Protein AF-A0A948F4H9-F1 (afdb_monomer_lite)

Foldseek 3Di:
DVPVVVVVVVVVLPPCPVVVLQVQLLVQLCVQPVDPVPDDPLSSLLSSLLSSLVSLLVVLVVLLVLLVVCVVVVLPDLPQQLQDLVSLVVSLVVLPDPHPLSVLVSVLSVCVSVPDQLVVSVVSLVVSLVVVVVVLVVSLVSSVVSLVSSVVSVHDPVSSVVSVVSSVVSSVSVVVSSVVSSVCCCVRPSVSHQDCDPPDSDGPVNVCCVVVVVVVVVCVVPDDDPPVCVVVCVVVVVVVVVVVVVVVVVVVVVCVPDVPVVVVVVVVVVVVVVVVVVVVVVVVVVVVVVVVVVVVVVLVVVVVVLVVVVVVVVVVLVVVLVVLVVVVVVVVVVVVVVVVVCVVVCVPPDPVVVVVVVVVVVVVVVVSVVVNVVSVVVVVVVVVVSVVVVVVSVVVVVVVVVVVVVVVVVVVCVVDVVNVVVVVVVVVVVVVVVVVVVVVPPDDPDDDDDDDDDDDDD

pLDDT: mean 72.37, std 19.76, range [37.91, 97.62]

Sequence (458 aa):
MKSDTARRRDACSRTTGLLPLVAIGGLFGYLLVGDVYTAPLRQLAASFSLGLVWAYIFLQWADLATEYLALKTDPVPLALEVGDRAAVKEQLAKLDGSSSLQSRIRHLLQSWSLGWHPRQVMGLAGFQSAQARGQLYTGVIFALILLLTALRLRGGFQLTWGGLLAVGVTVFARQHLLLRMDRYIECRLLARLPANIPQTAMTAADLAGALGGSIQTAFKNYVPQPDQMASAMRAAMEGAMQQVAGAIEKLQKSLGEGQGALAQNWAKTFSSATADLKGLQEALKSAAGDLKSGLAATANDLKAGLAAGAEQWKAVLQNHAQSLTSGTEQWKGMLQSHSQSLDKTVAAVPAQLAQAYGTGAGQLETALKQHAEQVQAASQGLQAQLDRIGQLGKDIEKVLHVQETVAGTLKAVAATEEFRQTLETLRKHVEASDALLREVAKPRTIRLVESEGEVEKS

Radius of gyration: 41.93 Å; chains: 1; bounding box: 128×65×120 Å

Structure (mmCIF, N/CA/C/O backbone):
data_AF-A0A948F4H9-F1
#
_entry.id   AF-A0A948F4H9-F1
#
loop_
_atom_site.group_PDB
_atom_site.id
_atom_site.type_symbol
_atom_site.label_atom_id
_atom_site.label_alt_id
_atom_site.label_comp_id
_atom_site.label_asym_id
_atom_site.label_entity_id
_atom_site.label_seq_id
_atom_site.pdbx_PDB_ins_code
_atom_site.Cartn_x
_atom_site.Cartn_y
_atom_site.Cartn_z
_atom_site.occupancy
_atom_site.B_iso_or_equiv
_atom_site.auth_seq_id
_atom_site.auth_comp_id
_atom_site.auth_asym_id
_atom_site.auth_atom_id
_atom_site.pdbx_PDB_model_num
ATOM 1 N N . MET A 1 1 ? 0.831 -34.048 15.742 1.00 47.00 1 MET A N 1
ATOM 2 C CA . MET A 1 1 ? 1.580 -34.214 14.471 1.00 47.00 1 MET A CA 1
ATOM 3 C C . MET A 1 1 ? 0.892 -33.652 13.213 1.00 47.00 1 MET A C 1
ATOM 5 O O . MET A 1 1 ? 1.567 -33.558 12.202 1.00 47.00 1 MET A O 1
ATOM 9 N N . LYS A 1 2 ? -0.379 -33.198 13.230 1.00 49.41 2 LYS A N 1
ATOM 10 C CA . LYS A 1 2 ? -0.995 -32.480 12.080 1.00 49.41 2 LYS A CA 1
ATOM 11 C C . LYS A 1 2 ? -0.677 -30.967 12.010 1.00 49.41 2 LYS A C 1
ATOM 13 O O . LYS A 1 2 ? -1.036 -30.323 11.031 1.00 49.41 2 LYS A O 1
ATOM 18 N N . SER A 1 3 ? -0.001 -30.398 13.015 1.00 51.94 3 SER A N 1
ATOM 19 C CA . SER A 1 3 ? 0.291 -28.956 13.108 1.00 51.94 3 SER A CA 1
ATOM 20 C C . SER A 1 3 ? 1.556 -28.504 12.364 1.00 51.94 3 SER A C 1
ATOM 22 O O . SER A 1 3 ? 1.644 -27.337 11.993 1.00 51.94 3 SER A O 1
ATOM 24 N N . ASP A 1 4 ? 2.513 -29.398 12.087 1.00 49.19 4 ASP A N 1
ATOM 25 C CA . ASP A 1 4 ? 3.785 -29.011 11.445 1.00 49.19 4 ASP A CA 1
ATOM 26 C C . ASP A 1 4 ? 3.721 -28.972 9.914 1.00 49.19 4 ASP A C 1
ATOM 28 O O . ASP A 1 4 ? 4.437 -28.203 9.270 1.00 49.19 4 ASP A O 1
ATOM 32 N N . THR A 1 5 ? 2.807 -29.728 9.304 1.00 51.81 5 THR A N 1
ATOM 33 C CA . THR A 1 5 ? 2.577 -29.687 7.852 1.00 51.81 5 THR A CA 1
ATOM 34 C C . THR A 1 5 ? 1.895 -28.399 7.386 1.00 51.81 5 THR A C 1
ATOM 36 O O . THR A 1 5 ? 2.111 -27.991 6.247 1.00 51.81 5 THR A O 1
ATOM 39 N N . ALA A 1 6 ? 1.127 -27.725 8.251 1.00 52.50 6 ALA A N 1
ATOM 40 C CA . ALA A 1 6 ? 0.538 -26.418 7.943 1.00 52.50 6 ALA A CA 1
ATOM 41 C C . ALA A 1 6 ? 1.605 -25.305 7.943 1.00 52.50 6 ALA A C 1
ATOM 43 O O . ALA A 1 6 ? 1.695 -24.539 6.988 1.00 52.50 6 ALA A O 1
ATOM 44 N N . ARG A 1 7 ? 2.519 -25.306 8.928 1.00 48.62 7 ARG A N 1
ATOM 45 C CA . ARG A 1 7 ? 3.626 -24.331 9.003 1.00 48.62 7 ARG A CA 1
ATOM 46 C C . ARG A 1 7 ? 4.596 -24.394 7.820 1.00 48.62 7 ARG A C 1
ATOM 48 O O . ARG A 1 7 ? 5.154 -23.368 7.445 1.00 48.62 7 ARG A O 1
ATOM 55 N N . ARG A 1 8 ? 4.806 -25.571 7.215 1.00 48.00 8 ARG A N 1
ATOM 56 C CA . ARG A 1 8 ? 5.684 -25.705 6.036 1.00 48.00 8 ARG A CA 1
ATOM 57 C C . ARG A 1 8 ? 5.065 -25.185 4.735 1.00 48.00 8 ARG A C 1
ATOM 59 O O . ARG A 1 8 ? 5.825 -24.810 3.847 1.00 48.00 8 ARG A O 1
ATOM 66 N N . ARG A 1 9 ? 3.733 -25.119 4.607 1.00 48.72 9 ARG A N 1
ATOM 67 C CA . ARG A 1 9 ? 3.090 -24.531 3.413 1.00 48.72 9 ARG A CA 1
ATOM 68 C C . ARG A 1 9 ? 3.136 -23.004 3.417 1.00 48.72 9 ARG A C 1
ATOM 70 O O . ARG A 1 9 ? 3.369 -22.419 2.363 1.00 48.72 9 ARG A O 1
ATOM 77 N N . ASP A 1 10 ? 3.051 -22.373 4.585 1.00 48.47 10 ASP A N 1
ATOM 78 C CA . ASP A 1 10 ? 3.139 -20.909 4.706 1.00 48.47 10 ASP A CA 1
ATOM 79 C C . ASP A 1 10 ? 4.540 -20.351 4.409 1.00 48.47 10 ASP A C 1
ATOM 81 O O . ASP A 1 10 ? 4.686 -19.202 3.995 1.00 48.47 10 ASP A O 1
ATOM 85 N N . ALA A 1 11 ? 5.585 -21.171 4.554 1.00 44.22 11 ALA A N 1
ATOM 86 C CA . ALA A 1 11 ? 6.947 -20.786 4.188 1.00 44.22 11 ALA A CA 1
ATOM 87 C C . ALA A 1 11 ? 7.179 -20.757 2.663 1.00 44.22 11 ALA A C 1
ATOM 89 O O . ALA A 1 11 ? 8.103 -20.093 2.197 1.00 44.22 11 ALA A O 1
ATOM 90 N N . CYS A 1 12 ? 6.346 -21.447 1.874 1.00 42.34 12 CYS A N 1
ATOM 91 C CA . CYS A 1 12 ? 6.522 -21.551 0.424 1.00 42.34 12 CYS A CA 1
ATOM 92 C C . CYS A 1 12 ? 5.785 -20.435 -0.346 1.00 42.34 12 CYS A C 1
ATOM 94 O O . CYS A 1 12 ? 6.210 -20.053 -1.432 1.00 42.34 12 CYS A O 1
ATOM 96 N N . SER A 1 13 ? 4.740 -19.832 0.234 1.00 47.03 13 SER A N 1
ATOM 97 C CA . SER A 1 13 ? 3.891 -18.834 -0.441 1.00 47.03 13 SER A CA 1
ATOM 98 C C . SER A 1 13 ? 4.360 -17.376 -0.324 1.00 47.03 13 SER A C 1
ATOM 100 O O . SER A 1 13 ? 3.814 -16.507 -0.996 1.00 47.03 13 SER A O 1
ATOM 102 N N . ARG A 1 14 ? 5.392 -17.081 0.480 1.00 49.47 14 ARG A N 1
ATOM 103 C CA . ARG A 1 14 ? 5.975 -15.725 0.611 1.00 49.47 14 ARG A CA 1
ATOM 104 C C . ARG A 1 14 ? 7.344 -15.562 -0.032 1.00 49.47 14 ARG A C 1
ATOM 106 O O . ARG A 1 14 ? 8.049 -14.596 0.243 1.00 49.47 14 ARG A O 1
ATOM 113 N N . THR A 1 15 ? 7.702 -16.474 -0.928 1.00 45.41 15 THR A N 1
ATOM 114 C CA . THR A 1 15 ? 8.796 -16.239 -1.864 1.00 45.41 15 THR A CA 1
ATOM 115 C C . THR A 1 15 ? 8.225 -15.829 -3.217 1.00 45.41 15 THR A C 1
ATOM 117 O O . THR A 1 15 ? 8.365 -16.519 -4.221 1.00 45.41 15 THR A O 1
ATOM 120 N N . THR A 1 16 ? 7.753 -14.585 -3.301 1.00 54.59 16 THR A N 1
ATOM 121 C CA . THR A 1 16 ? 8.226 -13.714 -4.390 1.00 54.59 16 THR A CA 1
ATOM 122 C C . THR A 1 16 ? 9.739 -13.547 -4.222 1.00 54.59 16 THR A C 1
ATOM 124 O O . THR A 1 16 ? 10.260 -12.492 -3.876 1.00 54.59 16 THR A O 1
ATOM 127 N N . GLY A 1 17 ? 10.464 -14.660 -4.345 1.00 68.62 17 GLY A N 1
ATOM 128 C CA . GLY A 1 17 ? 11.903 -14.682 -4.265 1.00 68.62 17 GLY A CA 1
ATOM 129 C C . GLY A 1 17 ? 12.452 -13.897 -5.442 1.00 68.62 17 GLY A C 1
ATOM 130 O O . GLY A 1 17 ? 11.801 -13.721 -6.471 1.00 68.62 17 GLY A O 1
ATOM 131 N N . LEU A 1 18 ? 13.698 -13.471 -5.318 1.00 80.75 18 LEU A N 1
ATOM 132 C CA . LEU A 1 18 ? 14.434 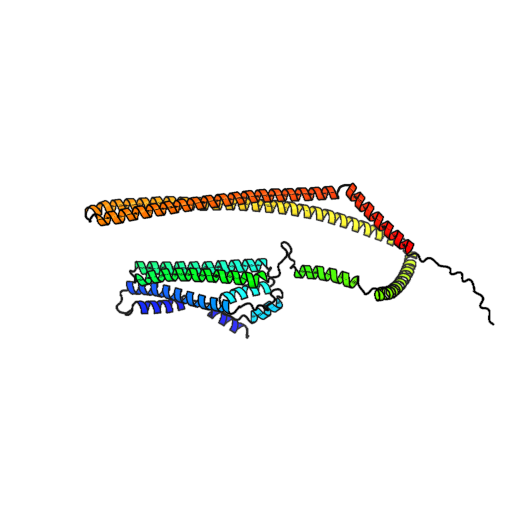-12.899 -6.440 1.00 80.75 18 LEU A CA 1
ATOM 133 C C . LEU A 1 18 ? 14.450 -13.862 -7.651 1.00 80.75 18 LEU A C 1
ATOM 135 O O . LEU A 1 18 ? 14.485 -13.418 -8.790 1.00 80.75 18 LEU A O 1
ATOM 139 N N . LEU A 1 19 ? 14.329 -15.175 -7.408 1.00 87.69 19 LEU A N 1
ATOM 140 C CA . LEU A 1 19 ? 14.316 -16.241 -8.415 1.00 87.69 19 LEU A CA 1
ATOM 141 C C . LEU A 1 19 ? 13.212 -16.125 -9.483 1.00 87.69 19 LEU A C 1
ATOM 143 O O . LEU A 1 19 ? 13.574 -16.030 -10.652 1.00 87.69 19 LEU A O 1
ATOM 147 N N . PRO A 1 20 ? 11.900 -16.118 -9.163 1.00 87.75 20 PRO A N 1
ATOM 148 C CA . PRO A 1 20 ? 10.861 -15.940 -10.180 1.00 87.75 20 PRO A CA 1
ATOM 149 C C . PRO A 1 20 ? 10.993 -14.613 -10.932 1.00 87.75 20 PRO A C 1
ATOM 151 O O . PRO A 1 20 ? 10.786 -14.587 -12.142 1.00 87.75 20 PRO A O 1
ATOM 154 N N . LEU A 1 21 ? 11.405 -13.531 -10.258 1.00 91.06 21 LEU A N 1
ATOM 155 C CA . LEU A 1 21 ? 11.664 -12.252 -10.922 1.00 91.06 21 LEU A CA 1
ATOM 156 C C . LEU A 1 21 ? 12.813 -12.368 -11.934 1.00 91.06 21 LEU A C 1
ATOM 158 O O . LEU A 1 21 ? 12.688 -11.881 -13.052 1.00 91.06 21 LEU A O 1
ATOM 162 N N . VAL A 1 22 ? 13.908 -13.039 -11.568 1.00 93.62 22 VAL A N 1
ATOM 163 C CA . VAL A 1 22 ? 15.059 -13.277 -12.452 1.00 93.62 22 VAL A CA 1
ATOM 164 C C . VAL A 1 22 ? 14.703 -14.221 -13.595 1.00 93.62 22 VAL A C 1
ATOM 166 O O . VAL A 1 22 ? 15.113 -13.970 -14.722 1.00 93.62 22 VAL A O 1
ATOM 169 N N . ALA A 1 23 ? 13.917 -15.268 -13.345 1.00 94.19 23 ALA A N 1
ATOM 170 C CA . ALA A 1 23 ? 13.486 -16.208 -14.377 1.00 94.19 23 ALA A CA 1
ATOM 171 C C . ALA A 1 23 ? 12.571 -15.530 -15.410 1.00 94.19 23 ALA A C 1
ATOM 173 O O . ALA A 1 23 ? 12.833 -15.599 -16.609 1.00 94.19 23 ALA A O 1
ATOM 174 N N . ILE A 1 24 ? 11.537 -14.816 -14.949 1.00 93.75 24 ILE A N 1
ATOM 175 C CA . ILE A 1 24 ? 10.609 -14.079 -15.820 1.00 93.75 24 ILE A CA 1
ATOM 176 C C . ILE A 1 24 ? 11.339 -12.920 -16.510 1.00 93.75 24 ILE A C 1
ATOM 178 O O . ILE A 1 24 ? 11.161 -12.701 -17.705 1.00 93.75 24 ILE A O 1
ATOM 182 N N . GLY A 1 25 ? 12.201 -12.202 -15.788 1.00 93.75 25 GLY A N 1
ATOM 183 C CA . GLY A 1 25 ? 12.988 -11.104 -16.343 1.00 93.75 25 GLY A CA 1
ATOM 184 C C . GLY A 1 25 ? 14.007 -11.562 -17.379 1.00 93.75 25 GLY A C 1
ATOM 185 O O . GLY A 1 25 ? 14.156 -10.914 -18.411 1.00 93.75 25 GLY A O 1
ATOM 186 N N . GLY A 1 26 ? 14.646 -12.711 -17.160 1.00 93.75 26 GLY A N 1
ATOM 187 C CA . GLY A 1 26 ? 15.508 -13.364 -18.141 1.00 93.75 26 GLY A CA 1
ATOM 188 C C . GLY A 1 26 ? 14.739 -13.785 -19.390 1.00 93.75 26 GLY A C 1
ATOM 189 O O . GLY A 1 26 ? 15.213 -13.544 -20.495 1.00 93.75 26 GLY A O 1
ATOM 190 N N . LEU A 1 27 ? 13.526 -14.324 -19.228 1.00 95.56 27 LEU A N 1
ATOM 191 C CA . LEU A 1 27 ? 12.651 -14.686 -20.345 1.00 95.56 27 LEU A CA 1
ATOM 192 C C . LEU A 1 27 ? 12.210 -13.457 -21.156 1.00 95.56 27 LEU A C 1
ATOM 194 O O . LEU A 1 27 ? 12.298 -13.476 -22.381 1.00 95.56 27 LEU A O 1
ATOM 198 N N . PHE A 1 28 ? 11.813 -12.360 -20.506 1.00 93.94 28 PHE A N 1
ATOM 199 C CA . PHE A 1 28 ? 11.534 -11.106 -21.213 1.00 93.94 28 PHE A CA 1
ATOM 200 C C . PHE A 1 28 ? 12.784 -10.543 -21.892 1.00 93.94 28 PHE A C 1
ATOM 202 O O . PHE A 1 28 ? 12.703 -10.101 -23.032 1.00 93.94 28 PHE A O 1
ATOM 209 N N . GLY A 1 29 ? 13.944 -10.588 -21.233 1.00 92.56 29 GLY A N 1
ATOM 210 C CA . GLY A 1 29 ? 15.209 -10.154 -21.827 1.00 92.56 29 GLY A CA 1
ATOM 211 C C . GLY A 1 29 ? 15.560 -10.956 -23.081 1.00 92.56 29 GLY A C 1
ATOM 212 O O . GLY A 1 29 ? 15.893 -10.368 -24.105 1.00 92.56 29 GLY A O 1
ATOM 213 N N . TYR A 1 30 ? 15.389 -12.280 -23.032 1.00 95.06 30 TYR A N 1
ATOM 214 C CA . TYR A 1 30 ? 15.559 -13.181 -24.174 1.00 95.06 30 TYR A CA 1
ATOM 215 C C . TYR A 1 30 ? 14.641 -12.792 -25.342 1.00 95.06 30 TYR A C 1
ATOM 217 O O . TYR A 1 30 ? 15.115 -12.593 -26.460 1.00 95.06 30 TYR A O 1
ATOM 225 N N . LEU A 1 31 ? 13.345 -12.586 -25.072 1.00 95.25 31 LEU A N 1
ATOM 226 C CA . LEU A 1 31 ? 12.366 -12.170 -26.086 1.00 95.25 31 LEU A CA 1
ATOM 227 C C . LEU A 1 31 ? 12.689 -10.800 -26.706 1.00 95.25 31 LEU A C 1
ATOM 229 O O . LEU A 1 31 ? 12.361 -10.567 -27.865 1.00 95.25 31 LEU A O 1
ATOM 233 N N . LEU A 1 32 ? 13.332 -9.898 -25.956 1.00 92.62 32 LEU A N 1
ATOM 234 C CA . LEU A 1 32 ? 13.707 -8.564 -26.433 1.00 92.62 32 LEU A CA 1
ATOM 235 C C . LEU A 1 32 ? 14.966 -8.554 -27.316 1.00 92.62 32 LEU A C 1
ATOM 237 O O . LEU A 1 32 ? 15.117 -7.643 -28.129 1.00 92.62 32 LEU A O 1
ATOM 241 N N . VAL A 1 33 ? 15.880 -9.515 -27.154 1.00 93.62 33 VAL A N 1
ATOM 242 C CA . VAL A 1 33 ? 17.115 -9.606 -27.963 1.00 93.62 33 VAL A CA 1
ATOM 243 C C . VAL A 1 33 ? 16.889 -10.361 -29.262 1.00 93.62 33 VAL A C 1
ATOM 245 O O . VAL A 1 33 ? 17.497 -10.014 -30.274 1.00 93.62 33 VAL A O 1
ATOM 248 N N . GLY A 1 34 ? 16.044 -11.393 -29.239 1.00 91.88 34 GLY A N 1
ATOM 249 C CA . GLY A 1 34 ? 15.968 -12.362 -30.327 1.00 91.88 34 GLY A CA 1
ATOM 250 C C . GLY A 1 34 ? 17.142 -13.339 -30.255 1.00 91.88 34 GLY A C 1
ATOM 251 O O . GLY A 1 34 ? 17.102 -14.284 -29.469 1.00 91.88 34 GLY A O 1
ATOM 252 N N . ASP A 1 35 ? 18.192 -13.122 -31.054 1.00 92.50 35 ASP A N 1
ATOM 253 C CA . ASP A 1 35 ? 19.338 -14.039 -31.126 1.00 92.50 35 ASP A CA 1
ATOM 254 C C . ASP A 1 35 ? 20.389 -13.751 -30.040 1.00 92.50 35 ASP A C 1
ATOM 256 O O . ASP A 1 35 ? 21.235 -12.857 -30.147 1.00 92.50 35 ASP A O 1
ATOM 260 N N . VAL A 1 36 ? 20.321 -14.529 -28.961 1.00 93.12 36 VAL A N 1
ATOM 261 C CA . VAL A 1 36 ? 21.212 -14.402 -27.802 1.00 93.12 36 VAL A CA 1
ATOM 262 C C . VAL A 1 36 ? 22.652 -14.805 -28.113 1.00 93.12 36 VAL A C 1
ATOM 264 O O . VAL A 1 36 ? 23.566 -14.306 -27.457 1.00 93.12 36 VAL A O 1
ATOM 267 N N . TYR A 1 37 ? 22.883 -15.663 -29.109 1.00 94.31 37 TYR A N 1
ATOM 268 C CA . TYR A 1 37 ? 24.223 -16.183 -29.388 1.00 94.31 37 TYR A CA 1
ATOM 269 C C . TYR A 1 37 ? 25.094 -15.193 -30.162 1.00 94.31 37 TYR A C 1
ATOM 271 O O . TYR A 1 37 ? 26.316 -15.225 -30.033 1.00 94.31 37 TYR A O 1
ATOM 279 N N . THR A 1 38 ? 24.483 -14.289 -30.929 1.00 96.00 38 THR A N 1
ATOM 280 C CA . THR A 1 38 ? 25.204 -13.303 -31.748 1.00 96.00 38 THR A CA 1
ATOM 281 C C . THR A 1 38 ? 25.225 -11.902 -31.143 1.00 96.00 38 THR A C 1
ATOM 283 O O . THR A 1 38 ? 25.976 -11.040 -31.602 1.00 96.00 38 THR A O 1
ATOM 286 N N . ALA A 1 39 ? 24.387 -11.634 -30.140 1.00 94.88 39 ALA A N 1
ATOM 287 C CA . ALA A 1 39 ? 24.241 -10.297 -29.585 1.00 94.88 39 ALA A CA 1
ATOM 288 C C . ALA A 1 39 ? 25.476 -9.864 -28.766 1.00 94.88 39 ALA A C 1
ATOM 290 O O . ALA A 1 39 ? 26.012 -10.638 -27.968 1.00 94.88 39 ALA A O 1
ATOM 291 N N . PRO A 1 40 ? 25.918 -8.597 -28.882 1.00 95.75 40 PRO A N 1
ATOM 292 C CA . PRO A 1 40 ? 27.000 -8.085 -28.057 1.00 95.75 40 PRO A CA 1
ATOM 293 C C . PRO A 1 40 ? 26.594 -8.080 -26.577 1.00 95.75 40 PRO A C 1
ATOM 295 O O . PRO A 1 40 ? 25.462 -7.737 -26.229 1.00 95.75 40 PRO A O 1
ATOM 298 N N . LEU A 1 41 ? 27.551 -8.353 -25.682 1.00 95.00 41 LEU A N 1
ATOM 299 C CA . LEU A 1 41 ? 27.320 -8.432 -24.229 1.00 95.00 41 LEU A CA 1
ATOM 300 C C . LEU A 1 41 ? 26.595 -7.199 -23.657 1.00 95.00 41 LEU A C 1
ATOM 302 O O . LEU A 1 41 ? 25.782 -7.318 -22.745 1.00 95.00 41 LEU A O 1
ATOM 306 N N . ARG A 1 42 ? 26.846 -6.008 -24.218 1.00 94.94 42 ARG A N 1
ATOM 307 C CA . ARG A 1 42 ? 26.155 -4.767 -23.824 1.00 94.94 42 ARG A CA 1
ATOM 308 C C . ARG A 1 42 ? 24.652 -4.810 -24.115 1.00 94.94 42 ARG A C 1
ATOM 310 O O . ARG A 1 42 ? 23.869 -4.365 -23.283 1.00 94.94 42 ARG A O 1
ATOM 317 N N . GLN A 1 43 ? 24.257 -5.356 -25.264 1.00 94.56 43 GLN A N 1
ATOM 318 C CA . GLN A 1 43 ? 22.854 -5.499 -25.654 1.00 94.56 43 GLN A CA 1
ATOM 319 C C . GLN A 1 43 ? 22.166 -6.591 -24.829 1.00 94.56 43 GLN A C 1
ATOM 321 O O . GLN A 1 43 ? 21.043 -6.385 -24.370 1.00 94.56 43 GLN A O 1
ATOM 326 N N . LEU A 1 44 ? 22.871 -7.689 -24.533 1.00 95.19 44 LEU A N 1
ATOM 327 C CA . LEU A 1 44 ? 22.402 -8.712 -23.593 1.00 95.19 44 LEU A CA 1
ATOM 328 C C . LEU A 1 44 ? 22.156 -8.116 -22.197 1.00 95.19 44 LEU A C 1
ATOM 330 O O . LEU A 1 44 ? 21.066 -8.258 -21.654 1.00 95.19 44 LEU A O 1
ATOM 334 N N . ALA A 1 45 ? 23.103 -7.355 -21.646 1.00 95.88 45 ALA A N 1
ATOM 335 C CA . ALA A 1 45 ? 22.933 -6.705 -20.344 1.00 95.88 45 ALA A CA 1
ATOM 336 C C . ALA A 1 45 ? 21.792 -5.665 -20.333 1.00 95.88 45 ALA A C 1
ATOM 338 O O . ALA A 1 45 ? 21.020 -5.599 -19.370 1.00 95.88 45 ALA A O 1
ATOM 339 N N . ALA A 1 46 ? 21.647 -4.875 -21.404 1.00 95.50 46 ALA A N 1
ATOM 340 C CA . ALA A 1 46 ? 20.565 -3.899 -21.540 1.00 95.50 46 ALA A CA 1
ATOM 341 C C . ALA A 1 46 ? 19.187 -4.574 -21.598 1.00 95.50 46 ALA A C 1
ATOM 343 O O . ALA A 1 46 ? 18.259 -4.158 -20.903 1.00 95.50 46 ALA A O 1
ATOM 344 N N . SER A 1 47 ? 19.063 -5.633 -22.398 1.00 95.12 47 SER A N 1
ATOM 345 C CA . SER A 1 47 ? 17.823 -6.397 -22.539 1.00 95.12 47 SER A CA 1
ATOM 346 C C . SER A 1 47 ? 17.440 -7.142 -21.266 1.00 95.12 47 SER A C 1
ATOM 348 O O . SER A 1 47 ? 16.273 -7.132 -20.901 1.00 95.12 47 SER A O 1
ATOM 350 N N . PHE A 1 48 ? 18.408 -7.712 -20.545 1.00 96.12 48 PHE A N 1
ATOM 351 C CA . PHE A 1 48 ? 18.175 -8.362 -19.262 1.00 96.12 48 PHE A CA 1
ATOM 352 C C . PHE A 1 48 ? 17.674 -7.356 -18.220 1.00 96.12 48 PHE A C 1
ATOM 354 O O . PHE A 1 48 ? 16.701 -7.618 -17.517 1.00 96.12 48 PHE A O 1
ATOM 361 N N . SER A 1 49 ? 18.275 -6.162 -18.180 1.00 96.56 49 SER A N 1
ATOM 362 C CA . SER A 1 49 ? 17.833 -5.072 -17.300 1.00 96.56 49 SER A CA 1
ATOM 363 C C . SER A 1 49 ? 16.405 -4.618 -17.629 1.00 96.56 49 SER A C 1
ATOM 365 O O . SER A 1 49 ? 15.580 -4.487 -16.728 1.00 96.56 49 SER A O 1
ATOM 367 N N . LEU A 1 50 ? 16.082 -4.430 -18.915 1.00 96.00 50 LEU A N 1
ATOM 368 C CA . LEU A 1 50 ? 14.720 -4.108 -19.361 1.00 96.00 50 LEU A CA 1
ATOM 369 C C . LEU A 1 50 ? 13.737 -5.242 -19.060 1.00 96.00 50 LEU A C 1
ATOM 371 O O . LEU A 1 50 ? 12.632 -4.984 -18.591 1.00 96.00 50 LEU A O 1
ATOM 375 N N . GLY A 1 51 ? 14.141 -6.490 -19.284 1.00 96.00 51 GLY A N 1
ATOM 376 C CA . GLY A 1 51 ? 13.342 -7.674 -18.998 1.00 96.00 51 GLY A CA 1
ATOM 377 C C . GLY A 1 51 ? 12.974 -7.770 -17.521 1.00 96.00 51 GLY A C 1
ATOM 378 O O . GLY A 1 51 ? 11.811 -7.996 -17.201 1.00 96.00 51 GLY A O 1
ATOM 379 N N . LEU A 1 52 ? 13.919 -7.500 -16.614 1.00 96.44 52 LEU A N 1
ATOM 380 C CA . LEU A 1 52 ? 13.656 -7.415 -15.173 1.00 96.44 52 LEU A CA 1
ATOM 381 C C . LEU A 1 52 ? 12.656 -6.307 -14.817 1.00 96.44 52 LEU A C 1
ATOM 383 O O . LEU A 1 52 ? 11.792 -6.525 -13.968 1.00 96.44 52 LEU A O 1
ATOM 387 N N . VAL A 1 53 ? 12.734 -5.139 -15.463 1.00 96.81 53 VAL A N 1
ATOM 388 C CA . VAL A 1 53 ? 11.771 -4.043 -15.246 1.00 96.81 53 VAL A CA 1
ATOM 389 C C . VAL A 1 53 ? 10.371 -4.454 -15.697 1.00 96.81 53 VAL A C 1
ATOM 391 O O . VAL A 1 53 ? 9.413 -4.283 -14.945 1.00 96.81 53 VAL A O 1
ATOM 394 N N . TRP A 1 54 ? 10.236 -5.040 -16.887 1.00 96.25 54 TRP A N 1
ATOM 395 C CA . TRP A 1 54 ? 8.945 -5.509 -17.394 1.00 96.25 54 TRP A CA 1
ATOM 396 C C . TRP A 1 54 ? 8.377 -6.665 -16.571 1.00 96.25 54 TRP A C 1
ATOM 398 O O . TRP A 1 54 ? 7.184 -6.665 -16.276 1.00 96.25 54 TRP A O 1
ATOM 408 N N . ALA A 1 55 ? 9.222 -7.593 -16.118 1.00 95.88 55 ALA A N 1
ATOM 409 C CA . ALA A 1 55 ? 8.830 -8.643 -15.184 1.00 95.88 55 ALA A CA 1
ATOM 410 C C . ALA A 1 55 ? 8.323 -8.059 -13.863 1.00 95.88 55 ALA A C 1
ATOM 412 O O . ALA A 1 55 ? 7.277 -8.476 -13.368 1.00 95.88 55 ALA A O 1
ATOM 413 N N . TYR A 1 56 ? 9.031 -7.068 -13.313 1.00 95.19 56 TYR A N 1
ATOM 414 C CA . TYR A 1 56 ? 8.604 -6.367 -12.108 1.00 95.19 56 TYR A CA 1
ATOM 415 C C . TYR A 1 56 ? 7.233 -5.719 -12.315 1.00 95.19 56 TYR A C 1
ATOM 417 O O . TYR A 1 56 ? 6.327 -5.988 -11.532 1.00 95.19 56 TYR A O 1
ATOM 425 N N . ILE A 1 57 ? 7.046 -4.941 -13.386 1.00 95.75 57 ILE A N 1
ATOM 426 C CA . ILE A 1 57 ? 5.766 -4.292 -13.714 1.00 95.75 57 ILE A CA 1
ATOM 427 C C . ILE A 1 57 ? 4.655 -5.337 -13.859 1.00 95.75 57 ILE A C 1
ATOM 429 O O . ILE A 1 57 ? 3.589 -5.182 -13.270 1.00 95.75 57 ILE A O 1
ATOM 433 N N . PHE A 1 58 ? 4.902 -6.424 -14.589 1.00 95.62 58 PHE A N 1
ATOM 434 C CA . PHE A 1 58 ? 3.923 -7.489 -14.786 1.00 95.62 58 PHE A CA 1
ATOM 435 C C . PHE A 1 58 ? 3.489 -8.124 -13.458 1.00 95.62 58 PHE A C 1
ATOM 437 O O . PHE A 1 58 ? 2.294 -8.239 -13.190 1.00 95.62 58 PHE A O 1
ATOM 444 N N . LEU A 1 59 ? 4.447 -8.464 -12.591 1.00 93.38 59 LEU A N 1
ATOM 445 C CA . LEU A 1 59 ? 4.163 -8.993 -11.257 1.00 93.38 59 LEU A CA 1
ATOM 446 C C . LEU A 1 59 ? 3.419 -7.969 -10.387 1.00 93.38 59 LEU A C 1
ATOM 448 O O . LEU A 1 59 ? 2.473 -8.341 -9.700 1.00 93.38 59 LEU A O 1
ATOM 452 N N . GLN A 1 60 ? 3.771 -6.678 -10.464 1.00 94.75 60 GLN A N 1
ATOM 453 C CA . GLN A 1 60 ? 3.022 -5.622 -9.773 1.00 94.75 60 GLN A CA 1
ATOM 454 C C . GLN A 1 60 ? 1.556 -5.576 -10.212 1.00 94.75 60 GLN A C 1
ATOM 456 O O . GLN A 1 60 ? 0.678 -5.422 -9.366 1.00 94.75 60 GLN A O 1
ATOM 461 N N . TRP A 1 61 ? 1.278 -5.707 -11.509 1.00 95.56 61 TRP A N 1
ATOM 462 C CA . TRP A 1 61 ? -0.090 -5.708 -12.030 1.00 95.56 61 TRP A CA 1
ATOM 463 C C . TRP A 1 61 ? -0.864 -6.973 -11.670 1.00 95.56 61 TRP A C 1
ATOM 465 O O . TRP A 1 61 ? -2.048 -6.876 -11.347 1.00 95.56 61 TRP A O 1
ATOM 475 N N . ALA A 1 62 ? -0.212 -8.137 -11.676 1.00 94.31 62 ALA A N 1
ATOM 476 C CA . ALA A 1 62 ? -0.818 -9.379 -11.207 1.00 94.31 62 ALA A CA 1
ATOM 477 C C . ALA A 1 62 ? -1.217 -9.267 -9.726 1.00 94.31 62 ALA A C 1
ATOM 479 O O . ALA A 1 62 ? -2.372 -9.525 -9.382 1.00 94.31 62 ALA A O 1
ATOM 480 N N . ASP A 1 63 ? -0.311 -8.780 -8.871 1.00 93.25 63 ASP A N 1
ATOM 481 C CA . ASP A 1 63 ? -0.605 -8.505 -7.461 1.00 93.25 63 ASP A CA 1
ATOM 482 C C . ASP A 1 63 ? -1.777 -7.526 -7.324 1.00 93.25 63 ASP A C 1
ATOM 484 O O . ASP A 1 63 ? -2.738 -7.804 -6.608 1.00 93.25 63 ASP A O 1
ATOM 488 N N . LEU A 1 64 ? -1.744 -6.409 -8.057 1.00 94.50 64 LEU A N 1
ATOM 489 C CA . LEU A 1 64 ? -2.786 -5.381 -8.026 1.00 94.50 64 LEU A CA 1
ATOM 490 C C . LEU A 1 64 ? -4.155 -5.948 -8.428 1.00 94.50 64 LEU A C 1
ATOM 492 O O . LEU A 1 64 ? -5.164 -5.638 -7.793 1.00 94.50 64 LEU A O 1
ATOM 496 N N . ALA A 1 65 ? -4.198 -6.820 -9.436 1.00 95.38 65 ALA A N 1
ATOM 497 C CA . ALA A 1 65 ? -5.418 -7.496 -9.859 1.00 95.38 65 ALA A CA 1
ATOM 498 C C . ALA A 1 65 ? -5.943 -8.455 -8.780 1.00 95.38 65 ALA A C 1
ATOM 500 O O . ALA A 1 65 ? -7.136 -8.425 -8.474 1.00 95.38 65 ALA A O 1
ATOM 501 N N . THR A 1 66 ? -5.074 -9.261 -8.157 1.00 93.81 66 THR A N 1
ATOM 502 C CA . THR A 1 66 ? -5.485 -10.161 -7.061 1.00 93.81 66 THR A CA 1
ATOM 503 C C . THR A 1 66 ? -6.007 -9.386 -5.853 1.00 93.81 66 THR A C 1
ATOM 505 O O . THR A 1 66 ? -7.022 -9.758 -5.267 1.00 93.81 66 THR A O 1
ATOM 508 N N . GLU A 1 67 ? -5.368 -8.268 -5.515 1.00 94.31 67 GLU A N 1
ATOM 509 C CA . GLU A 1 67 ? -5.770 -7.370 -4.439 1.00 94.31 67 GLU A CA 1
ATOM 510 C C . GLU A 1 67 ? -7.109 -6.675 -4.735 1.00 94.31 67 GLU A C 1
ATOM 512 O O . GLU A 1 67 ? -7.971 -6.575 -3.859 1.00 94.31 67 GLU A O 1
ATOM 517 N N . TYR A 1 68 ? -7.319 -6.233 -5.975 1.00 95.31 68 TYR A N 1
ATOM 518 C CA . TYR A 1 68 ? -8.579 -5.638 -6.414 1.00 95.31 68 TYR A CA 1
ATOM 519 C C . TYR A 1 68 ? -9.730 -6.655 -6.401 1.00 95.31 68 TYR A C 1
ATOM 521 O O . TYR A 1 68 ? -10.827 -6.341 -5.934 1.00 95.31 68 TYR A O 1
ATOM 529 N N . LEU A 1 69 ? -9.485 -7.886 -6.860 1.00 94.31 69 LEU A N 1
ATOM 530 C CA . LEU A 1 69 ? -10.459 -8.978 -6.789 1.00 94.31 69 LEU A CA 1
ATOM 531 C C . LEU A 1 69 ? -10.787 -9.335 -5.338 1.00 94.31 69 LEU A C 1
ATOM 533 O O . LEU A 1 69 ? -11.962 -9.481 -5.006 1.00 94.31 69 LEU A O 1
ATOM 537 N N . ALA A 1 70 ? -9.778 -9.391 -4.465 1.00 92.44 70 ALA A N 1
ATOM 538 C CA . ALA A 1 70 ? -9.978 -9.619 -3.039 1.00 92.44 70 ALA A CA 1
ATOM 539 C C . ALA A 1 70 ? -10.847 -8.523 -2.407 1.00 92.44 70 ALA A C 1
ATOM 541 O O . ALA A 1 70 ? -11.761 -8.834 -1.646 1.00 92.44 70 ALA A O 1
ATOM 542 N N . LEU A 1 71 ? -10.624 -7.253 -2.761 1.00 94.06 71 LEU A N 1
ATOM 543 C CA . LEU A 1 71 ? -11.461 -6.140 -2.305 1.00 94.06 71 LEU A CA 1
ATOM 544 C C . LEU A 1 71 ? -12.911 -6.283 -2.797 1.00 94.06 71 LEU A C 1
ATOM 546 O O . LEU A 1 71 ? -13.845 -5.997 -2.051 1.00 94.06 71 LEU A O 1
ATOM 550 N N . LYS A 1 72 ? -13.110 -6.759 -4.032 1.00 94.56 72 LYS A N 1
ATOM 551 C CA . LYS A 1 72 ? -14.441 -6.986 -4.614 1.00 94.56 72 LYS A CA 1
ATOM 552 C C . LYS A 1 72 ? -15.200 -8.128 -3.934 1.00 94.56 72 LYS A C 1
ATOM 554 O O . LYS A 1 72 ? -16.421 -8.059 -3.848 1.00 94.56 72 LYS A O 1
ATOM 559 N N . THR A 1 73 ? -14.503 -9.152 -3.439 1.00 92.56 73 THR A N 1
ATOM 560 C CA . THR A 1 73 ? -15.123 -10.283 -2.725 1.00 92.56 73 THR A CA 1
ATOM 561 C C . THR A 1 73 ? -15.593 -9.960 -1.299 1.00 92.56 73 THR A C 1
ATOM 563 O O . THR A 1 73 ? -16.119 -10.854 -0.652 1.00 92.56 73 THR A O 1
ATOM 566 N N . ASP A 1 74 ? -15.432 -8.714 -0.826 1.00 91.56 74 ASP A N 1
ATOM 567 C CA . ASP A 1 74 ? -15.776 -8.243 0.532 1.00 91.56 74 ASP A CA 1
ATOM 568 C C . ASP A 1 74 ? -15.247 -9.201 1.622 1.00 91.56 74 ASP A C 1
ATOM 570 O O . ASP A 1 74 ? -15.994 -10.004 2.184 1.00 91.56 74 ASP A O 1
ATOM 574 N N . PRO A 1 75 ? -13.933 -9.170 1.923 1.00 87.88 75 PRO A N 1
ATOM 575 C CA . PRO A 1 75 ? -13.305 -10.161 2.792 1.00 87.88 75 PRO A CA 1
ATOM 576 C C . PRO A 1 75 ? -13.816 -10.108 4.236 1.00 87.88 75 PRO A C 1
ATOM 578 O O . PRO A 1 75 ? -13.526 -11.014 5.006 1.00 87.88 75 PRO A O 1
ATOM 581 N N . VAL A 1 76 ? -14.537 -9.058 4.638 1.00 90.69 76 VAL A N 1
ATOM 582 C CA . VAL A 1 76 ? -15.137 -8.961 5.971 1.00 90.69 76 VAL A CA 1
ATOM 583 C C . VAL A 1 76 ? -16.652 -8.970 5.794 1.00 90.69 76 VAL A C 1
ATOM 585 O O . VAL A 1 76 ? -17.224 -7.923 5.480 1.00 90.69 76 VAL A O 1
ATOM 588 N N . PRO A 1 77 ? -17.322 -10.123 5.984 1.00 88.31 77 PRO A N 1
ATOM 589 C CA . PRO A 1 77 ? -18.757 -10.203 5.775 1.00 88.31 77 PRO A CA 1
ATOM 590 C C . PRO A 1 77 ? -19.479 -9.209 6.685 1.00 88.31 77 PRO A C 1
ATOM 592 O O . PRO A 1 77 ? -19.155 -9.066 7.864 1.00 88.31 77 PRO A O 1
ATOM 595 N N . LEU A 1 78 ? -20.498 -8.540 6.140 1.00 88.81 78 LEU A N 1
ATOM 596 C CA . LEU A 1 78 ? -21.313 -7.548 6.853 1.00 88.81 78 LEU A CA 1
ATOM 597 C C . LEU A 1 78 ? -21.902 -8.082 8.163 1.00 88.81 78 LEU A C 1
ATOM 599 O O . LEU A 1 78 ? -22.061 -7.295 9.092 1.00 88.81 78 LEU A O 1
ATOM 603 N N . ALA A 1 79 ? -22.169 -9.388 8.226 1.00 90.25 79 ALA A N 1
ATOM 604 C CA . ALA A 1 79 ? -22.710 -10.088 9.385 1.00 90.25 79 ALA A CA 1
ATOM 605 C C . ALA A 1 79 ? -21.697 -10.317 10.521 1.00 90.25 79 ALA A C 1
ATOM 607 O O . ALA A 1 79 ? -22.089 -10.770 11.591 1.00 90.25 79 ALA A O 1
ATOM 608 N N . LEU A 1 80 ? -20.402 -10.045 10.316 1.00 90.56 80 LEU A N 1
ATOM 609 C CA . LEU A 1 80 ? -19.419 -10.189 11.383 1.00 90.56 80 LEU A CA 1
ATOM 610 C C . LEU A 1 80 ? -19.581 -9.057 12.402 1.00 90.56 80 LEU A C 1
ATOM 612 O O . LEU A 1 80 ? -19.207 -7.907 12.144 1.00 90.56 80 LEU A O 1
ATOM 616 N N . GLU A 1 81 ? -20.107 -9.405 13.573 1.00 90.38 81 GLU A N 1
ATOM 617 C CA . GLU A 1 81 ? -20.109 -8.538 14.745 1.00 90.38 81 GLU A CA 1
ATOM 618 C C . GLU A 1 81 ? -18.692 -8.448 15.314 1.00 90.38 81 GLU A C 1
ATOM 620 O O . GLU A 1 81 ? -18.224 -9.309 16.052 1.00 90.38 81 GLU A O 1
ATOM 625 N N . VAL A 1 82 ? -17.984 -7.376 14.956 1.00 90.38 82 VAL A N 1
ATOM 626 C CA . VAL A 1 82 ? -16.594 -7.136 15.385 1.00 90.38 82 VAL A CA 1
ATOM 627 C C . VAL A 1 82 ? -16.483 -6.963 16.913 1.00 90.38 82 VAL A C 1
ATOM 629 O O . VAL A 1 82 ? -15.410 -7.174 17.484 1.00 90.38 82 VAL A O 1
ATOM 632 N N . GLY A 1 83 ? -17.592 -6.617 17.578 1.00 88.69 83 GLY A N 1
ATOM 633 C CA . GLY A 1 83 ? -17.685 -6.537 19.036 1.00 88.69 83 GLY A CA 1
ATOM 634 C C . GLY A 1 83 ? -17.498 -7.886 19.735 1.00 88.69 83 GLY A C 1
ATOM 635 O O . GLY A 1 83 ? -16.872 -7.926 20.794 1.00 88.69 83 GLY A O 1
ATOM 636 N N . ASP A 1 84 ? -17.951 -8.990 19.129 1.00 93.75 84 ASP A N 1
ATOM 637 C CA . ASP A 1 84 ? -17.760 -10.328 19.686 1.00 93.75 84 ASP A CA 1
ATOM 638 C C . ASP A 1 84 ? -16.423 -10.931 19.229 1.00 93.75 84 ASP A C 1
ATOM 640 O O . ASP A 1 84 ? -16.239 -11.407 18.104 1.00 93.75 84 ASP A O 1
ATOM 644 N N . ARG A 1 85 ? -15.459 -10.949 20.153 1.00 93.75 85 ARG A N 1
ATOM 645 C CA . ARG A 1 85 ? -14.125 -11.515 19.918 1.00 93.75 85 ARG A CA 1
ATOM 646 C C . ARG A 1 85 ? -14.165 -13.013 19.603 1.00 93.75 85 ARG A C 1
ATOM 648 O O . ARG A 1 85 ? -13.280 -13.489 18.887 1.00 93.75 85 ARG A O 1
ATOM 655 N N . ALA A 1 86 ? -15.151 -13.754 20.113 1.00 93.75 86 ALA A N 1
ATOM 656 C CA . ALA A 1 86 ? -15.298 -15.177 19.827 1.00 93.75 86 ALA A CA 1
ATOM 657 C C . ALA A 1 86 ? -15.736 -15.396 18.372 1.00 93.75 86 ALA A C 1
ATOM 659 O O . ALA A 1 86 ? -15.074 -16.148 17.649 1.00 93.75 86 ALA A O 1
ATOM 660 N N . ALA A 1 87 ? -16.753 -14.660 17.910 1.00 93.31 87 ALA A N 1
ATOM 661 C CA . ALA A 1 87 ? -17.190 -14.670 16.513 1.00 93.31 87 ALA A CA 1
ATOM 662 C C . ALA A 1 87 ? -16.065 -14.261 15.544 1.00 93.31 87 ALA A C 1
ATOM 664 O O . ALA A 1 87 ? -15.864 -14.901 14.506 1.00 93.31 87 ALA A O 1
ATOM 665 N N . VAL A 1 88 ? -15.267 -13.244 15.899 1.00 94.12 88 VAL A N 1
ATOM 666 C CA . VAL A 1 88 ? -14.086 -12.842 15.113 1.00 94.12 88 VAL A CA 1
ATOM 667 C C . VAL A 1 88 ? -13.084 -13.988 14.987 1.00 94.12 88 VAL A C 1
ATOM 669 O O . VAL A 1 88 ? -12.567 -14.223 13.895 1.00 94.12 88 VAL A O 1
ATOM 672 N N . LYS A 1 89 ? -12.815 -14.726 16.070 1.00 94.88 89 LYS A N 1
ATOM 673 C CA . LYS A 1 89 ? -11.871 -15.852 16.059 1.00 94.88 89 LYS A CA 1
ATOM 674 C C . LYS A 1 89 ? -12.352 -17.001 15.169 1.00 94.88 89 LYS A C 1
ATOM 676 O O . LYS A 1 89 ? -11.537 -17.592 14.463 1.00 94.88 89 LYS A O 1
ATOM 681 N N . GLU A 1 90 ? -13.652 -17.291 15.163 1.00 93.81 90 GLU A N 1
ATOM 682 C CA . GLU A 1 90 ? -14.234 -18.301 14.271 1.00 93.81 90 GLU A CA 1
ATOM 683 C C . GLU A 1 90 ? -14.129 -17.879 12.798 1.00 93.81 90 GLU A C 1
ATOM 685 O O . GLU A 1 90 ? -13.710 -18.668 11.950 1.00 93.81 90 GLU A O 1
ATOM 690 N N . GLN A 1 91 ? -14.438 -16.617 12.483 1.00 92.00 91 GLN A N 1
ATOM 691 C CA . GLN A 1 91 ? -14.291 -16.102 11.119 1.00 92.00 91 GLN A CA 1
ATOM 692 C C . GLN A 1 91 ? -12.836 -16.039 10.659 1.00 92.00 91 GLN A C 1
ATOM 694 O O . GLN A 1 91 ? -12.546 -16.273 9.486 1.00 92.00 91 GLN A O 1
ATOM 699 N N . LEU A 1 92 ? -11.897 -15.789 11.572 1.00 93.25 92 LEU A N 1
ATOM 700 C CA . LEU A 1 92 ? -10.473 -15.771 11.254 1.00 93.25 92 LEU A CA 1
ATOM 701 C C . LEU A 1 92 ? -9.983 -17.115 10.699 1.00 93.25 92 LEU A C 1
ATOM 703 O O . LEU A 1 92 ? -9.103 -17.127 9.842 1.00 93.25 92 LEU A O 1
ATOM 707 N N . ALA A 1 93 ? -10.584 -18.225 11.139 1.00 91.25 93 ALA A N 1
ATOM 708 C CA . ALA A 1 93 ? -10.300 -19.560 10.617 1.00 91.25 93 ALA A CA 1
ATOM 709 C C . ALA A 1 93 ? -10.886 -19.802 9.212 1.00 91.25 93 ALA A C 1
ATOM 711 O O . ALA A 1 93 ? -10.377 -20.648 8.483 1.00 91.25 93 ALA A O 1
ATOM 712 N N . LYS A 1 94 ? -11.934 -19.062 8.821 1.00 91.12 94 LYS A N 1
ATOM 713 C CA . LYS A 1 94 ? -12.562 -19.138 7.486 1.00 91.12 94 LYS A CA 1
ATOM 714 C C . LYS A 1 94 ? -11.848 -18.254 6.459 1.00 91.12 94 LYS A C 1
ATOM 716 O O . LYS A 1 94 ? -11.919 -18.511 5.259 1.00 91.12 94 LYS A O 1
ATOM 721 N N . LEU A 1 95 ? -11.133 -17.226 6.916 1.00 88.50 95 LEU A N 1
ATOM 722 C CA . LEU A 1 95 ? -10.289 -16.382 6.076 1.00 88.50 95 LEU A CA 1
ATOM 723 C C . LEU A 1 95 ? -8.999 -17.126 5.712 1.00 88.50 95 LEU A C 1
ATOM 725 O O . LEU A 1 95 ? -7.971 -16.887 6.337 1.00 88.50 95 LEU A O 1
ATOM 729 N N . ASP A 1 96 ? -9.023 -17.970 4.677 1.00 84.12 96 ASP A N 1
ATOM 730 C CA . ASP A 1 96 ? -7.838 -18.695 4.160 1.00 84.12 96 ASP A CA 1
ATOM 731 C C . ASP A 1 96 ? -7.262 -18.096 2.861 1.00 84.12 96 ASP A C 1
ATOM 733 O O . ASP A 1 96 ? -6.582 -18.734 2.063 1.00 84.12 96 ASP A O 1
ATOM 737 N N . GLY A 1 97 ? -7.555 -16.824 2.605 1.00 80.62 97 GLY A N 1
ATOM 738 C CA . GLY A 1 97 ? -7.097 -16.173 1.388 1.00 80.62 97 GLY A CA 1
ATOM 739 C C . GLY A 1 97 ? -5.614 -15.767 1.419 1.00 80.62 97 GLY A C 1
ATOM 740 O O . GLY A 1 97 ? -5.071 -15.402 2.470 1.00 80.62 97 GLY A O 1
ATOM 741 N N . SER A 1 98 ? -4.969 -15.822 0.248 1.00 82.75 98 SER A N 1
ATOM 742 C CA . SER A 1 98 ? -3.550 -15.501 0.030 1.00 82.75 98 SER A CA 1
ATOM 743 C C . SER A 1 98 ? -3.281 -14.023 -0.274 1.00 82.75 98 SER A C 1
ATOM 745 O O . SER A 1 98 ? -2.120 -13.625 -0.367 1.00 82.75 98 SER A O 1
ATOM 747 N N . SER A 1 99 ? -4.318 -13.191 -0.425 1.00 91.25 99 SER A N 1
ATOM 748 C CA . SER A 1 99 ? -4.116 -11.784 -0.783 1.00 91.25 99 SER A CA 1
ATOM 749 C C . SER A 1 99 ? -3.453 -10.994 0.350 1.00 91.25 99 SER A C 1
ATOM 751 O O . SER A 1 99 ? -3.669 -11.252 1.541 1.00 91.25 99 SER A O 1
ATOM 753 N N . SER A 1 100 ? -2.671 -9.976 -0.016 1.00 89.69 100 SER A N 1
ATOM 754 C CA . SER A 1 100 ? -2.020 -9.083 0.949 1.00 89.69 100 SER A CA 1
ATOM 755 C C . SER A 1 100 ? -3.046 -8.391 1.862 1.00 89.69 100 SER A C 1
ATOM 757 O O . SER A 1 100 ? -2.830 -8.297 3.071 1.00 89.69 100 SER A O 1
ATOM 759 N N . LEU A 1 101 ? -4.199 -7.992 1.309 1.00 93.19 101 LEU A N 1
ATOM 760 C CA . LEU A 1 101 ? -5.314 -7.388 2.039 1.00 93.19 101 LEU A CA 1
ATOM 761 C C . LEU A 1 101 ? -5.892 -8.347 3.082 1.00 93.19 101 LEU A C 1
ATOM 763 O O . LEU A 1 101 ? -6.022 -7.972 4.246 1.00 93.19 101 LEU A O 1
ATOM 767 N N . GLN A 1 102 ? -6.196 -9.590 2.696 1.00 93.06 102 GLN A N 1
ATOM 768 C CA . GLN A 1 102 ? -6.696 -10.599 3.635 1.00 93.06 102 GLN A CA 1
ATOM 769 C C . GLN A 1 102 ? -5.662 -10.906 4.714 1.00 93.06 102 GLN A C 1
ATOM 771 O O . GLN A 1 102 ? -6.035 -11.027 5.874 1.00 93.06 102 GLN A O 1
ATOM 776 N N . SER A 1 103 ? -4.369 -10.956 4.378 1.00 93.12 103 SER A N 1
ATOM 777 C CA . SER A 1 103 ? -3.311 -11.123 5.379 1.00 93.12 103 SER A CA 1
ATOM 778 C C . SER A 1 103 ? -3.267 -9.957 6.372 1.00 93.12 103 SER A C 1
ATOM 780 O O . SER A 1 103 ? -3.105 -10.201 7.567 1.00 93.12 103 SER A O 1
ATOM 782 N N . ARG A 1 104 ? -3.426 -8.706 5.915 1.00 93.94 104 ARG A N 1
ATOM 783 C CA . ARG A 1 104 ? -3.485 -7.527 6.801 1.00 93.94 104 ARG A CA 1
ATOM 784 C C . ARG A 1 104 ? -4.709 -7.571 7.702 1.00 93.94 104 ARG A C 1
ATOM 786 O O . ARG A 1 104 ? -4.573 -7.471 8.916 1.00 93.94 104 ARG A O 1
ATOM 793 N N . ILE A 1 105 ? -5.886 -7.800 7.123 1.00 95.25 105 ILE A N 1
ATOM 794 C CA . ILE A 1 105 ? -7.144 -7.941 7.866 1.00 95.25 105 ILE A CA 1
ATOM 795 C C . ILE A 1 105 ? -7.026 -9.069 8.891 1.00 95.25 105 ILE A C 1
ATOM 797 O O . ILE A 1 105 ? -7.369 -8.866 10.050 1.00 95.25 105 ILE A O 1
ATOM 801 N N . ARG A 1 106 ? -6.469 -10.223 8.507 1.00 94.94 106 ARG A N 1
ATOM 802 C CA . ARG A 1 106 ? -6.226 -11.355 9.406 1.00 94.94 106 ARG A CA 1
ATOM 803 C C . ARG A 1 106 ? -5.316 -10.951 10.560 1.00 94.94 106 ARG A C 1
ATOM 805 O O . ARG A 1 106 ? -5.658 -11.228 11.696 1.00 94.94 106 ARG A O 1
ATOM 812 N N . HIS A 1 107 ? -4.207 -10.257 10.308 1.00 95.06 107 HIS A N 1
ATOM 813 C CA . HIS A 1 107 ? -3.318 -9.793 11.380 1.00 95.06 107 HIS A CA 1
ATOM 814 C C . HIS A 1 107 ? -4.014 -8.797 12.322 1.00 95.06 107 HIS A C 1
ATOM 816 O O . HIS A 1 107 ? -3.856 -8.894 13.538 1.00 95.06 107 HIS A O 1
ATOM 822 N N . LEU A 1 108 ? -4.809 -7.867 11.783 1.00 95.88 108 LEU A N 1
ATOM 823 C CA . LEU A 1 108 ? -5.572 -6.906 12.582 1.00 95.88 108 LEU A CA 1
ATOM 824 C C . LEU A 1 108 ? -6.632 -7.608 13.437 1.00 95.88 108 LEU A C 1
ATOM 826 O O . LEU A 1 108 ? -6.656 -7.421 14.651 1.00 95.88 108 LEU A O 1
ATOM 830 N N . LEU A 1 109 ? -7.446 -8.480 12.841 1.00 95.19 109 LEU A N 1
ATOM 831 C CA . LEU A 1 109 ? -8.453 -9.269 13.555 1.00 95.19 109 LEU A CA 1
ATOM 832 C C . LEU A 1 109 ? -7.820 -10.236 14.559 1.00 95.19 109 LEU A C 1
ATOM 834 O O . LEU A 1 109 ? -8.361 -10.431 15.642 1.00 95.19 109 LEU A O 1
ATOM 838 N N . GLN A 1 110 ? -6.653 -10.801 14.247 1.00 95.75 110 GLN A N 1
ATOM 839 C CA . GLN A 1 110 ? -5.911 -11.658 15.164 1.00 95.75 110 GLN A CA 1
ATOM 840 C C . GLN A 1 110 ? -5.445 -10.853 16.375 1.00 95.75 110 GLN A C 1
ATOM 842 O O . GLN A 1 110 ? -5.710 -11.266 17.501 1.00 95.75 110 GLN A O 1
ATOM 847 N N . SER A 1 111 ? -4.829 -9.685 16.165 1.00 95.75 111 SER A N 1
ATOM 848 C CA . SER A 1 111 ? -4.423 -8.795 17.260 1.00 95.75 111 SER A CA 1
ATOM 849 C C . SER A 1 111 ? -5.619 -8.373 18.122 1.00 95.75 111 SER A C 1
ATOM 851 O O . SER A 1 111 ? -5.561 -8.452 19.347 1.00 95.75 111 SER A O 1
ATOM 853 N N . TRP A 1 112 ? -6.755 -8.060 17.491 1.00 95.31 112 TRP A N 1
ATOM 854 C CA . TRP A 1 112 ? -8.005 -7.764 18.185 1.00 95.31 112 TRP A CA 1
ATOM 855 C C . TRP A 1 112 ? -8.514 -8.951 19.016 1.00 95.31 112 TRP A C 1
ATOM 857 O O . TRP A 1 112 ? -8.832 -8.793 20.194 1.00 95.31 112 TRP A O 1
ATOM 867 N N . SER A 1 113 ? -8.529 -10.157 18.441 1.00 94.94 113 SER A N 1
ATOM 868 C CA . SER A 1 113 ? -8.978 -11.381 19.120 1.00 94.94 113 SER A CA 1
ATOM 869 C C . SER A 1 113 ? -8.089 -11.775 20.306 1.00 94.94 113 SER A C 1
ATOM 871 O O . SER A 1 113 ? -8.569 -12.392 21.252 1.00 94.94 113 SER A O 1
ATOM 873 N N . LEU A 1 114 ? -6.811 -11.375 20.287 1.00 95.44 114 LEU A N 1
ATOM 874 C CA . LEU A 1 114 ? -5.868 -11.534 21.400 1.00 95.44 114 LEU A CA 1
ATOM 875 C C . LEU A 1 114 ? -6.089 -10.509 22.524 1.00 95.44 114 LEU A C 1
ATOM 877 O O . LEU A 1 114 ? -5.368 -10.519 23.517 1.00 95.44 114 LEU A O 1
ATOM 881 N N . GLY A 1 115 ? -7.079 -9.630 22.380 1.00 94.69 115 GLY A N 1
ATOM 882 C CA . GLY A 1 115 ? -7.479 -8.669 23.395 1.00 94.69 115 GLY A CA 1
ATOM 883 C C . GLY A 1 115 ? -6.763 -7.327 23.328 1.00 94.69 115 GLY A C 1
ATOM 884 O O . GLY A 1 115 ? -6.849 -6.559 24.286 1.00 94.69 115 GLY A O 1
ATOM 885 N N . TRP A 1 116 ? -6.087 -7.020 22.217 1.00 95.25 116 TRP A N 1
ATOM 886 C CA . TRP A 1 116 ? -5.431 -5.725 22.040 1.00 95.25 116 TRP A CA 1
ATOM 887 C C . TRP A 1 116 ? -6.446 -4.583 22.093 1.00 95.25 116 TRP A C 1
ATOM 889 O O . TRP A 1 116 ? -7.586 -4.705 21.640 1.00 95.25 116 TRP A O 1
ATOM 899 N N . HIS A 1 117 ? -6.023 -3.446 22.641 1.00 92.56 117 HIS A N 1
ATOM 900 C CA . HIS A 1 117 ? -6.882 -2.270 22.747 1.00 92.56 117 HIS A CA 1
ATOM 901 C C . HIS A 1 117 ? -7.183 -1.692 21.343 1.00 92.56 117 HIS A C 1
ATOM 903 O O . HIS A 1 117 ? -6.268 -1.661 20.514 1.00 92.56 117 HIS A O 1
ATOM 909 N N . PRO A 1 118 ? -8.388 -1.147 21.054 1.00 91.94 118 PRO A N 1
ATOM 910 C CA . PRO A 1 118 ? -8.733 -0.632 19.718 1.00 91.94 118 PRO A CA 1
ATOM 911 C C . PRO A 1 118 ? -7.712 0.366 19.151 1.00 91.94 118 PRO A C 1
ATOM 913 O O . PRO A 1 118 ? -7.320 0.275 17.992 1.00 91.94 118 PRO A O 1
ATOM 916 N N . ARG A 1 119 ? -7.193 1.268 19.998 1.00 90.50 119 ARG A N 1
ATOM 917 C CA . ARG A 1 119 ? -6.120 2.213 19.624 1.00 90.50 119 ARG A CA 1
ATOM 918 C C . ARG A 1 119 ? -4.833 1.527 19.148 1.00 90.50 119 ARG A C 1
ATOM 920 O O . ARG A 1 119 ? -4.199 2.019 18.223 1.00 90.50 119 ARG A O 1
ATOM 927 N N . GLN A 1 120 ? -4.449 0.403 19.755 1.00 94.81 120 GLN A N 1
ATOM 928 C CA . GLN A 1 120 ? -3.270 -0.359 19.326 1.00 94.81 120 GLN A CA 1
ATOM 929 C C . GLN A 1 120 ? -3.521 -1.029 17.975 1.00 94.81 120 GLN A C 1
ATOM 931 O O . GLN A 1 120 ? -2.640 -1.014 17.122 1.00 94.81 120 GLN A O 1
ATOM 936 N N . VAL A 1 121 ? -4.731 -1.551 17.749 1.00 95.38 121 VAL A N 1
ATOM 937 C CA . VAL A 1 121 ? -5.129 -2.130 16.454 1.00 95.38 121 VAL A CA 1
ATOM 938 C C . VAL A 1 121 ? -5.142 -1.058 15.357 1.00 95.38 121 VAL A C 1
ATOM 940 O O . VAL A 1 121 ? -4.625 -1.295 14.268 1.00 95.38 121 VAL A O 1
ATOM 943 N N . MET A 1 122 ? -5.644 0.147 15.648 1.00 93.31 122 MET A N 1
ATOM 944 C CA . MET A 1 122 ? -5.569 1.300 14.737 1.00 93.31 122 MET A CA 1
ATOM 945 C C . MET A 1 122 ? -4.117 1.700 14.440 1.00 93.31 122 MET A C 1
ATOM 947 O O . MET A 1 122 ? -3.758 1.899 13.280 1.00 93.31 122 MET A O 1
ATOM 951 N N . GLY A 1 123 ? -3.260 1.758 15.465 1.00 94.38 123 GLY A N 1
ATOM 952 C CA . GLY A 1 123 ? -1.828 2.020 15.295 1.00 94.38 123 GLY A CA 1
ATOM 953 C C . GLY A 1 123 ? -1.136 0.958 14.435 1.00 94.38 123 GLY A C 1
ATOM 954 O O . GLY A 1 123 ? -0.361 1.295 13.541 1.00 94.38 123 GLY A O 1
ATOM 955 N N . LEU A 1 124 ? -1.472 -0.319 14.638 1.00 95.31 124 LEU A N 1
ATOM 956 C CA . LEU A 1 124 ? -0.970 -1.430 13.832 1.00 95.31 124 LEU A CA 1
ATOM 957 C C . LEU A 1 124 ? -1.441 -1.330 12.374 1.00 95.31 124 LEU A C 1
ATOM 959 O O . LEU A 1 124 ? -0.646 -1.573 11.468 1.00 95.31 124 LEU A O 1
ATOM 963 N N . ALA A 1 125 ? -2.694 -0.935 12.132 1.00 95.69 125 ALA A N 1
ATOM 964 C CA . ALA A 1 125 ? -3.212 -0.700 10.783 1.00 95.69 125 ALA A CA 1
ATOM 965 C C . ALA A 1 125 ? -2.443 0.431 10.080 1.00 95.69 125 ALA A C 1
ATOM 967 O O . ALA A 1 125 ? -2.004 0.262 8.941 1.00 95.69 125 ALA A O 1
ATOM 968 N N . GLY A 1 126 ? -2.195 1.541 10.786 1.00 94.06 126 GLY A N 1
ATOM 969 C CA . GLY A 1 126 ? -1.371 2.645 10.290 1.00 94.06 126 GLY A CA 1
ATOM 970 C C . GLY A 1 126 ? 0.061 2.212 9.964 1.00 94.06 126 GLY A C 1
ATOM 971 O O . GLY A 1 126 ? 0.570 2.518 8.885 1.00 94.06 126 GLY A O 1
ATOM 972 N N . PHE A 1 127 ? 0.689 1.426 10.843 1.00 95.25 127 PHE A N 1
ATOM 973 C CA . PHE A 1 127 ? 2.031 0.882 10.619 1.00 95.25 127 PHE A CA 1
ATOM 974 C C . PHE A 1 127 ? 2.086 -0.056 9.405 1.00 95.25 127 PHE A C 1
ATOM 976 O O . PHE A 1 127 ? 2.978 0.075 8.569 1.00 95.25 127 PHE A O 1
ATOM 983 N N . GLN A 1 128 ? 1.115 -0.963 9.254 1.00 94.31 128 GLN A N 1
ATOM 984 C CA . GLN A 1 128 ? 1.039 -1.864 8.098 1.00 94.31 128 GLN A CA 1
ATOM 985 C C . GLN A 1 128 ? 0.834 -1.102 6.781 1.00 94.31 128 GLN A C 1
ATOM 987 O O . GLN A 1 128 ? 1.429 -1.469 5.765 1.00 94.31 128 GLN A O 1
ATOM 992 N N . SER A 1 129 ? 0.032 -0.031 6.786 1.00 92.94 129 SER A N 1
ATOM 993 C CA . SER A 1 129 ? -0.131 0.840 5.615 1.00 92.94 129 SER A CA 1
ATOM 994 C C . SER A 1 129 ? 1.171 1.577 5.277 1.00 92.94 129 SER A C 1
ATOM 996 O O . SER A 1 129 ? 1.607 1.569 4.123 1.00 92.94 129 SER A O 1
ATOM 998 N N . ALA A 1 130 ? 1.865 2.130 6.276 1.00 92.56 130 ALA A N 1
ATOM 999 C CA . ALA A 1 130 ? 3.161 2.781 6.078 1.00 92.56 130 ALA A CA 1
ATOM 1000 C C . ALA A 1 130 ? 4.224 1.809 5.537 1.00 92.56 130 ALA A C 1
ATOM 1002 O O . ALA A 1 130 ? 4.923 2.129 4.573 1.00 92.56 130 ALA A O 1
ATOM 1003 N N . GLN A 1 131 ? 4.302 0.594 6.087 1.00 92.31 131 GLN A N 1
ATOM 1004 C CA . GLN A 1 131 ? 5.217 -0.450 5.623 1.00 92.31 131 GLN A CA 1
ATOM 1005 C C . GLN A 1 131 ? 4.941 -0.843 4.164 1.00 92.31 131 GLN A C 1
ATOM 1007 O O . GLN A 1 131 ? 5.873 -0.991 3.372 1.00 92.31 131 GLN A O 1
ATOM 1012 N N . ALA A 1 132 ? 3.666 -0.958 3.785 1.00 90.12 132 ALA A N 1
ATOM 1013 C CA . ALA A 1 132 ? 3.267 -1.247 2.412 1.00 90.12 132 ALA A CA 1
ATOM 1014 C C . ALA A 1 132 ? 3.685 -0.154 1.424 1.00 90.12 132 ALA A C 1
ATOM 1016 O O . ALA A 1 132 ? 4.149 -0.455 0.323 1.00 90.12 132 ALA A O 1
ATOM 1017 N N . ARG A 1 133 ? 3.559 1.118 1.823 1.00 91.44 133 ARG A N 1
ATOM 1018 C CA . ARG A 1 133 ? 4.049 2.254 1.029 1.00 91.44 133 ARG A CA 1
ATOM 1019 C C . ARG A 1 133 ? 5.573 2.210 0.903 1.00 91.44 133 ARG A C 1
ATOM 1021 O O . ARG A 1 133 ? 6.089 2.407 -0.191 1.00 91.44 133 ARG A O 1
ATOM 1028 N N . GLY A 1 134 ? 6.285 1.869 1.978 1.00 90.38 134 GLY A N 1
ATOM 1029 C CA . GLY A 1 134 ? 7.742 1.693 1.968 1.00 90.38 134 GLY A CA 1
ATOM 1030 C C . GLY A 1 134 ? 8.217 0.660 0.941 1.00 90.38 134 GLY A C 1
ATOM 1031 O O . GLY A 1 134 ? 9.115 0.945 0.148 1.00 90.38 134 GLY A O 1
ATOM 1032 N N . GLN A 1 135 ? 7.570 -0.508 0.889 1.00 89.00 135 GLN A N 1
ATOM 1033 C CA . GLN A 1 135 ? 7.895 -1.551 -0.093 1.00 89.00 135 GLN A CA 1
ATOM 1034 C C . GLN A 1 135 ? 7.693 -1.075 -1.538 1.00 89.00 135 GLN A C 1
ATOM 1036 O O . GLN A 1 135 ? 8.538 -1.342 -2.395 1.00 89.00 135 GLN A O 1
ATOM 1041 N N . LEU A 1 136 ? 6.632 -0.306 -1.801 1.00 90.56 136 LEU A N 1
ATOM 1042 C CA . LEU A 1 136 ? 6.396 0.295 -3.113 1.00 90.56 136 LEU A CA 1
ATOM 1043 C C . LEU A 1 136 ? 7.565 1.200 -3.527 1.00 90.56 136 LEU A C 1
ATOM 1045 O O . LEU A 1 136 ? 8.090 1.035 -4.626 1.00 90.56 136 LEU A O 1
ATOM 1049 N N . TYR A 1 137 ? 8.029 2.095 -2.650 1.00 92.00 137 TYR A N 1
ATOM 1050 C CA . TYR A 1 137 ? 9.150 2.989 -2.971 1.00 92.00 137 TYR A CA 1
ATOM 1051 C C . TYR A 1 137 ? 10.436 2.227 -3.287 1.00 92.00 137 TYR A C 1
ATOM 1053 O O . TYR A 1 137 ? 11.109 2.548 -4.265 1.00 92.00 137 TYR A O 1
ATOM 1061 N N . THR A 1 138 ? 10.759 1.186 -2.514 1.00 91.88 138 THR A N 1
ATOM 1062 C CA . THR A 1 138 ? 11.965 0.381 -2.770 1.00 91.88 138 THR A CA 1
ATOM 1063 C C . THR A 1 138 ? 11.936 -0.304 -4.139 1.00 91.88 138 THR A C 1
ATOM 1065 O O . THR A 1 138 ? 12.933 -0.262 -4.860 1.00 91.88 138 THR A O 1
ATOM 1068 N N . GLY A 1 139 ? 10.790 -0.860 -4.547 1.00 91.69 139 GLY A N 1
ATOM 1069 C CA . GLY A 1 139 ? 10.634 -1.484 -5.863 1.00 91.69 139 GLY A CA 1
ATOM 1070 C C . GLY A 1 139 ? 10.703 -0.483 -7.021 1.00 91.69 139 GLY A C 1
ATOM 1071 O O . GLY A 1 139 ? 11.319 -0.767 -8.047 1.00 91.69 139 GLY A O 1
ATOM 1072 N N . VAL A 1 140 ? 10.154 0.721 -6.838 1.00 94.81 140 VAL A N 1
ATOM 1073 C CA . VAL A 1 140 ? 10.239 1.804 -7.833 1.00 94.81 140 VAL A CA 1
ATOM 1074 C C . VAL A 1 140 ? 11.674 2.277 -8.014 1.00 94.81 140 VAL A C 1
ATOM 1076 O O . VAL A 1 140 ? 12.133 2.393 -9.147 1.00 94.81 140 VAL A O 1
ATOM 1079 N N . ILE A 1 141 ? 12.406 2.508 -6.920 1.00 95.62 141 ILE A N 1
ATOM 1080 C CA . ILE A 1 141 ? 13.820 2.903 -6.977 1.00 95.62 141 ILE A CA 1
ATOM 1081 C C . ILE A 1 141 ? 14.631 1.835 -7.716 1.00 95.62 141 ILE A C 1
ATOM 1083 O O . ILE A 1 141 ? 15.413 2.165 -8.606 1.00 95.62 141 ILE A O 1
ATOM 1087 N N . PHE A 1 142 ? 14.401 0.557 -7.407 1.00 94.44 142 PHE A N 1
ATOM 1088 C CA . PHE A 1 142 ? 15.036 -0.554 -8.110 1.00 94.44 142 PHE A CA 1
ATOM 1089 C C . PHE A 1 142 ? 14.739 -0.537 -9.620 1.00 94.44 142 PHE A C 1
ATOM 1091 O O . PHE A 1 142 ? 15.667 -0.602 -10.428 1.00 94.44 142 PHE A O 1
ATOM 1098 N N . ALA A 1 143 ? 13.473 -0.374 -10.016 1.00 96.12 143 ALA A N 1
ATOM 1099 C CA . ALA A 1 143 ? 13.086 -0.292 -11.424 1.00 96.12 143 ALA A CA 1
ATOM 1100 C C . ALA A 1 143 ? 13.720 0.916 -12.140 1.00 96.12 143 ALA A C 1
ATOM 1102 O O . ALA A 1 143 ? 14.187 0.786 -13.271 1.00 96.12 143 ALA A O 1
ATOM 1103 N N . LEU A 1 144 ? 13.803 2.075 -11.478 1.00 97.00 144 LEU A N 1
ATOM 1104 C CA . LEU A 1 144 ? 14.445 3.274 -12.025 1.00 97.00 144 LEU A CA 1
ATOM 1105 C C . LEU A 1 144 ? 15.952 3.080 -12.230 1.00 97.00 144 LEU A C 1
ATOM 1107 O O . LEU A 1 144 ? 16.477 3.471 -13.271 1.00 97.00 144 LEU A O 1
ATOM 1111 N N . ILE A 1 145 ? 16.647 2.433 -11.288 1.00 97.38 145 ILE A N 1
ATOM 1112 C CA . ILE A 1 145 ? 18.075 2.104 -11.427 1.00 97.38 145 ILE A CA 1
ATOM 1113 C C . ILE A 1 145 ? 18.302 1.189 -12.639 1.00 97.38 145 ILE A C 1
ATOM 1115 O O . ILE A 1 145 ? 19.224 1.422 -13.427 1.00 97.38 145 ILE A O 1
ATOM 1119 N N . LEU A 1 146 ? 17.451 0.178 -12.832 1.00 96.75 146 LEU A N 1
ATOM 1120 C CA . LEU A 1 146 ? 17.538 -0.718 -13.988 1.00 96.75 146 LEU A CA 1
ATOM 1121 C C . LEU A 1 146 ? 17.244 0.000 -15.311 1.00 96.75 146 LEU A C 1
ATOM 1123 O O . LEU A 1 146 ? 17.959 -0.221 -16.288 1.00 96.75 146 LEU A O 1
ATOM 1127 N N . LEU A 1 147 ? 16.255 0.898 -15.346 1.00 96.19 147 LEU A N 1
ATOM 1128 C CA . LEU A 1 147 ? 15.954 1.718 -16.526 1.00 96.19 147 LEU A CA 1
ATOM 1129 C C . LEU A 1 147 ? 17.111 2.662 -16.880 1.00 96.19 147 LEU A C 1
ATOM 1131 O O . LEU A 1 147 ? 17.487 2.756 -18.047 1.00 96.19 147 LEU A O 1
ATOM 1135 N N . LEU A 1 148 ? 17.726 3.311 -15.887 1.00 96.44 148 LEU A N 1
ATOM 1136 C CA . LEU A 1 148 ? 18.917 4.146 -16.086 1.00 96.44 148 LEU A CA 1
ATOM 1137 C C . LEU A 1 148 ? 20.100 3.323 -16.608 1.00 96.44 148 LEU A C 1
ATOM 1139 O O . LEU A 1 148 ? 20.822 3.763 -17.506 1.00 96.44 148 LEU A O 1
ATOM 1143 N N . THR A 1 149 ? 20.274 2.107 -16.086 1.00 95.88 149 THR A N 1
ATOM 1144 C CA . THR A 1 149 ? 21.308 1.171 -16.546 1.00 95.88 149 THR A CA 1
ATOM 1145 C C . THR A 1 149 ? 21.067 0.764 -18.000 1.00 95.88 149 THR A C 1
ATOM 1147 O O . THR A 1 149 ? 21.983 0.838 -18.819 1.00 95.88 149 THR A O 1
ATOM 1150 N N . ALA A 1 150 ? 19.828 0.421 -18.359 1.00 95.00 150 ALA A N 1
ATOM 1151 C CA . ALA A 1 150 ? 19.450 0.100 -19.732 1.00 95.00 150 ALA A CA 1
ATOM 1152 C C . ALA A 1 150 ? 19.665 1.285 -20.689 1.00 95.00 150 ALA A C 1
ATOM 1154 O O . ALA A 1 150 ? 20.202 1.098 -21.783 1.00 95.00 150 ALA A O 1
ATOM 1155 N N . LEU A 1 151 ? 19.326 2.509 -20.266 1.00 95.00 151 LEU A N 1
ATOM 1156 C CA . LEU A 1 151 ? 19.548 3.725 -21.051 1.00 95.00 151 LEU A CA 1
ATOM 1157 C C . LEU A 1 151 ? 21.042 3.955 -21.317 1.00 95.00 151 LEU A C 1
ATOM 1159 O O . LEU A 1 151 ? 21.442 4.210 -22.454 1.00 95.00 151 LEU A O 1
ATOM 1163 N N . ARG A 1 152 ? 21.887 3.795 -20.290 1.00 96.50 152 ARG A N 1
ATOM 1164 C CA . ARG A 1 152 ? 23.348 3.943 -20.404 1.00 96.50 152 ARG A CA 1
ATOM 1165 C C . ARG A 1 152 ? 23.968 2.918 -21.354 1.00 96.50 152 ARG A C 1
ATOM 1167 O O . ARG A 1 152 ? 24.945 3.223 -22.034 1.00 96.50 152 ARG A O 1
ATOM 1174 N N . LEU A 1 153 ? 23.391 1.722 -21.429 1.00 95.12 153 LEU A N 1
ATOM 1175 C CA . LEU A 1 153 ? 23.827 0.652 -22.327 1.00 95.12 153 LEU A CA 1
ATOM 1176 C C . LEU A 1 153 ? 23.274 0.784 -23.759 1.00 95.12 153 LEU A C 1
ATOM 1178 O O . LEU A 1 153 ? 23.490 -0.118 -24.565 1.00 95.12 153 LEU A O 1
ATOM 1182 N N . ARG A 1 154 ? 22.609 1.904 -24.094 1.00 92.56 154 ARG A N 1
ATOM 1183 C CA . ARG A 1 154 ? 21.914 2.128 -25.377 1.00 92.56 154 ARG A CA 1
ATOM 1184 C C . ARG A 1 154 ? 20.847 1.064 -25.666 1.00 92.56 154 ARG A C 1
ATOM 1186 O O . ARG A 1 154 ? 20.670 0.653 -26.810 1.00 92.56 154 ARG A O 1
ATOM 1193 N N . GLY A 1 155 ? 20.135 0.621 -24.629 1.00 83.38 155 GLY A N 1
ATOM 1194 C CA . GLY A 1 155 ? 18.928 -0.187 -24.791 1.00 83.38 155 GLY A CA 1
ATOM 1195 C C . GLY A 1 155 ? 17.876 0.534 -25.640 1.00 83.38 155 GLY A C 1
ATOM 1196 O O . GLY A 1 155 ? 17.926 1.755 -25.806 1.00 83.38 155 GLY A O 1
ATOM 1197 N N . GLY A 1 156 ? 16.919 -0.222 -26.186 1.00 90.50 156 GLY A N 1
ATOM 1198 C CA . GLY A 1 156 ? 15.882 0.316 -27.069 1.00 90.50 156 GLY A CA 1
ATOM 1199 C C . GLY A 1 156 ? 15.167 1.518 -26.446 1.00 90.50 156 GLY A C 1
ATOM 1200 O O . GLY A 1 156 ? 14.455 1.374 -25.455 1.00 90.50 156 GLY A O 1
ATOM 1201 N N . PHE A 1 157 ? 15.353 2.704 -27.034 1.00 92.81 157 PHE A N 1
ATOM 1202 C CA . PHE A 1 157 ? 14.852 3.975 -26.496 1.00 92.81 157 PHE A CA 1
ATOM 1203 C C . PHE A 1 157 ? 13.345 3.925 -26.208 1.00 92.81 157 PHE A C 1
ATOM 1205 O O . PHE A 1 157 ? 12.905 4.308 -25.127 1.00 92.81 157 PHE A O 1
ATOM 1212 N N . GLN A 1 158 ? 12.569 3.363 -27.138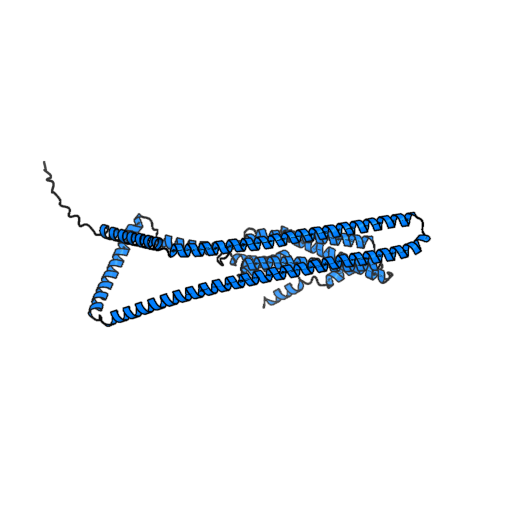 1.00 94.69 158 GLN A N 1
ATOM 1213 C CA . GLN A 1 158 ? 11.117 3.217 -27.010 1.00 94.69 158 GLN A CA 1
ATOM 1214 C C . GLN A 1 158 ? 10.712 2.337 -25.817 1.00 94.69 158 GLN A C 1
ATOM 1216 O O . GLN A 1 158 ? 9.793 2.688 -25.082 1.00 94.69 158 GLN A O 1
ATOM 1221 N N . LEU A 1 159 ? 11.423 1.229 -25.579 1.00 93.62 159 LEU A N 1
ATOM 1222 C CA . LEU A 1 159 ? 11.132 0.313 -24.471 1.00 93.62 159 LEU A CA 1
ATOM 1223 C C . LEU A 1 159 ? 11.489 0.919 -23.116 1.00 93.62 159 LEU A C 1
ATOM 1225 O O . LEU A 1 159 ? 10.764 0.706 -22.150 1.00 93.62 159 LEU A O 1
ATOM 1229 N N . THR A 1 160 ? 12.573 1.692 -23.040 1.00 94.75 160 THR A N 1
ATOM 1230 C CA . THR A 1 160 ? 12.977 2.373 -21.803 1.00 94.75 160 THR A CA 1
ATOM 1231 C C . THR A 1 160 ? 11.962 3.447 -21.407 1.00 94.75 160 THR A C 1
ATOM 1233 O O . THR A 1 160 ? 11.544 3.497 -20.251 1.00 94.75 160 THR A O 1
ATOM 1236 N N . TRP A 1 161 ? 11.504 4.267 -22.359 1.00 95.38 161 TRP A N 1
ATOM 1237 C CA . TRP A 1 161 ? 10.452 5.261 -22.103 1.00 95.38 161 TRP A CA 1
ATOM 1238 C C . TRP A 1 161 ? 9.099 4.620 -21.804 1.00 95.38 161 TRP A C 1
ATOM 1240 O O . TRP A 1 161 ? 8.417 5.049 -20.873 1.00 95.38 161 TRP A O 1
ATOM 1250 N N . GLY A 1 162 ? 8.738 3.562 -22.535 1.00 96.25 162 GLY A N 1
ATOM 1251 C CA . GLY A 1 162 ? 7.546 2.767 -22.247 1.00 96.25 162 GLY A CA 1
ATOM 1252 C C . GLY A 1 162 ? 7.584 2.174 -20.838 1.00 96.25 162 GLY A C 1
ATOM 1253 O O . GLY A 1 162 ? 6.603 2.274 -20.106 1.00 96.25 162 GLY A O 1
ATOM 1254 N N . GLY A 1 163 ? 8.737 1.646 -20.421 1.00 95.44 163 GLY A N 1
ATOM 1255 C CA . GLY A 1 163 ? 8.968 1.149 -19.067 1.00 95.44 163 GLY A CA 1
ATOM 1256 C C . GLY A 1 163 ? 8.835 2.246 -18.010 1.00 95.44 163 GLY A C 1
ATOM 1257 O O . GLY A 1 163 ? 8.166 2.035 -17.004 1.00 95.44 163 GLY A O 1
ATOM 1258 N N . LEU A 1 164 ? 9.394 3.437 -18.247 1.00 96.81 164 LEU A N 1
ATOM 1259 C CA . LEU A 1 164 ? 9.279 4.572 -17.323 1.00 96.81 164 LEU A CA 1
ATOM 1260 C C . LEU A 1 164 ? 7.819 5.012 -17.129 1.00 96.81 164 LEU A C 1
ATOM 1262 O O . LEU A 1 164 ? 7.370 5.180 -15.993 1.00 96.81 164 LEU A O 1
ATOM 1266 N N . LEU A 1 165 ? 7.063 5.148 -18.224 1.00 97.62 165 LEU A N 1
ATOM 1267 C CA . LEU A 1 165 ? 5.636 5.479 -18.178 1.00 97.62 165 LEU A CA 1
ATOM 1268 C C . LEU A 1 165 ? 4.856 4.383 -17.442 1.00 97.62 165 LEU A C 1
ATOM 1270 O O . LEU A 1 165 ? 4.069 4.682 -16.543 1.00 97.62 165 LEU A O 1
ATOM 1274 N N . ALA A 1 166 ? 5.115 3.115 -17.765 1.00 97.00 166 ALA A N 1
ATOM 1275 C CA . ALA A 1 166 ? 4.463 1.979 -17.130 1.00 97.00 166 ALA A CA 1
ATOM 1276 C C . ALA A 1 166 ? 4.760 1.899 -15.622 1.00 97.00 166 ALA A C 1
ATOM 1278 O O . ALA A 1 166 ? 3.840 1.629 -14.847 1.00 97.00 166 ALA A O 1
ATOM 1279 N N . VAL A 1 167 ? 5.985 2.202 -15.171 1.00 97.44 167 VAL A N 1
ATOM 1280 C CA . VAL A 1 167 ? 6.307 2.341 -13.738 1.00 97.44 167 VAL A CA 1
ATOM 1281 C C . VAL A 1 167 ? 5.466 3.453 -13.110 1.00 97.44 167 VAL A C 1
ATOM 1283 O O . VAL A 1 167 ? 4.837 3.216 -12.081 1.00 97.44 167 VAL A O 1
ATOM 1286 N N . GLY A 1 168 ? 5.381 4.630 -13.739 1.00 95.88 168 GLY A N 1
ATOM 1287 C CA . GLY A 1 168 ? 4.564 5.746 -13.249 1.00 95.88 168 GLY A CA 1
ATOM 1288 C C . GLY A 1 168 ? 3.085 5.379 -13.079 1.00 95.88 168 GLY A C 1
ATOM 1289 O O . GLY A 1 168 ? 2.505 5.604 -12.015 1.00 95.88 168 GLY A O 1
ATOM 1290 N N . VAL A 1 169 ? 2.490 4.730 -14.084 1.00 97.50 169 VAL A N 1
ATOM 1291 C CA . VAL A 1 169 ? 1.098 4.249 -14.023 1.00 97.50 169 VAL A CA 1
ATOM 1292 C C . VAL A 1 169 ? 0.930 3.182 -12.940 1.00 97.50 169 VAL A C 1
ATOM 1294 O O . VAL A 1 169 ? -0.053 3.206 -12.203 1.00 97.50 169 VAL A O 1
ATOM 1297 N N . THR A 1 170 ? 1.896 2.274 -12.796 1.00 96.38 170 THR A N 1
ATOM 1298 C CA . THR A 1 170 ? 1.868 1.218 -11.772 1.00 96.38 170 THR A CA 1
ATOM 1299 C C . THR A 1 170 ? 1.904 1.810 -10.361 1.00 96.38 170 THR A C 1
ATOM 1301 O O . THR A 1 170 ? 1.129 1.395 -9.499 1.00 96.38 170 THR A O 1
ATOM 1304 N N . VAL A 1 171 ? 2.742 2.825 -10.125 1.00 96.44 171 VAL A N 1
ATOM 1305 C CA . VAL A 1 171 ? 2.796 3.561 -8.851 1.00 96.44 171 VAL A CA 1
ATOM 1306 C C . VAL A 1 171 ? 1.468 4.236 -8.557 1.00 96.44 171 VAL A C 1
ATOM 1308 O O . VAL A 1 171 ? 0.936 4.073 -7.460 1.00 96.44 171 VAL A O 1
ATOM 1311 N N . PHE A 1 172 ? 0.912 4.949 -9.535 1.00 96.50 172 PHE A N 1
ATOM 1312 C CA . PHE A 1 172 ? -0.367 5.631 -9.383 1.00 96.50 172 PHE A CA 1
ATOM 1313 C C . PHE A 1 172 ? -1.503 4.647 -9.069 1.00 96.50 172 PHE A C 1
ATOM 1315 O O . PHE A 1 172 ? -2.244 4.830 -8.100 1.00 96.50 172 PHE A O 1
ATOM 1322 N N . ALA A 1 173 ? -1.604 3.558 -9.836 1.00 96.56 173 ALA A N 1
ATOM 1323 C CA . ALA A 1 173 ? -2.611 2.524 -9.633 1.00 96.56 173 ALA A CA 1
ATOM 1324 C C . ALA A 1 173 ? -2.485 1.885 -8.244 1.00 96.56 173 ALA A C 1
ATOM 1326 O O . ALA A 1 173 ? -3.489 1.715 -7.546 1.00 96.56 173 ALA A O 1
ATOM 1327 N N . ARG A 1 174 ? -1.256 1.583 -7.803 1.00 95.38 174 ARG A N 1
ATOM 1328 C CA . ARG A 1 174 ? -1.022 0.955 -6.501 1.00 95.38 174 ARG A CA 1
ATOM 1329 C C . ARG A 1 174 ? -1.253 1.922 -5.338 1.00 95.38 174 ARG A C 1
ATOM 1331 O O . ARG A 1 174 ? -1.837 1.513 -4.339 1.00 95.38 174 ARG A O 1
ATOM 1338 N N . GLN A 1 175 ? -0.905 3.203 -5.467 1.00 95.44 175 GLN A N 1
ATOM 1339 C CA . GLN A 1 175 ? -1.264 4.233 -4.481 1.00 95.44 175 GLN A CA 1
ATOM 1340 C C . GLN A 1 175 ? -2.781 4.374 -4.336 1.00 95.44 175 GLN A C 1
ATOM 1342 O O . GLN A 1 175 ? -3.301 4.373 -3.220 1.00 95.44 175 GLN A O 1
ATOM 1347 N N . HIS A 1 176 ? -3.505 4.443 -5.452 1.00 96.44 176 HIS A N 1
ATOM 1348 C CA . HIS A 1 176 ? -4.959 4.548 -5.432 1.00 96.44 176 HIS A CA 1
ATOM 1349 C C . HIS A 1 176 ? -5.621 3.298 -4.824 1.00 96.44 176 HIS A C 1
ATOM 1351 O O . HIS A 1 176 ? -6.578 3.417 -4.056 1.00 96.44 176 HIS A O 1
ATOM 1357 N N . LEU A 1 177 ? -5.093 2.100 -5.099 1.00 95.62 177 LEU A N 1
ATOM 1358 C CA . LEU A 1 177 ? -5.568 0.870 -4.467 1.00 95.62 177 LEU A CA 1
ATOM 1359 C C . LEU A 1 177 ? -5.285 0.853 -2.957 1.00 95.62 177 LEU A C 1
ATOM 1361 O O . LEU A 1 177 ? -6.188 0.529 -2.190 1.00 95.62 177 LEU A O 1
ATOM 1365 N N . LEU A 1 178 ? -4.089 1.262 -2.519 1.00 95.19 178 LEU A N 1
ATOM 1366 C CA . LEU A 1 178 ? -3.745 1.364 -1.095 1.00 95.19 178 LEU A CA 1
ATOM 1367 C C . LEU A 1 178 ? -4.675 2.332 -0.353 1.00 95.19 178 LEU A C 1
ATOM 1369 O O . LEU A 1 178 ? -5.164 1.989 0.716 1.00 95.19 178 LEU A O 1
ATOM 1373 N N . LEU A 1 179 ? -5.003 3.488 -0.941 1.00 95.38 179 LEU A N 1
ATOM 1374 C CA . LEU A 1 179 ? -5.977 4.422 -0.360 1.00 95.38 179 LEU A CA 1
ATOM 1375 C C . LEU A 1 179 ? -7.375 3.799 -0.234 1.00 95.38 179 LEU A C 1
ATOM 1377 O O . LEU A 1 179 ? -8.057 3.999 0.771 1.00 95.38 179 LEU A O 1
ATOM 1381 N N . ARG A 1 180 ? -7.811 3.017 -1.230 1.00 96.62 180 ARG A N 1
ATOM 1382 C CA . ARG A 1 180 ? -9.086 2.285 -1.158 1.00 96.62 180 ARG A CA 1
ATOM 1383 C C . ARG A 1 180 ? -9.069 1.203 -0.086 1.00 96.62 180 ARG A C 1
ATOM 1385 O O . ARG A 1 180 ? -10.070 1.043 0.603 1.00 96.62 180 ARG A O 1
ATOM 1392 N N . MET A 1 181 ? -7.958 0.484 0.062 1.00 95.56 181 MET A N 1
ATOM 1393 C CA . MET A 1 181 ? -7.786 -0.511 1.119 1.00 95.56 181 MET A CA 1
ATOM 1394 C C . MET A 1 181 ? -7.802 0.126 2.505 1.00 95.56 181 MET A C 1
ATOM 1396 O O . MET A 1 181 ? -8.519 -0.363 3.372 1.00 95.56 181 MET A O 1
ATOM 1400 N N . ASP A 1 182 ? -7.061 1.219 2.701 1.00 95.94 182 ASP A N 1
ATOM 1401 C CA . ASP A 1 182 ? -7.018 1.956 3.966 1.00 95.94 182 ASP A CA 1
ATOM 1402 C C . ASP A 1 182 ? -8.430 2.429 4.341 1.00 95.94 182 ASP A C 1
ATOM 1404 O O . ASP A 1 182 ? -8.915 2.135 5.433 1.00 95.94 182 ASP A O 1
ATOM 1408 N N . ARG A 1 183 ? -9.151 3.042 3.390 1.00 96.00 183 ARG A N 1
ATOM 1409 C CA . ARG A 1 183 ? -10.540 3.479 3.588 1.00 96.00 183 ARG A CA 1
ATOM 1410 C C . ARG A 1 183 ? -11.489 2.315 3.861 1.00 96.00 183 ARG A C 1
ATOM 1412 O O . ARG A 1 183 ? -12.397 2.446 4.677 1.00 96.00 183 ARG A O 1
ATOM 1419 N N . TYR A 1 184 ? -11.304 1.181 3.187 1.00 95.75 184 TYR A N 1
ATOM 1420 C CA . TYR A 1 184 ? -12.093 -0.024 3.427 1.00 95.75 184 TYR A CA 1
ATOM 1421 C C . TYR A 1 184 ? -11.865 -0.559 4.848 1.00 95.75 184 TYR A C 1
ATOM 1423 O O . TYR A 1 184 ? -12.835 -0.804 5.562 1.00 95.75 184 TYR A O 1
ATOM 1431 N N . ILE A 1 185 ? -10.608 -0.685 5.287 1.00 95.56 185 ILE A N 1
ATOM 1432 C CA . ILE A 1 185 ? -10.257 -1.128 6.645 1.00 95.56 185 ILE A CA 1
ATOM 1433 C C . ILE A 1 185 ? -10.840 -0.159 7.676 1.00 95.56 185 ILE A C 1
ATOM 1435 O O . ILE A 1 185 ? -11.457 -0.594 8.646 1.00 95.56 185 ILE A O 1
ATOM 1439 N N . GLU A 1 186 ? -10.712 1.144 7.450 1.00 95.00 186 GLU A N 1
ATOM 1440 C CA . GLU A 1 186 ? -11.249 2.163 8.345 1.00 95.00 186 GLU A CA 1
ATOM 1441 C C . GLU A 1 186 ? -12.777 2.083 8.459 1.00 95.00 186 GLU A C 1
ATOM 1443 O O . GLU A 1 186 ? -13.311 1.941 9.558 1.00 95.00 186 GLU A O 1
ATOM 1448 N N . CYS A 1 187 ? -13.488 2.079 7.329 1.00 94.00 187 CYS A N 1
ATOM 1449 C CA . CYS A 1 187 ? -14.951 2.116 7.311 1.00 94.00 187 CYS A CA 1
ATOM 1450 C C . CYS A 1 187 ? -15.603 0.788 7.723 1.00 94.00 187 CYS A C 1
ATOM 1452 O O . CYS A 1 187 ? -16.685 0.794 8.307 1.00 94.00 187 CYS A O 1
ATOM 1454 N N . ARG A 1 188 ? -15.009 -0.363 7.378 1.00 93.12 188 ARG A N 1
ATOM 1455 C CA . ARG A 1 188 ? -15.620 -1.681 7.629 1.00 93.12 188 ARG A CA 1
ATOM 1456 C C . ARG A 1 188 ? -15.120 -2.353 8.893 1.00 93.12 188 ARG A C 1
ATOM 1458 O O . ARG A 1 188 ? -15.903 -3.045 9.532 1.00 93.12 188 ARG A O 1
ATOM 1465 N N . LEU A 1 189 ? -13.851 -2.175 9.245 1.00 92.25 189 LEU A N 1
ATOM 1466 C CA . LEU A 1 189 ? -13.242 -2.878 10.369 1.00 92.25 189 LEU A CA 1
ATOM 1467 C C . LEU A 1 189 ? -13.075 -1.949 11.570 1.00 92.25 189 LEU A C 1
ATOM 1469 O O . LEU A 1 189 ? -13.595 -2.253 12.639 1.00 92.25 189 LEU A O 1
ATOM 1473 N N . LEU A 1 190 ? -12.420 -0.797 11.396 1.00 92.00 190 LEU A N 1
ATOM 1474 C CA . LEU A 1 190 ? -12.124 0.102 12.516 1.00 92.00 190 LEU A CA 1
ATOM 1475 C C . LEU A 1 190 ? -13.369 0.820 13.044 1.00 92.00 190 LEU A C 1
ATOM 1477 O O . LEU A 1 190 ? -13.529 0.915 14.255 1.00 92.00 190 LEU A O 1
ATOM 1481 N N . ALA A 1 191 ? -14.279 1.254 12.169 1.00 90.62 191 ALA A N 1
ATOM 1482 C CA . ALA A 1 191 ? -15.528 1.904 12.574 1.00 90.62 191 ALA A CA 1
ATOM 1483 C C . ALA A 1 191 ? -16.486 0.973 13.343 1.00 90.62 191 ALA A C 1
ATOM 1485 O O . ALA A 1 191 ? -17.391 1.451 14.021 1.00 90.62 191 ALA A O 1
ATOM 1486 N N . ARG A 1 192 ? -16.303 -0.350 13.231 1.00 90.69 192 ARG A N 1
ATOM 1487 C CA . ARG A 1 192 ? -17.101 -1.361 13.945 1.00 90.69 192 ARG A CA 1
ATOM 1488 C C . ARG A 1 192 ? -16.448 -1.864 15.223 1.00 90.69 192 ARG A C 1
ATOM 1490 O O . ARG A 1 192 ? -17.091 -2.595 15.974 1.00 90.69 192 ARG A O 1
ATOM 1497 N N . LEU A 1 193 ? -15.185 -1.517 15.466 1.00 90.12 193 LEU A N 1
ATOM 1498 C CA . LEU A 1 193 ? -14.597 -1.763 16.774 1.00 90.12 193 LEU A CA 1
ATOM 1499 C C . LEU A 1 193 ? -15.405 -0.959 17.798 1.00 90.12 193 LEU A C 1
ATOM 1501 O O . LEU A 1 193 ? -15.734 0.197 17.520 1.00 90.12 193 LEU A O 1
ATOM 1505 N N . PRO A 1 194 ? -15.748 -1.545 18.958 1.00 82.88 194 PRO A N 1
ATOM 1506 C CA . PRO A 1 194 ? -16.516 -0.843 19.973 1.00 82.88 194 PRO A CA 1
ATOM 1507 C C . PRO A 1 194 ? -15.796 0.465 20.307 1.00 82.88 194 PRO A C 1
ATOM 1509 O O . PRO A 1 194 ? -14.635 0.462 20.725 1.00 82.88 194 PRO A O 1
ATOM 1512 N N . ALA A 1 195 ? -16.465 1.588 20.037 1.00 65.19 195 ALA A N 1
ATOM 1513 C CA . ALA A 1 195 ? -15.919 2.904 20.304 1.00 65.19 195 ALA A CA 1
ATOM 1514 C C . ALA A 1 195 ? -15.723 3.027 21.818 1.00 65.19 195 ALA A C 1
ATOM 1516 O O . ALA A 1 195 ? -16.687 3.083 22.584 1.00 65.19 195 ALA A O 1
ATOM 1517 N N . ASN A 1 196 ? -14.466 3.023 22.259 1.00 57.44 196 ASN A N 1
ATOM 1518 C CA . ASN A 1 196 ? -14.160 3.378 23.636 1.00 57.44 196 ASN A CA 1
ATOM 1519 C C . ASN A 1 196 ? -14.450 4.863 23.811 1.00 57.44 196 ASN A C 1
ATOM 1521 O O . ASN A 1 196 ? -14.016 5.690 23.002 1.00 57.44 196 ASN A O 1
ATOM 1525 N N . ILE A 1 197 ? -15.163 5.191 24.884 1.00 45.94 197 ILE A N 1
ATOM 1526 C CA . ILE A 1 197 ? -15.366 6.574 25.294 1.00 45.94 197 ILE A CA 1
ATOM 1527 C C . ILE A 1 197 ? -13.968 7.154 25.553 1.00 45.94 197 ILE A C 1
ATOM 1529 O O . ILE A 1 197 ? -13.185 6.543 26.295 1.00 45.94 197 ILE A O 1
ATOM 1533 N N . PRO A 1 198 ? -13.595 8.277 24.911 1.00 40.50 198 PRO A N 1
ATOM 1534 C CA . PRO A 1 198 ? -12.259 8.834 25.056 1.00 40.50 198 PRO A CA 1
ATOM 1535 C C . PRO A 1 198 ? -11.922 9.021 26.544 1.00 40.50 198 PRO A C 1
ATOM 1537 O O . PRO A 1 198 ? -12.699 9.604 27.285 1.00 40.50 198 PRO A O 1
ATOM 1540 N N . GLN A 1 199 ? -10.751 8.509 26.949 1.00 44.62 199 GLN A N 1
ATOM 1541 C CA . GLN A 1 199 ? -10.197 8.504 28.320 1.00 44.62 199 GLN A CA 1
ATOM 1542 C C . GLN A 1 199 ? -10.709 7.439 29.301 1.00 44.62 199 GLN A C 1
ATOM 1544 O O . GLN A 1 199 ? -10.231 7.397 30.431 1.00 44.62 199 GLN A O 1
ATOM 1549 N N . THR A 1 200 ? -11.563 6.507 28.880 1.00 49.69 200 THR A N 1
ATOM 1550 C CA . THR A 1 200 ? -11.901 5.339 29.712 1.00 49.69 200 THR A CA 1
ATOM 1551 C C . THR A 1 200 ? -11.478 4.047 29.021 1.00 49.69 200 THR A C 1
ATOM 1553 O O . THR A 1 200 ? -11.616 3.899 27.808 1.00 49.69 200 THR A O 1
ATOM 1556 N N . ALA A 1 201 ? -10.923 3.107 29.789 1.00 46.50 201 ALA A N 1
ATOM 1557 C CA . ALA A 1 201 ? -10.605 1.763 29.300 1.00 46.50 201 ALA A CA 1
ATOM 1558 C C . ALA A 1 201 ? -11.867 0.896 29.094 1.00 46.50 201 ALA A C 1
ATOM 1560 O O . ALA A 1 201 ? -11.758 -0.223 28.601 1.00 46.50 201 ALA A O 1
ATOM 1561 N N . MET A 1 202 ? -13.046 1.409 29.467 1.00 49.56 202 MET A N 1
ATOM 1562 C CA . MET A 1 202 ? -14.343 0.764 29.277 1.00 49.56 202 MET A CA 1
ATOM 1563 C C . MET A 1 202 ? -14.894 1.041 27.876 1.00 49.56 202 MET A C 1
ATOM 1565 O O . MET A 1 202 ? -14.935 2.187 27.419 1.00 49.56 202 MET A O 1
ATOM 1569 N N . THR A 1 203 ? -15.360 -0.010 27.203 1.00 59.66 203 THR A N 1
ATOM 1570 C CA . THR A 1 203 ? -16.164 0.146 25.985 1.00 59.66 203 THR A CA 1
ATOM 1571 C C . THR A 1 203 ? -17.536 0.727 26.343 1.00 59.66 203 THR A C 1
ATOM 1573 O O . THR A 1 203 ? -18.001 0.584 27.472 1.00 59.66 203 THR A O 1
ATOM 1576 N N . ALA A 1 204 ? -18.233 1.360 25.393 1.00 55.22 204 ALA A N 1
ATOM 1577 C CA . ALA A 1 204 ? -19.615 1.796 25.623 1.00 55.22 204 ALA A CA 1
ATOM 1578 C C . ALA A 1 204 ? -20.550 0.624 25.990 1.00 55.22 204 ALA A C 1
ATOM 1580 O O . ALA A 1 204 ? -21.510 0.829 26.721 1.00 55.22 204 ALA A O 1
ATOM 1581 N N . ALA A 1 205 ? -20.245 -0.596 25.532 1.00 58.03 205 ALA A N 1
ATOM 1582 C CA . ALA A 1 205 ? -20.966 -1.813 25.897 1.00 58.03 205 ALA A CA 1
ATOM 1583 C C . ALA A 1 205 ? -20.633 -2.286 27.320 1.00 58.03 205 ALA A C 1
ATOM 1585 O O . ALA A 1 205 ? -21.538 -2.685 28.038 1.00 58.03 205 ALA A O 1
ATOM 1586 N N . ASP A 1 206 ? -19.378 -2.179 27.764 1.00 62.12 206 ASP A N 1
ATOM 1587 C CA . ASP A 1 206 ? -18.997 -2.460 29.156 1.00 62.12 206 ASP A CA 1
ATOM 1588 C C . ASP A 1 206 ? -19.573 -1.407 30.099 1.00 62.12 206 ASP A C 1
ATOM 1590 O O . ASP A 1 206 ? -20.032 -1.741 31.185 1.00 62.12 206 ASP A O 1
ATOM 1594 N N . LEU A 1 207 ? -19.602 -0.139 29.677 1.00 60.00 207 LEU A N 1
ATOM 1595 C CA . LEU A 1 207 ? -20.246 0.932 30.424 1.00 60.00 207 LEU A CA 1
ATOM 1596 C C . LEU A 1 207 ? -21.762 0.725 30.457 1.00 60.00 207 LEU A C 1
ATOM 1598 O O . LEU A 1 207 ? -22.343 0.830 31.524 1.00 60.00 207 LEU A O 1
ATOM 1602 N N . ALA A 1 208 ? -22.406 0.392 29.336 1.00 56.75 208 ALA A N 1
ATOM 1603 C CA . ALA A 1 208 ? -23.837 0.096 29.277 1.00 56.75 208 ALA A CA 1
ATOM 1604 C C . ALA A 1 208 ? -24.197 -1.227 29.965 1.00 56.75 208 ALA A C 1
ATOM 1606 O O . ALA A 1 208 ? -25.308 -1.361 30.453 1.00 56.75 208 ALA A O 1
ATOM 1607 N N . GLY A 1 209 ? -23.280 -2.187 30.051 1.00 71.44 209 GLY A N 1
ATOM 1608 C CA . GLY A 1 209 ? -23.427 -3.426 30.810 1.00 71.44 209 GLY A CA 1
ATOM 1609 C C . GLY A 1 209 ? -23.202 -3.216 32.305 1.00 71.44 209 GLY A C 1
ATOM 1610 O O . GLY A 1 209 ? -23.914 -3.793 33.115 1.00 71.44 209 GLY A O 1
ATOM 1611 N N . ALA A 1 210 ? -22.278 -2.337 32.695 1.00 68.25 210 ALA A N 1
ATOM 1612 C CA . ALA A 1 210 ? -22.059 -1.946 34.085 1.00 68.25 210 ALA A CA 1
ATOM 1613 C C . ALA A 1 210 ? -23.166 -1.008 34.594 1.00 68.25 210 ALA A C 1
ATOM 1615 O O . ALA A 1 210 ? -23.685 -1.200 35.693 1.00 68.25 210 ALA A O 1
ATOM 1616 N N . LEU A 1 211 ? -23.588 -0.032 33.784 1.00 59.31 211 LEU A N 1
ATOM 1617 C CA . LEU A 1 211 ? -24.749 0.825 34.041 1.00 59.31 211 LEU A CA 1
ATOM 1618 C C . LEU A 1 211 ? -26.031 0.016 33.944 1.00 59.31 211 LEU A C 1
ATOM 1620 O O . LEU A 1 211 ? -26.828 0.058 34.856 1.00 59.31 211 LEU A O 1
ATOM 1624 N N . GLY A 1 212 ? -26.227 -0.770 32.893 1.00 71.88 212 GLY A N 1
ATOM 1625 C CA . GLY A 1 212 ? -27.400 -1.623 32.715 1.00 71.88 212 GLY A CA 1
ATOM 1626 C C . GLY A 1 212 ? -27.492 -2.693 33.793 1.00 71.88 212 GLY A C 1
ATOM 1627 O O . GLY A 1 212 ? -28.559 -2.893 34.342 1.00 71.88 212 GLY A O 1
ATOM 1628 N N . GLY A 1 213 ? -26.380 -3.309 34.188 1.00 71.25 213 GLY A N 1
ATOM 1629 C CA . GLY A 1 213 ? -26.311 -4.256 35.297 1.00 71.25 213 GLY A CA 1
ATOM 1630 C C . GLY A 1 213 ? -26.572 -3.603 36.652 1.00 71.25 213 GLY A C 1
ATOM 1631 O O . GLY A 1 213 ? -27.318 -4.164 37.447 1.00 71.25 213 GLY A O 1
ATOM 1632 N N . SER A 1 214 ? -26.041 -2.406 36.918 1.00 59.78 214 SER A N 1
ATOM 1633 C CA . SER A 1 214 ? -26.336 -1.664 38.156 1.00 59.78 214 SER A CA 1
ATOM 1634 C C . SER A 1 214 ? -27.763 -1.103 38.186 1.00 59.78 214 SER A C 1
ATOM 1636 O O . SER A 1 214 ? -28.434 -1.232 39.205 1.00 59.78 214 SER A O 1
ATOM 1638 N N . ILE A 1 215 ? -28.275 -0.590 37.065 1.00 56.50 215 ILE A N 1
ATOM 1639 C CA . ILE A 1 215 ? -29.654 -0.115 36.880 1.00 56.50 215 ILE A CA 1
ATOM 1640 C C . ILE A 1 215 ? -30.636 -1.279 36.938 1.00 56.50 215 ILE A C 1
ATOM 1642 O O . ILE A 1 215 ? -31.666 -1.142 37.574 1.00 56.50 215 ILE A O 1
ATOM 1646 N N . GLN A 1 216 ? -30.337 -2.429 36.337 1.00 60.25 216 GLN A N 1
ATOM 1647 C CA . GLN A 1 216 ? -31.185 -3.621 36.361 1.00 60.25 216 GLN A CA 1
ATOM 1648 C C . GLN A 1 216 ? -31.101 -4.346 37.700 1.00 60.25 216 GLN A C 1
ATOM 1650 O O . GLN A 1 216 ? -32.102 -4.898 38.128 1.00 60.25 216 GLN A O 1
ATOM 1655 N N . THR A 1 217 ? -29.969 -4.309 38.407 1.00 64.25 217 THR A N 1
ATOM 1656 C CA . THR A 1 217 ? -29.889 -4.763 39.806 1.00 64.25 217 THR A CA 1
ATOM 1657 C C . THR A 1 217 ? -30.685 -3.824 40.710 1.00 64.25 217 THR A C 1
ATOM 1659 O O . THR A 1 217 ? -31.432 -4.300 41.556 1.00 64.25 217 THR A O 1
ATOM 1662 N N . ALA A 1 218 ? -30.632 -2.509 40.480 1.00 51.72 218 ALA A N 1
ATOM 1663 C CA . ALA A 1 218 ? -31.503 -1.551 41.154 1.00 51.72 218 ALA A CA 1
ATOM 1664 C C . ALA A 1 218 ? -32.985 -1.783 40.796 1.00 51.72 218 ALA A C 1
ATOM 1666 O O . ALA A 1 218 ? -33.810 -1.895 41.687 1.00 51.72 218 ALA A O 1
ATOM 1667 N N . PHE A 1 219 ? -33.344 -1.982 39.528 1.00 51.69 219 PHE A N 1
ATOM 1668 C CA . PHE A 1 219 ? -34.723 -2.240 39.093 1.00 51.69 219 PHE A CA 1
ATOM 1669 C C . PHE A 1 219 ? -35.256 -3.590 39.585 1.00 51.69 219 PHE A C 1
ATOM 1671 O O . PHE A 1 219 ? -36.391 -3.674 40.033 1.00 51.69 219 PHE A O 1
ATOM 1678 N N . LYS A 1 220 ? -34.441 -4.647 39.553 1.00 51.88 220 LYS A N 1
ATOM 1679 C CA . LYS A 1 220 ? -34.794 -5.993 40.030 1.00 51.88 220 LYS A CA 1
ATOM 1680 C C . LYS A 1 220 ? -34.905 -6.049 41.556 1.00 51.88 220 LYS A C 1
ATOM 1682 O O . LYS A 1 220 ? -35.688 -6.844 42.064 1.00 51.88 220 LYS A O 1
ATOM 1687 N N . ASN A 1 221 ? -34.172 -5.191 42.270 1.00 55.31 221 ASN A N 1
ATOM 1688 C CA . ASN A 1 221 ? -34.290 -5.041 43.722 1.00 55.31 221 ASN A CA 1
ATOM 1689 C C . ASN A 1 221 ? -35.407 -4.070 44.146 1.00 55.31 221 ASN A C 1
ATOM 1691 O O . ASN A 1 221 ? -35.860 -4.162 45.283 1.00 55.31 221 ASN A O 1
ATOM 1695 N N . TYR A 1 222 ? -35.864 -3.165 43.270 1.00 48.69 222 TYR A N 1
ATOM 1696 C CA . TYR A 1 222 ? -36.805 -2.095 43.639 1.00 48.69 222 TYR A CA 1
ATOM 1697 C C . TYR A 1 222 ? -38.117 -2.049 42.839 1.00 48.69 222 TYR A C 1
ATOM 1699 O O . TYR A 1 222 ? -38.935 -1.173 43.108 1.00 48.69 222 TYR A O 1
ATOM 1707 N N . VAL A 1 223 ? -38.377 -2.981 41.912 1.00 45.12 223 VAL A N 1
ATOM 1708 C CA . VAL A 1 223 ? -39.641 -3.009 41.151 1.00 45.12 223 VAL A CA 1
ATOM 1709 C C . VAL A 1 223 ? -40.229 -4.424 41.024 1.00 45.12 223 VAL A C 1
ATOM 1711 O O . VAL A 1 223 ? -39.880 -5.168 40.106 1.00 45.12 223 VAL A O 1
ATOM 1714 N N . PRO A 1 224 ? -41.208 -4.782 41.873 1.00 43.66 224 PRO A N 1
ATOM 1715 C CA . PRO A 1 224 ? -42.315 -5.652 41.512 1.00 43.66 224 PRO A CA 1
ATOM 1716 C C . PRO A 1 224 ? -43.641 -4.879 41.432 1.00 43.66 224 PRO A C 1
ATOM 1718 O O . PRO A 1 224 ? -43.816 -3.807 42.007 1.00 43.66 224 PRO A O 1
ATOM 1721 N N . GLN A 1 225 ? -44.574 -5.460 40.679 1.00 52.50 225 GLN A N 1
ATOM 1722 C CA . GLN A 1 225 ? -45.917 -4.942 40.425 1.00 52.50 225 GLN A CA 1
ATOM 1723 C C . GLN A 1 225 ? -46.637 -4.525 41.727 1.00 52.50 225 GLN A C 1
ATOM 1725 O O . GLN A 1 225 ? -46.552 -5.252 42.725 1.00 52.50 225 GLN A O 1
ATOM 1730 N N . PRO A 1 226 ? -47.360 -3.386 41.711 1.00 49.25 226 PRO A N 1
ATOM 1731 C CA . PRO A 1 226 ? -47.827 -2.686 42.913 1.00 49.25 226 PRO A CA 1
ATOM 1732 C C . PRO A 1 226 ? -48.666 -3.551 43.867 1.00 49.25 226 PRO A C 1
ATOM 1734 O O . PRO A 1 226 ? -48.526 -3.426 45.082 1.00 49.25 226 PRO A O 1
ATOM 1737 N N . ASP A 1 227 ? -49.445 -4.501 43.347 1.00 43.72 227 ASP A N 1
ATOM 1738 C CA . ASP A 1 227 ? -50.364 -5.299 44.169 1.00 43.72 227 ASP A CA 1
ATOM 1739 C C . ASP A 1 227 ? -49.730 -6.574 44.762 1.00 43.72 227 ASP A C 1
ATOM 1741 O O . ASP A 1 227 ? -50.145 -7.052 45.819 1.00 43.72 227 ASP A O 1
ATOM 1745 N N . GLN A 1 228 ? -48.669 -7.110 44.145 1.00 43.28 228 GLN A N 1
ATOM 1746 C CA . GLN A 1 228 ? -47.920 -8.256 44.690 1.00 43.28 228 GLN A CA 1
ATOM 1747 C C . GLN A 1 228 ? -46.814 -7.818 45.663 1.00 43.28 228 GLN A C 1
ATOM 1749 O O . GLN A 1 228 ? -46.461 -8.563 46.579 1.00 43.28 228 GLN A O 1
ATOM 1754 N N . MET A 1 229 ? -46.307 -6.587 45.526 1.00 39.12 229 MET A N 1
ATOM 1755 C CA . MET A 1 229 ? -45.302 -6.015 46.426 1.00 39.12 229 MET A CA 1
ATOM 1756 C C . MET A 1 229 ? -45.849 -5.816 47.848 1.00 39.12 229 MET A C 1
ATOM 1758 O O . MET A 1 229 ? -45.146 -6.106 48.810 1.00 39.12 229 MET A O 1
ATOM 1762 N N . ALA A 1 230 ? -47.114 -5.412 48.001 1.00 42.12 230 ALA A N 1
ATOM 1763 C CA . ALA A 1 230 ? -47.725 -5.169 49.311 1.00 42.12 230 ALA A CA 1
ATOM 1764 C C . ALA A 1 230 ? -47.977 -6.452 50.131 1.00 42.12 230 ALA A C 1
ATOM 1766 O O . ALA A 1 230 ? -47.892 -6.426 51.362 1.00 42.12 230 ALA A O 1
ATOM 1767 N N . SER A 1 231 ? -48.274 -7.578 49.471 1.00 44.75 231 SER A N 1
ATOM 1768 C CA . SER A 1 231 ? -48.508 -8.869 50.137 1.00 44.75 231 SER A CA 1
ATOM 1769 C C . SER A 1 231 ? -47.201 -9.614 50.428 1.00 44.75 231 SER A C 1
ATOM 1771 O O . SER A 1 231 ? -47.031 -10.138 51.530 1.00 44.75 231 SER A O 1
ATOM 1773 N N . ALA A 1 232 ? -46.233 -9.572 49.505 1.00 39.12 232 ALA A N 1
ATOM 1774 C CA . ALA A 1 232 ? -44.902 -10.138 49.711 1.00 39.12 232 ALA A CA 1
ATOM 1775 C C . ALA A 1 232 ? -44.074 -9.342 50.737 1.00 39.12 232 ALA A C 1
ATOM 1777 O O . ALA A 1 232 ? -43.385 -9.955 51.552 1.00 39.12 232 ALA A O 1
ATOM 1778 N N . MET A 1 233 ? -44.178 -8.000 50.772 1.00 37.91 233 MET A N 1
ATOM 1779 C CA . MET A 1 233 ? -43.564 -7.186 51.834 1.00 37.91 233 MET A CA 1
ATOM 1780 C C . MET A 1 233 ? -44.166 -7.494 53.198 1.00 37.91 233 MET A C 1
ATOM 1782 O O . MET A 1 233 ? -43.404 -7.616 54.147 1.00 37.91 233 MET A O 1
ATOM 1786 N N . ARG A 1 234 ? -45.489 -7.675 53.317 1.00 49.34 234 ARG A N 1
ATOM 1787 C CA . ARG A 1 234 ? -46.093 -8.093 54.593 1.00 49.34 234 ARG A CA 1
ATOM 1788 C C . ARG A 1 234 ? -45.539 -9.438 55.060 1.00 49.34 234 ARG A C 1
ATOM 1790 O O . ARG A 1 234 ? -45.024 -9.511 56.167 1.00 49.34 234 ARG A O 1
ATOM 1797 N N . ALA A 1 235 ? -45.538 -10.458 54.201 1.00 48.56 235 ALA A N 1
ATOM 1798 C CA . ALA A 1 235 ? -45.053 -11.792 54.564 1.00 48.56 235 ALA A CA 1
ATOM 1799 C C . ALA A 1 235 ? -43.544 -11.827 54.895 1.00 48.56 235 ALA A C 1
ATOM 1801 O O . ALA A 1 235 ? -43.128 -12.489 55.846 1.00 48.56 235 ALA A O 1
ATOM 1802 N N . ALA A 1 236 ? -42.714 -11.085 54.152 1.00 40.03 236 ALA A N 1
ATOM 1803 C CA . ALA A 1 236 ? -41.275 -10.994 54.405 1.00 40.03 236 ALA A CA 1
ATOM 1804 C C . ALA A 1 236 ? -40.944 -10.155 55.652 1.00 40.03 236 ALA A C 1
ATOM 1806 O O . ALA A 1 236 ? -40.025 -10.494 56.395 1.00 40.03 236 ALA A O 1
ATOM 1807 N N . MET A 1 237 ? -41.700 -9.085 55.909 1.00 39.66 237 MET A N 1
ATOM 1808 C CA . MET A 1 237 ? -41.530 -8.221 57.080 1.00 39.66 237 MET A CA 1
ATOM 1809 C C . MET A 1 237 ? -41.994 -8.920 58.363 1.00 39.66 237 MET A C 1
ATOM 1811 O O . MET A 1 237 ? -41.368 -8.747 59.403 1.00 39.66 237 MET A O 1
ATOM 1815 N N . GLU A 1 238 ? -43.007 -9.781 58.281 1.00 48.53 238 GLU A N 1
ATOM 1816 C CA . GLU A 1 238 ? -43.502 -10.595 59.396 1.00 48.53 238 GLU A CA 1
ATOM 1817 C C . GLU A 1 238 ? -42.539 -11.752 59.735 1.00 48.53 238 GLU A C 1
ATOM 1819 O O . GLU A 1 238 ? -42.227 -11.976 60.906 1.00 48.53 238 GLU A O 1
ATOM 1824 N N . GLY A 1 239 ? -41.934 -12.390 58.722 1.00 51.47 239 GLY A N 1
ATOM 1825 C CA . GLY A 1 239 ? -40.846 -13.361 58.914 1.00 51.47 239 GLY A CA 1
ATOM 1826 C C . GLY A 1 239 ? -39.546 -12.735 59.444 1.00 51.47 239 GLY A C 1
ATOM 1827 O O . GLY A 1 239 ? -38.896 -13.296 60.330 1.00 51.47 239 GLY A O 1
ATOM 1828 N N . ALA A 1 240 ? -39.185 -11.540 58.963 1.00 39.12 240 ALA A N 1
ATOM 1829 C CA . ALA A 1 240 ? -38.037 -10.782 59.462 1.00 39.12 240 ALA A CA 1
ATOM 1830 C C . ALA A 1 240 ? -38.269 -10.263 60.889 1.00 39.12 240 ALA A C 1
ATOM 1832 O O . ALA A 1 240 ? -37.358 -10.331 61.710 1.00 39.12 240 ALA A O 1
ATOM 1833 N N . MET A 1 241 ? -39.483 -9.816 61.231 1.00 41.16 241 MET A N 1
ATOM 1834 C CA . MET A 1 241 ? -39.834 -9.413 62.598 1.00 41.16 241 MET A CA 1
ATOM 1835 C C . MET A 1 241 ? -39.788 -10.588 63.577 1.00 41.16 241 MET A C 1
ATOM 1837 O O . MET A 1 241 ? -39.317 -10.401 64.696 1.00 41.16 241 MET A O 1
ATOM 1841 N N . GLN A 1 242 ? -40.177 -11.799 63.172 1.00 53.53 242 GLN A N 1
ATOM 1842 C CA . GLN A 1 242 ? -40.044 -12.993 64.016 1.00 53.53 242 GLN A CA 1
ATOM 1843 C C . GLN A 1 242 ? -38.579 -13.418 64.221 1.00 53.53 242 GLN A C 1
ATOM 1845 O O . GLN A 1 242 ? -38.194 -13.762 65.340 1.00 53.53 242 GLN A O 1
ATOM 1850 N N . GLN A 1 243 ? -37.727 -13.335 63.190 1.00 45.94 243 GLN A N 1
ATOM 1851 C CA . GLN A 1 243 ? -36.285 -13.589 63.339 1.00 45.94 243 GLN A CA 1
ATOM 1852 C C . GLN A 1 243 ? -35.581 -12.517 64.179 1.00 45.94 243 GLN A C 1
ATOM 1854 O O . GLN A 1 243 ? -34.717 -12.842 64.994 1.00 45.94 243 GLN A O 1
ATOM 1859 N N . VAL A 1 244 ? -35.964 -11.250 64.017 1.00 40.84 244 VAL A N 1
ATOM 1860 C CA . VAL A 1 244 ? -35.422 -10.124 64.785 1.00 40.84 244 VAL A CA 1
ATOM 1861 C C . VAL A 1 244 ? -35.900 -10.175 66.236 1.00 40.84 244 VAL A C 1
ATOM 1863 O O . VAL A 1 244 ? -35.088 -9.955 67.127 1.00 40.84 244 VAL A O 1
ATOM 1866 N N . ALA A 1 245 ? -37.148 -10.561 66.509 1.00 45.31 245 ALA A N 1
ATOM 1867 C CA . ALA A 1 245 ? -37.639 -10.777 67.871 1.00 45.31 245 ALA A CA 1
ATOM 1868 C C . ALA A 1 245 ? -36.864 -11.901 68.583 1.00 45.31 245 ALA A C 1
ATOM 1870 O O . ALA A 1 245 ? -36.387 -11.701 69.698 1.00 45.31 245 ALA A O 1
ATOM 1871 N N . GLY A 1 246 ? -36.624 -13.033 67.907 1.00 54.44 246 GLY A N 1
ATOM 1872 C CA . GLY A 1 246 ? -35.814 -14.129 68.456 1.00 54.44 246 GLY A CA 1
ATOM 1873 C C . GLY A 1 246 ? -34.323 -13.789 68.619 1.00 54.44 246 GLY A C 1
ATOM 1874 O O . GLY A 1 246 ? -33.656 -14.306 69.519 1.00 54.44 246 GLY A O 1
ATOM 1875 N N . ALA A 1 247 ? -33.780 -12.903 67.778 1.00 41.97 247 ALA A N 1
ATOM 1876 C CA . ALA A 1 247 ? -32.407 -12.411 67.896 1.00 41.97 247 ALA A CA 1
ATOM 1877 C C . ALA A 1 247 ? -32.256 -11.366 69.013 1.00 41.97 247 ALA A C 1
ATOM 1879 O O . ALA A 1 247 ? -31.261 -11.396 69.733 1.00 41.97 247 ALA A O 1
ATOM 1880 N N . ILE A 1 248 ? -33.247 -10.489 69.202 1.00 42.22 248 ILE A N 1
ATOM 1881 C CA . ILE A 1 248 ? -33.284 -9.492 70.280 1.00 42.22 248 ILE A CA 1
ATOM 1882 C C . ILE A 1 248 ? -33.451 -10.175 71.640 1.00 42.22 248 ILE A C 1
ATOM 1884 O O . ILE A 1 248 ? -32.765 -9.796 72.583 1.00 42.22 248 ILE A O 1
ATOM 1888 N N . GLU A 1 249 ? -34.252 -11.236 71.736 1.00 50.00 249 GLU A N 1
ATOM 1889 C CA . GLU A 1 249 ? -34.397 -12.027 72.965 1.00 50.00 249 GLU A CA 1
ATOM 1890 C C . GLU A 1 249 ? -33.077 -12.726 73.357 1.00 50.00 249 GLU A C 1
ATOM 1892 O O . GLU A 1 249 ? -32.672 -12.709 74.522 1.00 50.00 249 GLU A O 1
ATOM 1897 N N . LYS A 1 250 ? -32.327 -13.254 72.375 1.00 53.91 250 LYS A N 1
ATOM 1898 C CA . LYS A 1 250 ? -30.970 -13.799 72.587 1.00 53.91 250 LYS A CA 1
ATOM 1899 C C . LYS A 1 250 ? -29.948 -12.718 72.944 1.00 53.91 250 LYS A C 1
ATOM 1901 O O . LYS A 1 250 ? -29.098 -12.947 73.805 1.00 53.91 250 LYS A O 1
ATOM 1906 N N . LEU A 1 251 ? -30.042 -11.542 72.321 1.00 43.22 251 LEU A N 1
ATOM 1907 C CA . LEU A 1 251 ? -29.165 -10.405 72.594 1.00 43.22 251 LEU A CA 1
ATOM 1908 C C . LEU A 1 251 ? -29.387 -9.877 74.018 1.00 43.22 251 LEU A C 1
ATOM 1910 O O . LEU A 1 251 ? -28.421 -9.675 74.746 1.00 43.22 251 LEU A O 1
ATOM 1914 N N . GLN A 1 252 ? -30.643 -9.739 74.444 1.00 42.31 252 GLN A N 1
ATOM 1915 C CA . GLN A 1 252 ? -31.033 -9.269 75.774 1.00 42.31 252 GLN A CA 1
ATOM 1916 C C . GLN A 1 252 ? -30.595 -10.246 76.876 1.00 42.31 252 GLN A C 1
ATOM 1918 O O . GLN A 1 252 ? -30.174 -9.810 77.946 1.00 42.31 252 GLN A O 1
ATOM 1923 N N . LYS A 1 253 ? -30.586 -11.554 76.583 1.00 49.12 253 LYS A N 1
ATOM 1924 C CA . LYS A 1 253 ? -30.039 -12.589 77.473 1.00 49.12 253 LYS A CA 1
ATOM 1925 C C . LYS A 1 253 ? -28.507 -12.536 77.563 1.00 49.12 253 LYS A C 1
ATOM 1927 O O . LY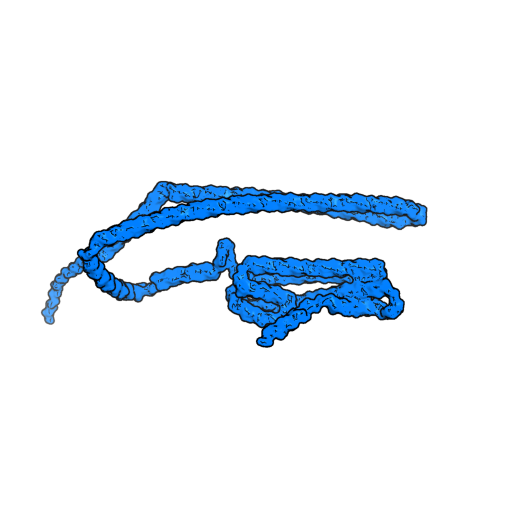S A 1 253 ? -27.963 -12.675 78.650 1.00 49.12 253 LYS A O 1
ATOM 1932 N N . SER A 1 254 ? -27.815 -12.244 76.455 1.00 45.09 254 SER A N 1
ATOM 1933 C CA . SER A 1 254 ? -26.347 -12.076 76.429 1.00 45.09 254 SER A CA 1
ATOM 1934 C C . SER A 1 254 ? -25.852 -10.748 77.030 1.00 45.09 254 SER A C 1
ATOM 1936 O O . SER A 1 254 ? -24.734 -10.664 77.535 1.00 45.09 254 SER A O 1
ATOM 1938 N N . LEU A 1 255 ? -26.696 -9.710 77.022 1.00 43.47 255 LEU A N 1
ATOM 1939 C CA . LEU A 1 255 ? -26.420 -8.382 77.582 1.00 43.47 255 LEU A CA 1
ATOM 1940 C C . LEU A 1 255 ? -26.461 -8.348 79.117 1.00 43.47 255 LEU A C 1
ATOM 1942 O O . LEU A 1 255 ? -25.897 -7.428 79.708 1.00 43.47 255 LEU A O 1
ATOM 1946 N N . GLY A 1 256 ? -27.080 -9.346 79.758 1.00 49.53 256 GLY A N 1
ATOM 1947 C CA . GLY A 1 256 ? -27.083 -9.496 81.215 1.00 49.53 256 GLY A CA 1
ATOM 1948 C C . GLY A 1 256 ? -25.746 -9.966 81.801 1.00 49.53 256 GLY A C 1
ATOM 1949 O O . GLY A 1 256 ? -25.488 -9.723 82.974 1.00 49.53 256 GLY A O 1
ATOM 1950 N N . GLU A 1 257 ? -24.873 -10.588 80.999 1.00 53.22 257 GLU A N 1
ATOM 1951 C CA . GLU A 1 257 ? -23.700 -11.315 81.515 1.00 53.22 257 GLU A CA 1
ATOM 1952 C C . GLU A 1 257 ? -22.337 -10.676 81.161 1.00 53.22 257 GLU A C 1
ATOM 1954 O O . GLU A 1 257 ? -21.305 -11.145 81.633 1.00 53.22 257 GLU A O 1
ATOM 1959 N N . GLY A 1 258 ? -22.280 -9.584 80.380 1.00 56.69 258 GLY A N 1
ATOM 1960 C CA . GLY A 1 258 ? -21.011 -9.138 79.770 1.00 56.69 258 GLY A CA 1
ATOM 1961 C C . GLY A 1 258 ? -20.779 -7.632 79.591 1.00 56.69 258 GLY A C 1
ATOM 1962 O O . GLY A 1 258 ? -20.165 -7.230 78.603 1.00 56.69 258 GLY A O 1
ATOM 1963 N N . GLN A 1 259 ? -21.239 -6.771 80.505 1.00 41.78 259 GLN A N 1
ATOM 1964 C CA . GLN A 1 259 ? -21.227 -5.308 80.298 1.00 41.78 259 GLN A CA 1
ATOM 1965 C C . GLN A 1 259 ? -19.838 -4.623 80.304 1.00 41.78 259 GLN A C 1
ATOM 1967 O O . GLN A 1 259 ? -19.713 -3.516 79.786 1.00 41.78 259 GLN A O 1
ATOM 1972 N N . GLY A 1 260 ? -18.768 -5.254 80.804 1.00 46.62 260 GLY A N 1
ATOM 1973 C CA . GLY A 1 260 ? -17.434 -4.622 80.868 1.00 46.62 260 GLY A CA 1
ATOM 1974 C C . GLY A 1 260 ? -16.589 -4.726 79.588 1.00 46.62 260 GLY A C 1
ATOM 1975 O O . GLY A 1 260 ? -15.916 -3.773 79.196 1.00 46.62 260 GLY A O 1
ATOM 1976 N N . ALA A 1 261 ? -16.629 -5.872 78.903 1.00 50.62 261 ALA A N 1
ATOM 1977 C CA . ALA A 1 261 ? -15.728 -6.166 77.780 1.00 50.62 261 ALA A CA 1
ATOM 1978 C C . ALA A 1 261 ? -16.213 -5.587 76.435 1.00 50.62 261 ALA A C 1
ATOM 1980 O O . ALA A 1 261 ? -15.413 -5.272 75.551 1.00 50.62 261 ALA A O 1
ATOM 1981 N N . LEU A 1 262 ? -17.527 -5.402 76.283 1.00 51.59 262 LEU A N 1
ATOM 1982 C CA . LEU A 1 262 ? -18.145 -4.919 75.046 1.00 51.59 262 LEU A CA 1
ATOM 1983 C C . LEU A 1 262 ? -17.897 -3.422 74.816 1.00 51.59 262 LEU A C 1
ATOM 1985 O O . LEU A 1 262 ? -17.583 -3.020 73.696 1.00 51.59 262 LEU A O 1
ATOM 1989 N N . ALA A 1 263 ? -17.940 -2.613 75.879 1.00 47.22 263 ALA A N 1
ATOM 1990 C CA . ALA A 1 263 ? -17.645 -1.183 75.807 1.00 47.22 263 ALA A CA 1
ATOM 1991 C C . ALA A 1 263 ? -16.176 -0.913 75.427 1.00 47.22 263 ALA A C 1
ATOM 1993 O O . ALA A 1 263 ? -15.895 -0.034 74.611 1.00 47.22 263 ALA A O 1
ATOM 1994 N N . GLN A 1 264 ? -15.237 -1.716 75.945 1.00 51.88 264 GLN A N 1
ATOM 1995 C CA . GLN A 1 264 ? -13.821 -1.613 75.576 1.00 51.88 264 GLN A CA 1
ATOM 1996 C C . GLN A 1 264 ? -13.552 -2.037 74.127 1.00 51.88 264 GLN A C 1
ATOM 1998 O O . GLN A 1 264 ? -12.778 -1.371 73.437 1.00 51.88 264 GLN A O 1
ATOM 2003 N N . ASN A 1 265 ? -14.208 -3.092 73.634 1.00 57.41 265 ASN A N 1
ATOM 2004 C CA . ASN A 1 265 ? -14.062 -3.515 72.238 1.00 57.41 265 ASN A CA 1
ATOM 2005 C C . ASN A 1 265 ? -14.684 -2.513 71.255 1.00 57.41 265 ASN A C 1
ATOM 2007 O O . ASN A 1 265 ? -14.097 -2.249 70.205 1.00 57.41 265 ASN A O 1
ATOM 2011 N N . TRP A 1 266 ? -15.806 -1.883 71.608 1.00 46.94 266 TRP A N 1
ATOM 2012 C CA . TRP A 1 266 ? -16.387 -0.804 70.805 1.00 46.94 266 TRP A CA 1
ATOM 2013 C C . TRP A 1 266 ? -15.483 0.431 70.751 1.00 46.94 266 TRP A C 1
ATOM 2015 O O . TRP A 1 266 ? -15.213 0.933 69.662 1.00 46.94 266 TRP A O 1
ATOM 2025 N N . ALA A 1 267 ? -14.929 0.872 71.884 1.00 46.28 267 ALA A N 1
ATOM 2026 C CA . ALA A 1 267 ? -14.004 2.007 71.920 1.00 46.28 267 ALA A CA 1
ATOM 2027 C C . ALA A 1 267 ? -12.709 1.748 71.121 1.00 46.28 267 ALA A C 1
ATOM 2029 O O . ALA A 1 267 ? -12.216 2.638 70.420 1.00 46.28 267 ALA A O 1
ATOM 2030 N N . LYS A 1 268 ? -12.179 0.516 71.159 1.00 55.75 268 LYS A N 1
ATOM 2031 C CA . LYS A 1 268 ? -11.023 0.110 70.338 1.00 55.75 268 LYS A CA 1
ATOM 2032 C C . LYS A 1 268 ? -11.340 0.089 68.843 1.00 55.75 268 LYS A C 1
ATOM 2034 O O . LYS A 1 268 ? -10.539 0.572 68.054 1.00 55.75 268 LYS A O 1
ATOM 2039 N N . THR A 1 269 ? -12.511 -0.413 68.461 1.00 48.22 269 THR A N 1
ATOM 2040 C CA . THR A 1 269 ? -12.904 -0.519 67.044 1.00 48.22 269 THR A CA 1
ATOM 2041 C C . THR A 1 269 ? -13.223 0.855 66.442 1.00 48.22 269 THR A C 1
ATOM 2043 O O . THR A 1 269 ? -12.918 1.128 65.284 1.00 48.22 269 THR A O 1
ATOM 2046 N N . PHE A 1 270 ? -13.784 1.767 67.239 1.00 43.44 270 PHE A N 1
ATOM 2047 C CA . PHE A 1 270 ? -14.086 3.128 66.792 1.00 43.44 270 PHE A CA 1
ATOM 2048 C C . PHE A 1 270 ? -12.823 3.997 66.658 1.00 43.44 270 PHE A C 1
ATOM 2050 O O . PHE A 1 270 ? -12.702 4.791 65.720 1.00 43.44 270 PHE A O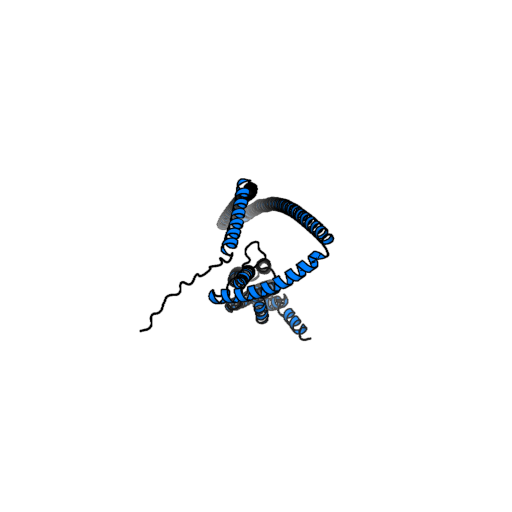 1
ATOM 2057 N N . SER A 1 271 ? -11.849 3.827 67.560 1.00 49.56 271 SER A N 1
ATOM 2058 C CA . SER A 1 271 ? -10.559 4.528 67.475 1.00 49.56 271 SER A CA 1
ATOM 2059 C C . SER A 1 271 ? -9.696 4.034 66.309 1.00 49.56 271 SER A C 1
ATOM 2061 O O . SER A 1 271 ? -9.087 4.866 65.636 1.00 49.56 271 SER A O 1
ATOM 2063 N N . SER A 1 272 ? -9.712 2.733 65.990 1.00 49.31 272 SER A N 1
ATOM 2064 C CA . SER A 1 272 ? -9.032 2.206 64.797 1.00 49.31 272 SER A CA 1
ATOM 2065 C C . SER A 1 272 ? -9.681 2.690 63.495 1.00 49.31 272 SER A C 1
ATOM 2067 O O . SER A 1 272 ? -8.977 3.187 62.624 1.00 49.31 272 SER A O 1
ATOM 2069 N N . ALA A 1 273 ? -11.017 2.684 63.394 1.00 40.59 273 ALA A N 1
ATOM 2070 C CA . ALA A 1 273 ? -11.725 3.186 62.209 1.00 40.59 273 ALA A CA 1
ATOM 2071 C C . ALA A 1 273 ? -11.485 4.689 61.950 1.00 40.59 273 ALA A C 1
ATOM 2073 O O . ALA A 1 273 ? -11.417 5.138 60.805 1.00 40.59 273 ALA A O 1
ATOM 2074 N N . THR A 1 274 ? -11.314 5.478 63.015 1.00 40.69 274 THR A N 1
ATOM 2075 C CA . THR A 1 274 ? -10.984 6.909 62.907 1.00 40.69 274 THR A CA 1
ATOM 2076 C C . THR A 1 274 ? -9.536 7.126 62.446 1.00 40.69 274 THR A C 1
ATOM 2078 O O . THR A 1 274 ? -9.270 8.036 61.658 1.00 40.69 274 THR A O 1
ATOM 2081 N N . ALA A 1 275 ? -8.599 6.282 62.894 1.00 55.91 275 ALA A N 1
ATOM 2082 C CA . ALA A 1 275 ? -7.212 6.308 62.430 1.00 55.91 275 ALA A CA 1
ATOM 2083 C C . ALA A 1 275 ? -7.096 5.911 60.947 1.00 55.91 275 ALA A C 1
ATOM 2085 O O . ALA A 1 275 ? -6.390 6.583 60.192 1.00 55.91 275 ALA A O 1
ATOM 2086 N N . ASP A 1 276 ? -7.862 4.910 60.509 1.00 46.84 276 ASP A N 1
ATOM 2087 C CA . ASP A 1 276 ? -7.896 4.456 59.114 1.00 46.84 276 ASP A CA 1
ATOM 2088 C C . ASP A 1 276 ? -8.461 5.531 58.170 1.00 46.84 276 ASP A C 1
ATOM 2090 O O . ASP A 1 276 ? -7.908 5.776 57.096 1.00 46.84 276 ASP A O 1
ATOM 2094 N N . LEU A 1 277 ? -9.507 6.256 58.588 1.00 39.78 277 LEU A N 1
ATOM 2095 C CA . LEU A 1 277 ? -10.051 7.391 57.829 1.00 39.78 277 LEU A CA 1
ATOM 2096 C C . LEU A 1 277 ? -9.045 8.542 57.688 1.00 39.78 277 LEU A C 1
ATOM 2098 O O . LEU A 1 277 ? -8.966 9.166 56.628 1.00 39.78 277 LEU A O 1
ATOM 2102 N N . LYS A 1 278 ? -8.246 8.807 58.727 1.00 52.50 278 LYS A N 1
ATOM 2103 C CA . LYS A 1 278 ? -7.178 9.813 58.676 1.00 52.50 278 LYS A CA 1
ATOM 2104 C C . LYS A 1 278 ? -6.040 9.377 57.745 1.00 52.50 278 LYS A C 1
ATOM 2106 O O . LYS A 1 278 ? -5.572 10.187 56.947 1.00 52.50 278 LYS A O 1
ATOM 2111 N N . GLY A 1 279 ? -5.666 8.096 57.775 1.00 58.22 279 GLY A N 1
ATOM 2112 C CA . GLY A 1 279 ? -4.697 7.515 56.842 1.00 58.22 279 GLY A CA 1
ATOM 2113 C C . GLY A 1 279 ? -5.162 7.593 55.385 1.00 58.22 279 GLY A C 1
ATOM 2114 O O . GLY A 1 279 ? -4.392 7.975 54.506 1.00 58.22 279 GLY A O 1
ATOM 2115 N N . LEU A 1 280 ? -6.446 7.332 55.123 1.00 42.16 280 LEU A N 1
ATOM 2116 C CA . LEU A 1 280 ? -7.034 7.438 53.785 1.00 42.16 280 LEU A CA 1
ATOM 2117 C C . LEU A 1 280 ? -7.082 8.894 53.294 1.00 42.16 280 LEU A C 1
ATOM 2119 O O . LEU A 1 280 ? -6.806 9.165 52.126 1.00 42.16 280 LEU A O 1
ATOM 2123 N N . GLN A 1 281 ? -7.350 9.852 54.186 1.00 44.97 281 GLN A N 1
ATOM 2124 C CA . GLN A 1 281 ? -7.289 11.282 53.879 1.00 44.97 281 GLN A CA 1
ATOM 2125 C C . GLN A 1 281 ? -5.862 11.753 53.535 1.00 44.97 281 GLN A C 1
ATOM 2127 O O . GLN A 1 281 ? -5.687 12.567 52.624 1.00 44.97 281 GLN A O 1
ATOM 2132 N N . GLU A 1 282 ? -4.842 11.263 54.243 1.00 60.12 282 GLU A N 1
ATOM 2133 C CA . GLU A 1 282 ? -3.433 11.572 53.962 1.00 60.12 282 GLU A CA 1
ATOM 2134 C C . GLU A 1 282 ? -2.951 10.910 52.663 1.00 60.12 282 GLU A C 1
ATOM 2136 O O . GLU A 1 282 ? -2.318 11.577 51.842 1.00 60.12 282 GLU A O 1
ATOM 2141 N N . ALA A 1 283 ? -3.353 9.663 52.403 1.00 48.25 283 ALA A N 1
ATOM 2142 C CA . ALA A 1 283 ? -3.087 8.973 51.142 1.00 48.25 283 ALA A CA 1
ATOM 2143 C C . ALA A 1 283 ? -3.728 9.692 49.942 1.00 48.25 283 ALA A C 1
ATOM 2145 O O . ALA A 1 283 ? -3.086 9.855 48.905 1.00 48.25 283 ALA A O 1
ATOM 2146 N N . LEU A 1 284 ? -4.957 10.202 50.089 1.00 38.00 284 LEU A N 1
ATOM 2147 C CA . LEU A 1 284 ? -5.633 10.977 49.044 1.00 38.00 284 LEU A CA 1
ATOM 2148 C C . LEU A 1 284 ? -4.933 12.323 48.780 1.00 38.00 284 LEU A C 1
ATOM 2150 O O . LEU A 1 284 ? -4.824 12.750 47.630 1.00 38.00 284 LEU A O 1
ATOM 2154 N N . LYS A 1 285 ? -4.425 12.990 49.828 1.00 53.31 285 LYS A N 1
ATOM 2155 C CA . LYS A 1 285 ? -3.612 14.212 49.688 1.00 53.31 285 LYS A CA 1
ATOM 2156 C C . LYS A 1 285 ? -2.283 13.936 48.984 1.00 53.31 285 LYS A C 1
ATOM 2158 O O . LYS A 1 285 ? -1.902 14.733 48.130 1.00 53.31 285 LYS A O 1
ATOM 2163 N N . SER A 1 286 ? -1.616 12.827 49.308 1.00 56.81 286 SER A N 1
ATOM 2164 C CA . SER A 1 286 ? -0.380 12.405 48.635 1.00 56.81 286 SER A CA 1
ATOM 2165 C C . SER A 1 286 ? -0.637 12.104 47.161 1.00 56.81 286 SER A C 1
ATOM 2167 O O . SER A 1 286 ? 0.000 12.701 46.302 1.00 56.81 286 SER A O 1
ATOM 2169 N N . ALA A 1 287 ? -1.658 11.295 46.855 1.00 41.19 287 ALA A N 1
ATOM 2170 C CA . ALA A 1 287 ? -2.022 10.946 45.484 1.00 41.19 287 ALA A CA 1
ATOM 2171 C C . ALA A 1 287 ? -2.405 12.174 44.637 1.00 41.19 287 ALA A C 1
ATOM 2173 O O . ALA A 1 287 ? -2.047 12.256 43.465 1.00 41.19 287 ALA A O 1
ATOM 2174 N N . ALA A 1 288 ? -3.090 13.165 45.220 1.00 40.91 288 ALA A N 1
ATOM 2175 C CA . ALA A 1 288 ? -3.378 14.430 44.542 1.00 40.91 288 ALA A CA 1
ATOM 2176 C C . ALA A 1 288 ? -2.111 15.278 44.299 1.00 40.91 288 ALA A C 1
ATOM 2178 O O . ALA A 1 288 ? -2.012 15.952 43.272 1.00 40.91 288 ALA A O 1
ATOM 2179 N N . GLY A 1 289 ? -1.142 15.242 45.220 1.00 57.28 289 GLY A N 1
ATOM 2180 C CA . GLY A 1 289 ? 0.169 15.877 45.062 1.00 57.28 289 GLY A CA 1
ATOM 2181 C C . GLY A 1 289 ? 1.004 15.230 43.956 1.00 57.28 289 GLY A C 1
ATOM 2182 O O . GLY A 1 289 ? 1.531 15.941 43.101 1.00 57.28 289 GLY A O 1
ATOM 2183 N N . ASP A 1 290 ? 1.037 13.899 43.921 1.00 52.94 290 ASP A N 1
ATOM 2184 C CA . ASP A 1 290 ? 1.744 13.104 42.911 1.00 52.94 290 ASP A CA 1
ATOM 2185 C C . ASP A 1 290 ? 1.118 13.262 41.519 1.00 52.94 290 ASP A C 1
ATOM 2187 O O . ASP A 1 290 ? 1.816 13.358 40.511 1.00 52.94 290 ASP A O 1
ATOM 2191 N N . LEU A 1 291 ? -0.212 13.375 41.446 1.00 42.06 291 LEU A N 1
ATOM 2192 C CA . LEU A 1 291 ? -0.911 13.642 40.190 1.00 42.06 291 LEU A CA 1
ATOM 2193 C C . LEU A 1 291 ? -0.632 15.063 39.678 1.00 42.06 291 LEU A C 1
ATOM 2195 O O . LEU A 1 291 ? -0.438 15.255 38.478 1.00 42.06 291 LEU A O 1
ATOM 2199 N N . LYS A 1 292 ? -0.550 16.055 40.576 1.00 49.56 292 LYS A N 1
ATOM 2200 C CA . LYS A 1 292 ? -0.189 17.437 40.226 1.00 49.56 292 LYS A CA 1
ATOM 2201 C C . LYS A 1 292 ? 1.261 17.542 39.741 1.00 49.56 292 LYS A C 1
ATOM 2203 O O . LYS A 1 292 ? 1.513 18.211 38.738 1.00 49.56 292 LYS A O 1
ATOM 2208 N N . SER A 1 293 ? 2.204 16.890 40.421 1.00 57.59 293 SER A N 1
ATOM 2209 C CA . SER A 1 293 ? 3.619 16.889 40.027 1.00 57.59 293 SER A CA 1
ATOM 2210 C C . SER A 1 293 ? 3.843 16.115 38.724 1.00 57.59 293 SER A C 1
ATOM 2212 O O . SER A 1 293 ? 4.555 16.602 37.846 1.00 57.59 293 SER A O 1
ATOM 2214 N N . GLY A 1 294 ? 3.156 14.983 38.538 1.00 50.59 294 GLY A N 1
ATOM 2215 C CA . GLY A 1 294 ? 3.182 14.195 37.305 1.00 50.59 294 GLY A CA 1
ATOM 2216 C C . GLY A 1 294 ? 2.624 14.945 36.093 1.00 50.59 294 GLY A C 1
ATOM 2217 O O . GLY A 1 294 ? 3.247 14.936 35.029 1.00 50.59 294 GLY A O 1
ATOM 2218 N N . LEU A 1 295 ? 1.497 15.658 36.238 1.00 42.47 295 LEU A N 1
ATOM 2219 C CA . LEU A 1 295 ? 0.952 16.487 35.153 1.00 42.47 295 LEU A CA 1
ATOM 2220 C C . LEU A 1 295 ? 1.899 17.636 34.782 1.00 42.47 295 LEU A C 1
ATOM 2222 O O . LEU A 1 295 ? 2.112 17.889 33.598 1.00 42.47 295 LEU A O 1
ATOM 2226 N N . ALA A 1 296 ? 2.485 18.311 35.776 1.00 53.97 296 ALA A N 1
ATOM 2227 C CA . ALA A 1 296 ? 3.422 19.411 35.550 1.00 53.97 296 ALA A CA 1
ATOM 2228 C C . ALA A 1 296 ? 4.715 18.942 34.858 1.00 53.97 296 ALA A C 1
ATOM 2230 O O . ALA A 1 296 ? 5.193 19.603 33.936 1.00 53.97 296 ALA A O 1
ATOM 2231 N N . ALA A 1 297 ? 5.252 17.782 35.251 1.00 59.81 297 ALA A N 1
ATOM 2232 C CA . ALA A 1 297 ? 6.407 17.170 34.597 1.00 59.81 297 ALA A CA 1
ATOM 2233 C C . ALA A 1 297 ? 6.096 16.799 33.138 1.00 59.81 297 ALA A C 1
ATOM 2235 O O . ALA A 1 297 ? 6.819 17.204 32.233 1.00 59.81 297 ALA A O 1
ATOM 2236 N N . THR A 1 298 ? 4.957 16.143 32.892 1.00 46.47 298 THR A N 1
ATOM 2237 C CA . THR A 1 298 ? 4.543 15.740 31.537 1.00 46.47 298 THR A CA 1
ATOM 2238 C C . THR A 1 298 ? 4.302 16.950 30.625 1.00 46.47 298 THR A C 1
ATOM 2240 O O . THR A 1 298 ? 4.659 16.926 29.447 1.00 46.47 298 THR A O 1
ATOM 2243 N N . ALA A 1 299 ? 3.727 18.035 31.154 1.00 45.22 299 ALA A N 1
ATOM 2244 C CA . ALA A 1 299 ? 3.544 19.283 30.414 1.00 45.22 299 ALA A CA 1
ATOM 2245 C C . ALA A 1 299 ? 4.885 19.950 30.056 1.00 45.22 299 ALA A C 1
ATOM 2247 O O . ALA A 1 299 ? 5.049 20.444 28.937 1.00 45.22 299 ALA A O 1
ATOM 2248 N N . ASN A 1 300 ? 5.860 19.924 30.970 1.00 58.50 300 ASN A N 1
ATOM 2249 C CA . ASN A 1 300 ? 7.207 20.438 30.721 1.00 58.50 300 ASN A CA 1
ATOM 2250 C C . ASN A 1 300 ? 7.978 19.590 29.698 1.00 58.50 300 ASN A C 1
ATOM 2252 O O . ASN A 1 300 ? 8.605 20.159 28.805 1.00 58.50 300 ASN A O 1
ATOM 2256 N N . ASP A 1 301 ? 7.873 18.263 29.760 1.00 60.25 301 ASP A N 1
ATOM 2257 C CA . ASP A 1 301 ? 8.493 17.357 28.785 1.00 60.25 301 ASP A CA 1
ATOM 2258 C C . ASP A 1 301 ? 7.895 17.541 27.387 1.00 60.25 301 ASP A C 1
ATOM 2260 O O . ASP A 1 301 ? 8.616 17.590 26.389 1.00 60.25 301 ASP A O 1
ATOM 2264 N N . LEU A 1 302 ? 6.574 17.724 27.300 1.00 47.81 302 LEU A N 1
ATOM 2265 C CA . LEU A 1 302 ? 5.885 17.986 26.037 1.00 47.81 302 LEU A CA 1
ATOM 2266 C C . LEU A 1 302 ? 6.281 19.350 25.450 1.00 47.81 302 LEU A C 1
ATOM 2268 O O . LEU A 1 302 ? 6.516 19.458 24.245 1.00 47.81 302 LEU A O 1
ATOM 2272 N N . LYS A 1 303 ? 6.435 20.376 26.296 1.00 54.38 303 LYS A N 1
ATOM 2273 C CA . LYS A 1 303 ? 6.956 21.696 25.908 1.00 54.38 303 LYS A CA 1
ATOM 2274 C C . LYS A 1 303 ? 8.398 21.610 25.400 1.00 54.38 303 LYS A C 1
ATOM 2276 O O . LYS A 1 303 ? 8.708 22.190 24.360 1.00 54.38 303 LYS A O 1
ATOM 2281 N N . ALA A 1 304 ? 9.261 20.867 26.093 1.00 61.03 304 ALA A N 1
ATOM 2282 C CA . ALA A 1 304 ? 10.648 20.653 25.688 1.00 61.03 304 ALA A CA 1
ATOM 2283 C C . ALA A 1 304 ? 10.743 19.870 24.367 1.00 61.03 304 ALA A C 1
ATOM 2285 O O . ALA A 1 304 ? 11.501 20.255 23.477 1.00 61.03 304 ALA A O 1
ATOM 2286 N N . GLY A 1 305 ? 9.923 18.828 24.195 1.00 54.16 305 GLY A N 1
ATOM 2287 C CA . GLY A 1 305 ? 9.859 18.027 22.970 1.00 54.16 305 GLY A CA 1
ATOM 2288 C C . GLY A 1 305 ? 9.365 18.816 21.755 1.00 54.16 305 GLY A C 1
ATOM 2289 O O . GLY A 1 305 ? 9.947 18.707 20.676 1.00 54.16 305 GLY A O 1
ATOM 2290 N N . LEU A 1 306 ? 8.341 19.661 21.922 1.00 47.16 306 LEU A N 1
ATOM 2291 C CA . LEU A 1 306 ? 7.856 20.557 20.865 1.00 47.16 306 LEU A CA 1
ATOM 2292 C C . LEU A 1 306 ? 8.905 21.600 20.465 1.00 47.16 306 LEU A C 1
ATOM 2294 O O . LEU A 1 306 ? 9.116 21.819 19.273 1.00 47.16 306 LEU A O 1
ATOM 2298 N N . ALA A 1 307 ? 9.591 22.208 21.437 1.00 57.56 307 ALA A N 1
ATOM 2299 C CA . ALA A 1 307 ? 10.658 23.171 21.167 1.00 57.56 307 ALA A CA 1
ATOM 2300 C C . ALA A 1 307 ? 11.848 22.520 20.436 1.00 57.56 307 ALA A C 1
ATOM 2302 O O . ALA A 1 307 ? 12.333 23.059 19.441 1.00 57.56 307 ALA A O 1
ATOM 2303 N N . ALA A 1 308 ? 12.272 21.331 20.875 1.00 62.66 308 ALA A N 1
ATOM 2304 C CA . ALA A 1 308 ? 13.343 20.573 20.232 1.00 62.66 308 ALA A CA 1
ATOM 2305 C C . ALA A 1 308 ? 12.967 20.136 18.805 1.00 62.66 308 ALA A C 1
ATOM 2307 O O . ALA A 1 308 ? 13.767 20.282 17.881 1.00 62.66 308 ALA A O 1
ATOM 2308 N N . GLY A 1 309 ? 11.734 19.659 18.604 1.00 52.41 309 GLY A N 1
ATOM 2309 C CA . GLY A 1 309 ? 11.229 19.276 17.286 1.00 52.41 309 GLY A CA 1
ATOM 2310 C C . GLY A 1 309 ? 11.151 20.454 16.311 1.00 52.41 309 GLY A C 1
ATOM 2311 O O . GLY A 1 309 ? 11.503 20.300 15.142 1.00 52.41 309 GLY A O 1
ATOM 2312 N N . ALA A 1 310 ? 10.747 21.638 16.784 1.00 52.72 310 ALA A N 1
ATOM 2313 C CA . ALA A 1 310 ? 10.701 22.854 15.973 1.00 52.72 310 ALA A CA 1
ATOM 2314 C C . ALA A 1 310 ? 12.101 23.305 15.516 1.00 52.72 310 ALA A C 1
ATOM 2316 O O . ALA A 1 310 ? 12.292 23.604 14.336 1.00 52.72 310 ALA A O 1
ATOM 2317 N N . GLU A 1 311 ? 13.098 23.295 16.408 1.00 64.06 311 GLU A N 1
ATOM 2318 C CA . GLU A 1 311 ? 14.482 23.638 16.044 1.00 64.06 311 GLU A CA 1
ATOM 2319 C C . GLU A 1 311 ? 15.117 22.587 15.120 1.00 64.06 311 GLU A C 1
ATOM 2321 O O . GLU A 1 311 ? 15.808 22.943 14.164 1.00 64.06 311 GLU A O 1
ATOM 2326 N N . GLN A 1 312 ? 14.820 21.297 15.312 1.00 62.59 312 GLN A N 1
ATOM 2327 C CA . GLN A 1 312 ? 15.296 20.242 14.414 1.00 62.59 312 GLN A CA 1
ATOM 2328 C C . GLN A 1 312 ? 14.713 20.393 12.998 1.00 62.59 312 GLN A C 1
ATOM 2330 O O . GLN A 1 312 ? 15.440 20.272 12.011 1.00 62.59 312 GLN A O 1
ATOM 2335 N N . TRP A 1 313 ? 13.424 20.721 12.881 1.00 55.59 313 TRP A N 1
ATOM 2336 C CA . TRP A 1 313 ? 12.783 20.995 11.590 1.00 55.59 313 TRP A CA 1
ATOM 2337 C C . TRP A 1 313 ? 13.341 22.237 10.901 1.00 55.59 313 TRP A C 1
ATOM 2339 O O . TRP A 1 313 ? 13.606 22.213 9.698 1.00 55.59 313 TRP A O 1
ATOM 2349 N N . LYS A 1 314 ? 13.571 23.308 11.659 1.00 62.09 314 LYS A N 1
ATOM 2350 C CA . LYS A 1 314 ? 14.207 24.533 11.169 1.00 62.09 314 LYS A CA 1
ATOM 2351 C C . LYS A 1 314 ? 15.615 24.263 10.636 1.00 62.09 314 LYS A C 1
ATOM 2353 O O . LYS A 1 314 ? 15.940 24.737 9.550 1.00 62.09 314 LYS A O 1
ATOM 2358 N N . ALA A 1 315 ? 16.409 23.443 11.326 1.00 66.56 315 ALA A N 1
ATOM 2359 C CA . ALA A 1 315 ? 17.735 23.032 10.865 1.00 66.56 315 ALA A CA 1
ATOM 2360 C C . ALA A 1 315 ? 17.676 22.209 9.564 1.00 66.56 315 ALA A C 1
ATOM 2362 O O 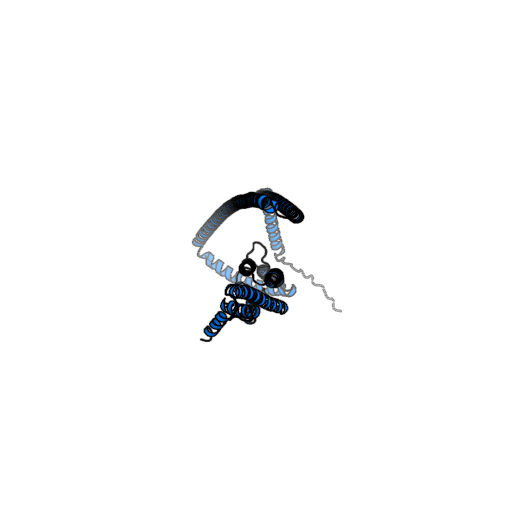. ALA A 1 315 ? 18.454 22.449 8.641 1.00 66.56 315 ALA A O 1
ATOM 2363 N N . VAL A 1 316 ? 16.722 21.277 9.442 1.00 62.28 316 VAL A N 1
ATOM 2364 C CA . VAL A 1 316 ? 16.515 20.498 8.206 1.00 62.28 316 VAL A CA 1
ATOM 2365 C C . VAL A 1 316 ? 16.131 21.407 7.037 1.00 62.28 316 VAL A C 1
ATOM 2367 O O . VAL A 1 316 ? 16.690 21.273 5.949 1.00 62.28 316 VAL A O 1
ATOM 2370 N N . LEU A 1 317 ? 15.223 22.361 7.253 1.00 56.16 317 LEU A N 1
ATOM 2371 C CA . LEU A 1 317 ? 14.802 23.311 6.221 1.00 56.16 317 LEU A CA 1
ATOM 2372 C C . LEU A 1 317 ? 15.935 24.252 5.803 1.00 56.16 317 LEU A C 1
ATOM 2374 O O . LEU A 1 317 ? 16.111 24.488 4.609 1.00 56.16 317 LEU A O 1
ATOM 2378 N N . GLN A 1 318 ? 16.738 24.740 6.751 1.00 66.69 318 GLN A N 1
ATOM 2379 C CA . GLN A 1 318 ? 17.916 25.560 6.455 1.00 66.69 318 GLN A CA 1
ATOM 2380 C C . GLN A 1 318 ? 18.968 24.784 5.658 1.00 66.69 318 GLN A C 1
ATOM 2382 O O . GLN A 1 318 ? 19.459 25.294 4.652 1.00 66.69 318 GLN A O 1
ATOM 2387 N N . ASN A 1 319 ? 19.253 23.535 6.038 1.00 68.12 319 ASN A N 1
ATOM 2388 C CA . ASN A 1 319 ? 20.170 22.668 5.296 1.00 68.12 319 ASN A CA 1
ATOM 2389 C C . ASN A 1 319 ? 19.660 22.392 3.877 1.00 68.12 319 ASN A C 1
ATOM 2391 O O . ASN A 1 319 ? 20.431 22.430 2.919 1.00 68.12 319 ASN A O 1
ATOM 2395 N N . HIS A 1 320 ? 18.355 22.160 3.716 1.00 58.22 320 HIS A N 1
ATOM 2396 C CA . HIS A 1 320 ? 17.772 21.907 2.403 1.00 58.22 320 HIS A CA 1
ATOM 2397 C C . HIS A 1 320 ? 17.806 23.168 1.521 1.00 58.22 320 HIS A C 1
ATOM 2399 O O . HIS A 1 320 ? 18.230 23.091 0.368 1.00 58.22 320 HIS A O 1
ATOM 2405 N N . ALA A 1 321 ? 17.486 24.344 2.070 1.00 56.94 321 ALA A N 1
ATOM 2406 C CA . ALA A 1 321 ? 17.606 25.626 1.373 1.00 56.94 321 ALA A CA 1
ATOM 2407 C C . ALA A 1 321 ? 19.060 25.941 0.967 1.00 56.94 321 ALA A C 1
ATOM 2409 O O . ALA A 1 321 ? 19.312 26.358 -0.167 1.00 56.94 321 ALA A O 1
ATOM 2410 N N . GLN A 1 322 ? 20.034 25.678 1.846 1.00 68.44 322 GLN A N 1
ATOM 2411 C CA . GLN A 1 322 ? 21.457 25.806 1.517 1.00 68.44 322 GLN A CA 1
ATOM 2412 C C . GLN A 1 322 ? 21.878 24.829 0.420 1.00 68.44 322 GLN A C 1
ATOM 2414 O O . GLN A 1 322 ? 22.592 25.238 -0.495 1.00 68.44 322 GLN A O 1
ATOM 2419 N N . SER A 1 323 ? 21.411 23.577 0.455 1.0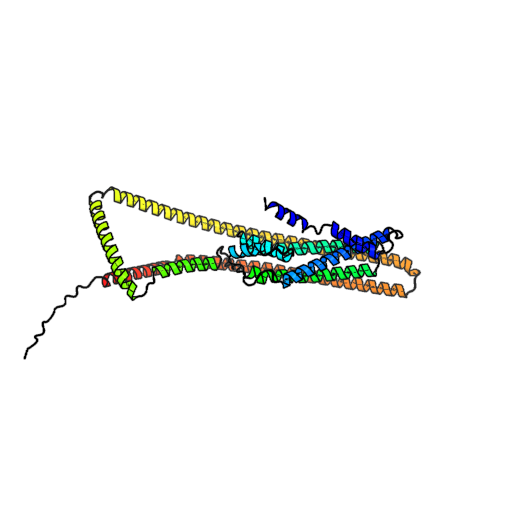0 62.59 323 SER A N 1
ATOM 2420 C CA . SER A 1 323 ? 21.716 22.577 -0.579 1.00 62.59 323 SER A CA 1
ATOM 2421 C C . SER A 1 323 ? 21.155 22.959 -1.953 1.00 62.59 323 SER A C 1
ATOM 2423 O O . SER A 1 323 ? 21.826 22.780 -2.965 1.00 62.59 323 SER A O 1
ATOM 2425 N N . LEU A 1 324 ? 19.965 23.568 -2.001 1.00 56.84 324 LEU A N 1
ATOM 2426 C CA . LEU A 1 324 ? 19.370 24.071 -3.240 1.00 56.84 324 LEU A CA 1
ATOM 2427 C C . LEU A 1 324 ? 20.128 25.289 -3.769 1.00 56.84 324 LEU A C 1
ATOM 2429 O O . LEU A 1 324 ? 20.382 25.381 -4.967 1.00 56.84 324 LEU A O 1
ATOM 2433 N N . THR A 1 325 ? 20.542 26.197 -2.884 1.00 64.06 325 THR A N 1
ATOM 2434 C CA . THR A 1 325 ? 21.328 27.385 -3.258 1.00 64.06 325 THR A CA 1
ATOM 2435 C C . THR A 1 325 ? 22.700 26.984 -3.805 1.00 64.06 325 THR A C 1
ATOM 2437 O O . THR A 1 325 ? 23.107 27.434 -4.873 1.00 64.06 325 THR A O 1
ATOM 2440 N N . SER A 1 326 ? 23.392 26.071 -3.118 1.00 68.75 326 SER A N 1
ATOM 2441 C CA . SER A 1 326 ? 24.694 25.553 -3.556 1.00 68.75 326 SER A CA 1
ATOM 2442 C C . SER A 1 326 ? 24.588 24.675 -4.807 1.00 68.75 326 SER A C 1
ATOM 2444 O O . SER A 1 326 ? 25.431 24.789 -5.694 1.00 68.75 326 SER A O 1
ATOM 2446 N N . GLY A 1 327 ? 23.519 23.886 -4.948 1.00 59.16 327 GLY A N 1
ATOM 2447 C CA . GLY A 1 327 ? 23.197 23.173 -6.184 1.00 59.16 327 GLY A CA 1
ATOM 2448 C C . GLY A 1 327 ? 22.938 24.123 -7.357 1.00 59.16 327 GLY A C 1
ATOM 2449 O O . GLY A 1 327 ? 23.435 23.888 -8.454 1.00 59.16 327 GLY A O 1
ATOM 2450 N N . THR A 1 328 ? 22.232 25.233 -7.128 1.00 56.88 328 THR A N 1
ATOM 2451 C CA . THR A 1 328 ? 21.967 26.258 -8.152 1.00 56.88 328 THR A CA 1
ATOM 2452 C C . THR A 1 328 ? 23.258 26.933 -8.614 1.00 56.88 328 THR A C 1
ATOM 2454 O O . THR A 1 328 ? 23.473 27.070 -9.817 1.00 56.88 328 THR A O 1
ATOM 2457 N N . GLU A 1 329 ? 24.163 27.288 -7.696 1.00 67.25 329 GLU A N 1
ATOM 2458 C CA . GLU A 1 329 ? 25.473 27.849 -8.058 1.00 67.25 329 GLU A CA 1
ATOM 2459 C C . GLU A 1 329 ? 26.382 26.817 -8.752 1.00 67.25 329 GLU A C 1
ATOM 2461 O O . GLU A 1 329 ? 27.070 27.162 -9.712 1.00 67.25 329 GLU A O 1
ATOM 2466 N N . GLN A 1 330 ? 26.335 25.535 -8.365 1.00 67.00 330 GLN A N 1
ATOM 2467 C CA . GLN A 1 330 ? 27.031 24.465 -9.096 1.00 67.00 330 GLN A CA 1
ATOM 2468 C C . GLN A 1 330 ? 26.506 24.304 -10.524 1.00 67.00 330 GLN A C 1
ATOM 2470 O O . GLN A 1 330 ? 27.298 24.211 -11.462 1.00 67.00 330 GLN A O 1
ATOM 2475 N N . TRP A 1 331 ? 25.184 24.296 -10.710 1.00 57.88 331 TRP A N 1
ATOM 2476 C CA . TRP A 1 331 ? 24.567 24.209 -12.033 1.00 57.88 331 TRP A CA 1
ATOM 2477 C C . TRP A 1 331 ? 24.876 25.432 -12.884 1.00 57.88 331 TRP A C 1
ATOM 2479 O O . TRP A 1 331 ? 25.217 25.279 -14.051 1.00 57.88 331 TRP A O 1
ATOM 2489 N N . LYS A 1 332 ? 24.834 26.631 -12.303 1.00 64.81 332 LYS A N 1
ATOM 2490 C CA . LYS A 1 332 ? 25.228 27.882 -12.958 1.00 64.81 332 LYS A CA 1
ATOM 2491 C C . LYS A 1 332 ? 26.697 27.866 -13.372 1.00 64.81 332 LYS A C 1
ATOM 2493 O O . LYS A 1 332 ? 26.997 28.226 -14.506 1.00 64.81 332 LYS A O 1
ATOM 2498 N N . GLY A 1 333 ? 27.597 27.384 -12.515 1.00 69.50 333 GLY A N 1
ATOM 2499 C CA . GLY A 1 333 ? 29.011 27.197 -12.850 1.00 69.50 333 GLY A CA 1
ATOM 2500 C C . GLY A 1 333 ? 29.221 26.169 -13.965 1.00 69.50 333 GLY A C 1
ATOM 2501 O O . GLY A 1 333 ? 29.999 26.405 -14.889 1.00 69.50 333 GLY A O 1
ATOM 2502 N N . MET A 1 334 ? 28.477 25.060 -13.941 1.00 63.19 334 MET A N 1
ATOM 2503 C CA . MET A 1 334 ? 28.514 24.040 -14.992 1.00 63.19 334 MET A CA 1
ATOM 2504 C C . MET A 1 334 ? 27.953 24.569 -16.320 1.00 63.19 334 MET A C 1
ATOM 2506 O O . MET A 1 334 ? 28.549 24.329 -17.365 1.00 63.19 334 MET A O 1
ATOM 2510 N N . LEU A 1 335 ? 26.864 25.342 -16.292 1.00 60.78 335 LEU A N 1
ATOM 2511 C CA . LEU A 1 335 ? 26.288 26.009 -17.463 1.00 60.78 335 LEU A CA 1
ATOM 2512 C C . LEU A 1 335 ? 27.211 27.092 -18.020 1.00 60.78 335 LEU A C 1
ATOM 2514 O O . LEU A 1 335 ? 27.375 27.159 -19.231 1.00 60.78 335 LEU A O 1
ATOM 2518 N N . GLN A 1 336 ? 27.856 27.897 -17.173 1.00 70.19 336 GLN A N 1
ATOM 2519 C CA . GLN A 1 336 ? 28.846 28.884 -17.612 1.00 70.19 336 GLN A CA 1
ATOM 2520 C C . GLN A 1 336 ? 30.080 28.213 -18.216 1.00 70.19 336 GLN A C 1
ATOM 2522 O O . GLN A 1 336 ? 30.540 28.628 -19.277 1.00 70.19 336 GLN A O 1
ATOM 2527 N N . SER A 1 337 ? 30.585 27.144 -17.597 1.00 69.81 337 SER A N 1
ATOM 2528 C CA . SER A 1 337 ? 31.704 26.366 -18.136 1.00 69.81 337 SER A CA 1
ATOM 2529 C C . SER A 1 337 ? 31.336 25.710 -19.470 1.00 69.81 337 SER A C 1
ATOM 2531 O O . SER A 1 337 ? 32.105 25.776 -20.430 1.00 69.81 337 SER A O 1
ATOM 2533 N N . HIS A 1 338 ? 30.123 25.160 -19.574 1.00 61.09 338 HIS A N 1
ATOM 2534 C CA . HIS A 1 338 ? 29.622 24.571 -20.808 1.00 61.09 338 HIS A CA 1
ATOM 2535 C C . HIS A 1 338 ? 29.391 25.636 -21.891 1.00 61.09 338 HIS A C 1
ATOM 2537 O O . HIS A 1 338 ? 29.811 25.425 -23.022 1.00 61.09 338 HIS A O 1
ATOM 2543 N N . SER A 1 339 ? 28.848 26.808 -21.546 1.00 61.00 339 SER A N 1
ATOM 2544 C CA . SER A 1 339 ? 28.696 27.968 -22.436 1.00 61.00 339 SER A CA 1
ATOM 2545 C C . SER A 1 339 ? 30.039 28.471 -22.957 1.00 61.00 339 SER A C 1
ATOM 2547 O O . SER A 1 339 ? 30.166 28.719 -24.146 1.00 61.00 339 SER A O 1
ATOM 2549 N N . GLN A 1 340 ? 31.062 28.579 -22.107 1.00 71.19 340 GLN A N 1
ATOM 2550 C CA . GLN A 1 340 ? 32.411 28.978 -22.527 1.00 71.19 340 GLN A CA 1
ATOM 2551 C C . GLN A 1 340 ? 33.084 27.912 -23.398 1.00 71.19 340 GLN A C 1
ATOM 2553 O O . GLN A 1 340 ? 33.834 28.239 -24.318 1.00 71.19 340 GLN A O 1
ATOM 2558 N N . SER A 1 341 ? 32.830 26.628 -23.120 1.00 64.69 341 SER A N 1
ATOM 2559 C CA . SER A 1 341 ? 33.294 25.540 -23.984 1.00 64.69 341 SER A CA 1
ATOM 2560 C C . SER A 1 341 ? 32.584 25.564 -25.339 1.00 64.69 341 SER A C 1
ATOM 2562 O O . SER A 1 341 ? 33.231 25.358 -26.364 1.00 64.69 341 SER A O 1
ATOM 2564 N N . LEU A 1 342 ? 31.291 25.911 -25.342 1.00 54.44 342 LEU A N 1
ATOM 2565 C CA . LEU A 1 342 ? 30.459 26.047 -26.528 1.00 54.44 342 LEU A CA 1
ATOM 2566 C C . LEU A 1 342 ? 30.827 27.280 -27.341 1.00 54.44 342 LEU A C 1
ATOM 2568 O O . LEU A 1 342 ? 30.954 27.126 -28.537 1.00 54.44 342 LEU A O 1
ATOM 2572 N N . ASP A 1 343 ? 31.125 28.444 -26.765 1.00 52.62 343 ASP A N 1
ATOM 2573 C CA . ASP A 1 343 ? 31.636 29.598 -27.532 1.00 52.62 343 ASP A CA 1
ATOM 2574 C C . ASP A 1 343 ? 32.910 29.242 -28.315 1.00 52.62 343 ASP A C 1
ATOM 2576 O O . ASP A 1 343 ? 33.091 29.657 -29.461 1.00 52.62 343 ASP A O 1
ATOM 2580 N N . LYS A 1 344 ? 33.760 28.376 -27.746 1.00 65.19 344 LYS A N 1
ATOM 2581 C CA . LYS A 1 344 ? 34.942 27.842 -28.439 1.00 65.19 344 LYS A CA 1
ATOM 2582 C C . LYS A 1 344 ? 34.608 26.818 -29.529 1.00 65.19 344 LYS A C 1
ATOM 2584 O O . LYS A 1 344 ? 35.401 26.662 -30.451 1.00 65.19 344 LYS A O 1
ATOM 2589 N N . THR A 1 345 ? 33.475 26.116 -29.442 1.00 50.72 345 THR A N 1
ATOM 2590 C CA . THR A 1 345 ? 33.048 25.110 -30.441 1.00 50.72 345 THR A CA 1
ATOM 2591 C C . THR A 1 345 ? 32.056 25.655 -31.481 1.00 50.72 345 THR A C 1
ATOM 2593 O O . THR A 1 345 ? 32.009 25.160 -32.603 1.00 50.72 345 THR A O 1
ATOM 2596 N N . VAL A 1 346 ? 31.284 26.687 -31.140 1.00 43.59 346 VAL A N 1
ATOM 2597 C CA . VAL A 1 346 ? 30.190 27.292 -31.920 1.00 43.59 346 VAL A CA 1
ATOM 2598 C C . VAL A 1 346 ? 30.694 28.401 -32.840 1.00 43.59 346 VAL A C 1
ATOM 2600 O O . VAL A 1 346 ? 30.061 28.652 -33.860 1.00 43.59 346 VAL A O 1
ATOM 2603 N N . ALA A 1 347 ? 31.897 28.944 -32.613 1.00 54.28 347 ALA A N 1
ATOM 2604 C CA . ALA A 1 347 ? 32.622 29.722 -33.625 1.00 54.28 347 ALA A CA 1
ATOM 2605 C C . ALA A 1 347 ? 32.798 28.972 -34.974 1.00 54.28 347 ALA A C 1
ATOM 2607 O O . ALA A 1 347 ? 33.176 29.586 -35.969 1.00 54.28 347 ALA A O 1
ATOM 2608 N N . ALA A 1 348 ? 32.494 27.664 -35.025 1.00 52.72 348 ALA A N 1
ATOM 2609 C CA . ALA A 1 348 ? 32.537 26.813 -36.213 1.00 52.72 348 ALA A CA 1
ATOM 2610 C C . ALA A 1 348 ? 31.182 26.173 -36.631 1.00 52.72 348 ALA A C 1
ATOM 2612 O O . ALA A 1 348 ? 31.182 25.310 -37.508 1.00 52.72 348 ALA A O 1
ATOM 2613 N N . VAL A 1 349 ? 30.025 26.547 -36.054 1.00 46.72 349 VAL A N 1
ATOM 2614 C CA . VAL A 1 349 ? 28.708 25.903 -36.321 1.00 46.72 349 VAL A CA 1
ATOM 2615 C C . VAL A 1 349 ? 27.620 26.951 -36.653 1.00 46.72 349 VAL A C 1
ATOM 2617 O O . VAL A 1 349 ? 27.614 28.022 -36.050 1.00 46.72 349 VAL A O 1
ATOM 2620 N N . PRO A 1 350 ? 26.684 26.696 -37.599 1.00 48.47 350 PRO A N 1
ATOM 2621 C CA . PRO A 1 350 ? 25.719 27.695 -38.082 1.00 48.47 350 PRO A CA 1
ATOM 2622 C C . PRO A 1 350 ? 24.745 28.242 -37.017 1.00 48.47 350 PRO A C 1
ATOM 2624 O O . PRO A 1 350 ? 24.273 27.527 -36.131 1.00 48.47 350 PRO A O 1
ATOM 2627 N N . ALA A 1 351 ? 24.379 29.521 -37.177 1.00 59.31 351 ALA A N 1
ATOM 2628 C CA . ALA A 1 351 ? 23.669 30.381 -36.216 1.00 59.31 351 ALA A CA 1
ATOM 2629 C C . ALA A 1 351 ? 22.339 29.842 -35.638 1.00 59.31 351 ALA A C 1
ATOM 2631 O O . ALA A 1 351 ? 21.937 30.236 -34.545 1.00 59.31 351 ALA A O 1
ATOM 2632 N N . GLN A 1 352 ? 21.659 28.920 -36.325 1.00 49.44 352 GLN A N 1
ATOM 2633 C CA . GLN A 1 352 ? 20.373 28.370 -35.874 1.00 49.44 352 GLN A CA 1
ATOM 2634 C C . GLN A 1 352 ? 20.503 27.449 -34.647 1.00 49.44 352 GLN A C 1
ATOM 2636 O O . GLN A 1 352 ? 19.592 27.399 -33.820 1.00 49.44 352 GLN A O 1
ATOM 2641 N N . LEU A 1 353 ? 21.639 26.760 -34.478 1.00 50.84 353 LEU A N 1
ATOM 2642 C CA . LEU A 1 353 ? 21.856 25.884 -33.321 1.00 50.84 353 LEU A CA 1
ATOM 2643 C C . LEU A 1 353 ? 22.151 26.697 -32.049 1.00 50.84 353 LEU A C 1
ATOM 2645 O O . LEU A 1 353 ? 21.635 26.381 -30.978 1.00 50.84 353 LEU A O 1
ATOM 2649 N N . ALA A 1 354 ? 22.906 27.792 -32.177 1.00 56.31 354 ALA A N 1
ATOM 2650 C CA . ALA A 1 354 ? 23.173 28.724 -31.080 1.00 56.31 354 ALA A CA 1
ATOM 2651 C C . ALA A 1 354 ? 21.876 29.353 -30.535 1.00 56.31 354 ALA A C 1
ATOM 2653 O O . ALA A 1 354 ? 21.694 29.471 -29.323 1.00 56.31 354 ALA A O 1
ATOM 2654 N N . GLN A 1 355 ? 20.932 29.678 -31.424 1.00 64.56 355 GLN A N 1
ATOM 2655 C CA . GLN A 1 355 ? 19.642 30.256 -31.051 1.00 64.56 355 GLN A CA 1
ATOM 2656 C C . GLN A 1 355 ? 18.739 29.257 -30.304 1.00 64.56 355 GLN A C 1
ATOM 2658 O O . GLN A 1 355 ? 18.134 29.611 -29.288 1.00 64.56 355 GLN A O 1
ATOM 2663 N N . ALA A 1 356 ? 18.685 27.993 -30.742 1.00 55.47 356 ALA A N 1
ATOM 2664 C CA . ALA A 1 356 ? 17.909 26.949 -30.065 1.00 55.47 356 ALA A CA 1
ATOM 2665 C C . ALA A 1 356 ? 18.433 26.665 -28.643 1.00 55.47 356 ALA A C 1
ATOM 2667 O O . ALA A 1 356 ? 17.648 26.530 -27.702 1.00 55.47 356 ALA A O 1
ATOM 2668 N N . TYR A 1 357 ? 19.757 26.650 -28.463 1.00 51.00 357 TYR A N 1
ATOM 2669 C CA . TYR A 1 357 ? 20.378 26.436 -27.154 1.00 51.00 357 TYR A CA 1
ATOM 2670 C C . TYR A 1 357 ? 20.241 27.634 -26.209 1.00 51.00 357 TYR A C 1
ATOM 2672 O O . TYR A 1 357 ? 19.928 27.433 -25.035 1.00 51.00 357 TYR A O 1
ATOM 2680 N N . GLY A 1 358 ? 20.399 28.869 -26.699 1.00 68.44 358 GLY A N 1
ATOM 2681 C CA . GLY A 1 358 ? 20.171 30.072 -25.888 1.00 68.44 358 GLY A CA 1
ATOM 2682 C C . GLY A 1 358 ? 18.736 30.150 -25.357 1.00 68.44 358 GLY A C 1
ATOM 2683 O O . GLY A 1 358 ? 18.511 30.483 -24.194 1.00 68.44 358 GLY A O 1
ATOM 2684 N N . THR A 1 359 ? 17.767 29.735 -26.178 1.00 68.44 359 THR A N 1
ATOM 2685 C CA . THR A 1 359 ? 16.352 29.683 -25.781 1.00 68.44 359 THR A CA 1
ATOM 2686 C C . THR A 1 359 ? 16.100 28.604 -24.717 1.00 68.44 359 THR A C 1
ATOM 2688 O O . THR A 1 359 ? 15.399 28.857 -23.738 1.00 68.44 359 THR A O 1
ATOM 2691 N N . GLY A 1 360 ? 16.718 27.423 -24.852 1.00 59.47 360 GLY A N 1
ATOM 2692 C CA . GLY A 1 360 ? 16.611 26.341 -23.866 1.00 59.47 360 GLY A CA 1
ATOM 2693 C C . GLY A 1 360 ? 17.259 26.668 -22.514 1.00 59.47 360 GLY A C 1
ATOM 2694 O O . GLY A 1 360 ? 16.686 26.362 -21.469 1.00 59.47 360 GLY A O 1
ATOM 2695 N N . ALA A 1 361 ? 18.413 27.344 -22.514 1.00 57.00 361 ALA A N 1
ATOM 2696 C CA . ALA A 1 361 ? 19.073 27.790 -21.286 1.00 57.00 361 ALA A CA 1
ATOM 2697 C C . ALA A 1 361 ? 18.226 28.824 -20.520 1.00 57.00 361 ALA A C 1
ATOM 2699 O O . ALA A 1 361 ? 18.062 28.698 -19.307 1.00 57.00 361 ALA A O 1
ATOM 2700 N N . GLY A 1 362 ? 17.613 29.782 -21.226 1.00 69.88 362 GLY A N 1
ATOM 2701 C CA . GLY A 1 362 ? 16.714 30.769 -20.616 1.00 69.88 362 GLY A CA 1
ATOM 2702 C C . GLY A 1 362 ? 15.434 30.152 -20.038 1.00 69.88 362 GLY A C 1
ATOM 2703 O O . GLY A 1 362 ? 14.980 30.546 -18.961 1.00 69.88 362 GLY A O 1
ATOM 2704 N N . GLN A 1 363 ? 14.870 29.138 -20.703 1.00 61.03 363 GLN A N 1
ATOM 2705 C CA . GLN A 1 363 ? 13.710 28.398 -20.190 1.00 61.03 363 GLN A CA 1
ATOM 2706 C C . GLN A 1 363 ? 14.051 27.591 -18.929 1.00 61.03 363 GLN A C 1
ATOM 2708 O O . GLN A 1 363 ? 13.263 27.584 -17.983 1.00 61.03 363 GLN A O 1
ATOM 2713 N N . LEU A 1 364 ? 15.231 26.964 -18.878 1.00 49.75 364 LEU A N 1
ATOM 2714 C CA . LEU A 1 364 ? 15.698 26.236 -17.696 1.00 49.75 364 LEU A CA 1
ATOM 2715 C C . LEU A 1 364 ? 15.964 27.178 -16.511 1.00 49.75 364 LEU A C 1
ATOM 2717 O O . LEU A 1 364 ? 15.543 26.879 -15.395 1.00 49.75 364 LEU A O 1
ATOM 2721 N N . GLU A 1 365 ? 16.612 28.326 -16.742 1.00 62.25 365 GLU A N 1
ATOM 2722 C CA . GLU A 1 365 ? 16.831 29.340 -15.699 1.00 62.25 365 GLU A CA 1
ATOM 2723 C C . GLU A 1 365 ? 15.496 29.846 -15.135 1.00 62.25 365 GLU A C 1
ATOM 2725 O O . GLU A 1 365 ? 15.325 29.935 -13.918 1.00 62.25 365 GLU A O 1
ATOM 2730 N N . THR A 1 366 ? 14.525 30.113 -16.012 1.00 68.75 366 THR A N 1
ATOM 2731 C CA . THR A 1 366 ? 13.186 30.569 -15.614 1.00 68.75 366 THR A CA 1
ATOM 2732 C C . THR A 1 366 ? 12.458 29.508 -14.787 1.00 68.75 366 THR A C 1
ATOM 2734 O O . THR A 1 366 ? 11.898 29.829 -13.739 1.00 68.75 366 THR A O 1
ATOM 2737 N N . ALA A 1 367 ? 12.509 28.239 -15.202 1.00 53.72 367 ALA A N 1
ATOM 2738 C CA . ALA A 1 367 ? 11.895 27.134 -14.467 1.00 53.72 367 ALA A CA 1
ATOM 2739 C C . ALA A 1 367 ? 12.546 26.916 -13.088 1.00 53.72 367 ALA A C 1
ATOM 2741 O O . ALA A 1 367 ? 11.844 26.687 -12.103 1.00 53.72 367 ALA A O 1
ATOM 2742 N N . LEU A 1 368 ? 13.875 27.034 -12.991 1.00 52.81 368 LEU A N 1
ATOM 2743 C CA . LEU A 1 368 ? 14.598 26.937 -11.720 1.00 52.81 368 LEU A CA 1
ATOM 2744 C C . LEU A 1 368 ? 14.270 28.104 -10.780 1.00 52.81 368 LEU A C 1
ATOM 2746 O O . LEU A 1 368 ? 14.043 27.867 -9.594 1.00 52.81 368 LEU A O 1
ATOM 2750 N N . LYS A 1 369 ? 14.174 29.338 -11.296 1.00 66.94 369 LYS A N 1
ATOM 2751 C CA . LYS A 1 369 ? 13.714 30.504 -10.520 1.00 66.94 369 LYS A CA 1
ATOM 2752 C C . LYS A 1 369 ? 12.303 30.300 -9.981 1.00 66.94 369 LYS A C 1
ATOM 2754 O O . LYS A 1 369 ? 12.092 30.440 -8.781 1.00 66.94 369 LYS A O 1
ATOM 2759 N N . GLN A 1 370 ? 11.367 29.883 -10.834 1.00 66.50 370 GLN A N 1
ATOM 2760 C CA . GLN A 1 370 ? 9.989 29.613 -10.417 1.00 66.50 370 GLN A CA 1
ATOM 2761 C C . GLN A 1 370 ? 9.912 28.510 -9.357 1.00 66.50 370 GLN A C 1
ATOM 2763 O O . GLN A 1 370 ? 9.159 28.628 -8.392 1.00 66.50 370 GLN A O 1
ATOM 2768 N N . HIS A 1 371 ? 10.708 27.448 -9.490 1.00 53.94 371 HIS A N 1
ATOM 2769 C CA . HIS A 1 371 ? 10.753 26.386 -8.488 1.00 53.94 371 HIS A CA 1
ATOM 2770 C C . HIS A 1 371 ? 11.359 26.872 -7.159 1.00 53.94 371 HIS A C 1
ATOM 2772 O O . HIS A 1 371 ? 10.853 26.528 -6.091 1.00 53.94 371 HIS A O 1
ATOM 2778 N N . ALA A 1 372 ? 12.412 27.695 -7.195 1.00 54.50 372 ALA A N 1
ATOM 2779 C CA . ALA A 1 372 ? 12.994 28.299 -5.996 1.00 54.50 372 ALA A CA 1
ATOM 2780 C C . ALA A 1 372 ? 11.987 29.210 -5.268 1.00 54.50 372 ALA A C 1
ATOM 2782 O O . ALA A 1 372 ? 11.834 29.104 -4.050 1.00 54.50 372 ALA A O 1
ATOM 2783 N N . GLU A 1 373 ? 11.240 30.031 -6.010 1.00 65.56 373 GLU A N 1
ATOM 2784 C CA . GLU A 1 373 ? 10.169 30.883 -5.476 1.00 65.56 373 GLU A CA 1
ATOM 2785 C C . GLU A 1 373 ? 9.032 30.058 -4.854 1.00 65.56 373 GLU A C 1
ATOM 2787 O O . GLU A 1 373 ? 8.573 30.366 -3.752 1.00 65.56 373 GLU A O 1
ATOM 2792 N N . GLN A 1 374 ? 8.612 28.963 -5.498 1.00 58.84 374 GLN A N 1
ATOM 2793 C CA . GLN A 1 374 ? 7.590 28.059 -4.956 1.00 58.84 374 GLN A CA 1
ATOM 2794 C C . GLN A 1 374 ? 8.042 27.374 -3.661 1.00 58.84 374 GLN A C 1
ATOM 2796 O O . GLN A 1 374 ? 7.264 27.275 -2.712 1.00 58.84 374 GLN A O 1
ATOM 2801 N N . VAL A 1 375 ? 9.301 26.934 -3.587 1.00 52.31 375 VAL A N 1
ATOM 2802 C CA . VAL A 1 375 ? 9.871 26.342 -2.366 1.00 52.31 375 VAL A CA 1
ATOM 2803 C C . VAL A 1 375 ? 9.958 27.380 -1.244 1.00 52.31 375 VAL A C 1
ATOM 2805 O O . VAL A 1 375 ? 9.630 27.074 -0.096 1.00 52.31 375 VAL A O 1
ATOM 2808 N N . GLN A 1 376 ? 10.336 28.620 -1.560 1.00 60.47 376 GLN A N 1
ATOM 2809 C CA . GLN A 1 376 ? 10.360 29.713 -0.591 1.00 60.47 376 GLN A CA 1
ATOM 2810 C C . GLN A 1 376 ? 8.954 30.040 -0.064 1.00 60.47 376 GLN A C 1
ATOM 2812 O O . GLN A 1 376 ? 8.774 30.165 1.149 1.00 60.47 376 GLN A O 1
ATOM 2817 N N . ALA A 1 377 ? 7.950 30.103 -0.942 1.00 64.69 377 ALA A N 1
ATOM 2818 C CA . ALA A 1 377 ? 6.555 30.314 -0.558 1.00 64.69 377 ALA A CA 1
ATOM 2819 C C . ALA A 1 377 ? 6.014 29.164 0.312 1.00 64.69 377 ALA A C 1
ATOM 2821 O O . ALA A 1 377 ? 5.344 29.405 1.317 1.00 64.69 377 ALA A O 1
ATOM 2822 N N . ALA A 1 378 ? 6.351 27.913 -0.018 1.00 51.62 378 ALA A N 1
ATOM 2823 C CA . ALA A 1 378 ? 5.985 26.751 0.789 1.00 51.62 378 ALA A CA 1
ATOM 2824 C C . ALA A 1 378 ? 6.635 26.787 2.185 1.00 51.62 378 ALA A C 1
ATOM 2826 O O . ALA A 1 378 ? 5.969 26.500 3.180 1.00 51.62 378 ALA A O 1
ATOM 2827 N N . SER A 1 379 ? 7.905 27.197 2.272 1.00 52.94 379 SER A N 1
ATOM 2828 C CA . SER A 1 379 ? 8.619 27.381 3.542 1.00 52.94 379 SER A CA 1
ATOM 2829 C C . SER A 1 379 ? 7.957 28.450 4.421 1.00 52.94 379 SER A C 1
ATOM 2831 O O . SER A 1 379 ? 7.698 28.211 5.601 1.00 52.94 379 SER A O 1
ATOM 2833 N N . GLN A 1 380 ? 7.577 29.592 3.838 1.00 66.19 380 GLN A N 1
ATOM 2834 C CA . GLN A 1 380 ? 6.838 30.648 4.544 1.00 66.19 380 GLN A CA 1
ATOM 2835 C C . GLN A 1 380 ? 5.452 30.177 5.011 1.00 66.19 380 GLN A C 1
ATOM 2837 O O . GLN A 1 380 ? 5.050 30.457 6.140 1.00 66.19 380 GLN A O 1
ATOM 2842 N N . GLY A 1 381 ? 4.733 29.417 4.178 1.00 65.62 381 GLY A N 1
ATOM 2843 C CA . GLY A 1 381 ? 3.448 28.823 4.549 1.00 65.62 381 GLY A CA 1
ATOM 2844 C C . GLY A 1 381 ? 3.565 27.846 5.721 1.00 65.62 381 GLY A C 1
ATOM 2845 O O . GLY A 1 381 ? 2.721 27.846 6.618 1.00 65.62 381 GLY A O 1
ATOM 2846 N N . LEU A 1 382 ? 4.637 27.053 5.756 1.00 54.41 382 LEU A N 1
ATOM 2847 C CA . LEU A 1 382 ? 4.919 26.130 6.852 1.00 54.41 382 LEU A CA 1
ATOM 2848 C C . LEU A 1 382 ? 5.306 26.872 8.137 1.00 54.41 382 LEU A C 1
ATOM 2850 O O . LEU A 1 382 ? 4.821 26.515 9.209 1.00 54.41 382 LEU A O 1
ATOM 2854 N N . GLN A 1 383 ? 6.087 27.949 8.040 1.00 59.69 383 GLN A N 1
ATOM 2855 C CA . GLN A 1 383 ? 6.385 28.810 9.184 1.00 59.69 383 GLN A CA 1
ATOM 2856 C C . GLN A 1 383 ? 5.109 29.423 9.782 1.00 59.69 383 GLN A C 1
ATOM 2858 O O . GLN A 1 383 ? 4.901 29.340 10.989 1.00 59.69 383 GLN A O 1
ATOM 2863 N N . ALA A 1 384 ? 4.185 29.904 8.944 1.00 70.19 384 ALA A N 1
ATOM 2864 C CA . ALA A 1 384 ? 2.889 30.402 9.406 1.00 70.19 384 ALA A CA 1
ATOM 2865 C C . ALA A 1 384 ? 2.032 29.315 10.090 1.00 70.19 384 ALA A C 1
ATOM 2867 O O . ALA A 1 384 ? 1.283 29.605 11.025 1.00 70.19 384 ALA A O 1
ATOM 2868 N N . GLN A 1 385 ? 2.120 28.054 9.650 1.00 58.66 385 GLN A N 1
ATOM 2869 C CA . GLN A 1 385 ? 1.455 26.938 10.332 1.00 58.66 385 GLN A CA 1
ATOM 2870 C C . GLN A 1 385 ? 2.098 26.620 11.686 1.00 58.66 385 GLN A C 1
ATOM 2872 O O . GLN A 1 385 ? 1.372 26.377 12.649 1.00 58.66 385 GLN A O 1
ATOM 2877 N N . LEU A 1 386 ? 3.429 26.665 11.787 1.00 55.88 386 LEU A N 1
ATOM 2878 C CA . LEU A 1 386 ? 4.140 26.494 13.057 1.00 55.88 386 LEU A CA 1
ATOM 2879 C C . LEU A 1 386 ? 3.794 27.608 14.053 1.00 55.88 386 LEU A C 1
ATOM 2881 O O . LEU A 1 386 ? 3.535 27.314 15.218 1.00 55.88 386 LEU A O 1
ATOM 2885 N N . ASP A 1 387 ? 3.674 28.855 13.593 1.00 70.31 387 ASP A N 1
ATOM 2886 C CA . ASP A 1 387 ? 3.231 29.977 14.428 1.00 70.31 387 ASP A CA 1
ATOM 2887 C C . ASP A 1 387 ? 1.796 29.775 14.938 1.00 70.31 387 ASP A C 1
ATOM 2889 O O . ASP A 1 387 ? 1.510 30.004 16.116 1.00 70.31 387 ASP A O 1
ATOM 2893 N N . ARG A 1 388 ? 0.890 29.265 14.089 1.00 72.38 388 ARG A N 1
ATOM 2894 C CA . ARG A 1 388 ? -0.472 28.884 14.508 1.00 72.38 388 ARG A CA 1
ATOM 2895 C C . ARG A 1 388 ? -0.469 27.760 15.540 1.00 72.38 388 ARG A C 1
ATOM 2897 O O . ARG A 1 388 ? -1.257 27.817 16.478 1.00 72.38 388 ARG A O 1
ATOM 2904 N N . ILE A 1 389 ? 0.402 26.759 15.399 1.00 59.41 389 ILE A N 1
ATOM 2905 C CA . ILE A 1 389 ? 0.558 25.685 16.393 1.00 59.41 389 ILE A CA 1
ATOM 2906 C C . ILE A 1 389 ? 1.078 26.259 17.717 1.00 59.41 389 ILE A C 1
ATOM 2908 O O . ILE A 1 389 ? 0.550 25.923 18.775 1.00 59.41 389 ILE A O 1
ATOM 2912 N N . GLY A 1 390 ? 2.050 27.173 17.672 1.00 66.19 390 GLY A N 1
ATOM 2913 C CA . GLY A 1 390 ? 2.529 27.891 18.855 1.00 66.19 390 GLY A CA 1
ATOM 2914 C C . GLY A 1 390 ? 1.423 28.700 19.538 1.00 66.19 390 GLY A C 1
ATOM 2915 O O . GLY A 1 390 ? 1.314 28.692 20.764 1.00 66.19 390 GLY A O 1
ATOM 2916 N N . GLN A 1 391 ? 0.556 29.348 18.756 1.00 74.06 391 GLN A N 1
ATOM 2917 C CA . GLN A 1 391 ? -0.601 30.076 19.271 1.00 74.06 391 GLN A CA 1
ATOM 2918 C C . GLN A 1 391 ? -1.650 29.142 19.892 1.00 74.06 391 GLN A C 1
ATOM 2920 O O . GLN A 1 391 ? -2.114 29.412 20.998 1.00 74.06 391 GLN A O 1
ATOM 2925 N N . LEU A 1 392 ? -1.960 28.012 19.247 1.00 63.03 392 LEU A N 1
ATOM 2926 C CA . LEU A 1 392 ? -2.828 26.973 19.814 1.00 63.03 392 LEU A CA 1
ATOM 2927 C C . LEU A 1 392 ? -2.273 26.433 21.136 1.00 63.03 392 LEU A C 1
ATOM 2929 O O . LEU A 1 392 ? -3.038 26.224 22.071 1.00 63.03 392 LEU A O 1
ATOM 2933 N N . GLY A 1 393 ? -0.952 26.265 21.247 1.00 59.94 393 GLY A N 1
ATOM 2934 C CA . GLY A 1 393 ? -0.296 25.896 22.503 1.00 59.94 393 GLY A CA 1
ATOM 2935 C C . GLY A 1 393 ? -0.585 26.890 23.634 1.00 59.94 393 GLY A C 1
ATOM 2936 O O . GLY A 1 393 ? -0.960 26.477 24.730 1.00 59.94 393 GLY A O 1
ATOM 2937 N N . LYS A 1 394 ? -0.505 28.198 23.354 1.00 78.19 394 LYS A N 1
ATOM 2938 C CA . LYS A 1 394 ? -0.855 29.257 24.321 1.00 78.19 394 LYS A CA 1
ATOM 2939 C C . LYS A 1 394 ? -2.341 29.256 24.679 1.00 78.19 394 LYS A C 1
ATOM 2941 O O . LYS A 1 394 ? -2.700 29.532 25.819 1.00 78.19 394 LYS A O 1
ATOM 2946 N N . ASP A 1 395 ? -3.219 28.972 23.722 1.00 67.19 395 ASP A N 1
ATOM 2947 C CA . ASP A 1 395 ? -4.659 28.933 23.982 1.00 67.19 395 ASP A CA 1
ATOM 2948 C C . ASP A 1 395 ? -5.060 27.692 24.799 1.00 67.19 395 ASP A C 1
ATOM 2950 O O . ASP A 1 395 ? -5.902 27.798 25.689 1.00 67.19 395 ASP A O 1
ATOM 2954 N N . ILE A 1 396 ? -4.392 26.550 24.598 1.00 62.59 396 ILE A N 1
ATOM 2955 C CA . ILE A 1 396 ? -4.522 25.372 25.472 1.00 62.59 396 ILE A CA 1
ATOM 2956 C C . ILE A 1 396 ? -4.074 25.708 26.900 1.00 62.59 396 ILE A C 1
ATOM 2958 O O . ILE A 1 396 ? -4.765 25.355 27.853 1.00 62.59 396 ILE A O 1
ATOM 2962 N N . GLU A 1 397 ? -2.962 26.426 27.065 1.00 69.25 397 GLU A N 1
ATOM 2963 C CA . GLU A 1 397 ? -2.472 26.867 28.377 1.00 69.25 397 GLU A CA 1
ATOM 2964 C C . GLU A 1 397 ? -3.490 27.766 29.096 1.00 69.25 397 GLU A C 1
ATOM 2966 O O . GLU A 1 397 ? -3.787 27.547 30.271 1.00 69.25 397 GLU A O 1
ATOM 2971 N N . LYS A 1 398 ? -4.118 28.711 28.381 1.00 81.00 398 LYS A N 1
ATOM 2972 C CA . LYS A 1 398 ? -5.219 29.518 28.937 1.00 81.00 398 LYS A CA 1
ATOM 2973 C C . LYS A 1 398 ? -6.386 28.648 29.396 1.00 81.00 398 LYS A C 1
ATOM 2975 O O . LYS A 1 398 ? -6.915 28.880 30.479 1.00 81.00 398 LYS A O 1
ATOM 2980 N N . VAL A 1 399 ? -6.787 27.647 28.608 1.00 71.00 399 VAL A N 1
ATOM 2981 C CA . VAL A 1 399 ? -7.879 26.730 28.980 1.00 71.00 399 VAL A CA 1
ATOM 2982 C C . VAL A 1 399 ? -7.519 25.916 30.224 1.00 71.00 399 VAL A C 1
ATOM 2984 O O . VAL A 1 399 ? -8.357 25.778 31.113 1.00 71.00 399 VAL A O 1
ATOM 2987 N N . LEU A 1 400 ? -6.281 25.428 30.338 1.00 72.81 400 LEU A N 1
ATOM 2988 C CA . LEU A 1 400 ? -5.810 24.726 31.536 1.00 72.81 400 LEU A CA 1
ATOM 2989 C C . LEU A 1 400 ? -5.828 25.635 32.769 1.00 72.81 400 LEU A C 1
ATOM 2991 O O . LEU A 1 400 ? -6.266 25.213 33.837 1.00 72.81 400 LEU A O 1
ATOM 2995 N N . HIS A 1 401 ? -5.431 26.898 32.622 1.00 79.56 401 HIS A N 1
ATOM 2996 C CA . HIS A 1 401 ? -5.455 27.845 33.733 1.00 79.56 401 HIS A CA 1
ATOM 2997 C C . HIS A 1 401 ? -6.888 28.219 34.146 1.00 79.56 401 HIS A C 1
ATOM 2999 O O . HIS A 1 401 ? -7.185 28.349 35.336 1.00 79.56 401 HIS A O 1
ATOM 3005 N N . VAL A 1 402 ? -7.817 28.297 33.185 1.00 80.00 402 VAL A N 1
ATOM 3006 C CA . VAL A 1 402 ? -9.257 28.412 33.464 1.00 80.00 402 VAL A CA 1
ATOM 3007 C C . VAL A 1 402 ? -9.763 27.179 34.214 1.00 80.00 402 VAL A C 1
ATOM 3009 O O . VAL A 1 402 ? -10.476 27.335 35.200 1.00 80.00 402 VAL A O 1
ATOM 3012 N N . GLN A 1 403 ? -9.375 25.963 33.820 1.00 66.56 403 GLN A N 1
ATOM 3013 C CA . GLN A 1 403 ? -9.756 24.738 34.536 1.00 66.56 403 GLN A CA 1
ATOM 3014 C C . GLN A 1 403 ? -9.220 24.714 35.971 1.00 66.56 403 GLN A C 1
ATOM 3016 O O . GLN A 1 403 ? -9.963 24.367 36.888 1.00 66.56 403 GLN A O 1
ATOM 3021 N N . GLU A 1 404 ? -7.968 25.121 36.187 1.00 77.25 404 GLU A N 1
ATOM 3022 C CA . GLU A 1 404 ? -7.383 25.242 37.526 1.00 77.25 404 GLU A CA 1
ATOM 3023 C C . GLU A 1 404 ? -8.130 26.284 38.369 1.00 77.25 404 GLU A C 1
ATOM 3025 O O . GLU A 1 404 ? -8.463 26.026 39.527 1.00 77.25 404 GLU A O 1
ATOM 3030 N N . THR A 1 405 ? -8.478 27.424 37.767 1.00 79.56 405 THR A N 1
ATOM 3031 C CA . THR A 1 405 ? -9.266 28.479 38.419 1.00 79.56 405 THR A CA 1
ATOM 3032 C C . THR A 1 405 ? -10.663 27.979 38.785 1.00 79.56 405 THR A C 1
ATOM 3034 O O . THR A 1 405 ? -11.114 28.182 39.911 1.00 79.56 405 THR A O 1
ATOM 3037 N N . VAL A 1 406 ? -11.345 27.267 37.883 1.00 73.94 406 VAL A N 1
ATOM 3038 C CA . VAL A 1 406 ? -12.666 26.670 38.134 1.00 73.94 406 VAL A CA 1
ATOM 3039 C C . VAL A 1 406 ? -12.585 25.617 39.236 1.00 73.94 406 VAL A C 1
ATOM 3041 O O . VAL A 1 406 ? -13.406 25.638 40.148 1.00 73.94 406 VAL A O 1
ATOM 3044 N N . ALA A 1 407 ? -11.581 24.739 39.216 1.00 70.12 407 ALA A N 1
ATOM 3045 C CA . ALA A 1 407 ? -11.370 23.747 40.268 1.00 70.12 407 ALA A CA 1
ATOM 3046 C C . ALA A 1 407 ? -11.094 24.405 41.632 1.00 70.12 407 ALA A C 1
ATOM 3048 O O . ALA A 1 407 ? -11.641 23.979 42.651 1.00 70.12 407 ALA A O 1
ATOM 3049 N N . GLY A 1 408 ? -10.298 25.478 41.656 1.00 84.75 408 GLY A N 1
ATOM 3050 C CA . GLY A 1 408 ? -10.063 26.291 42.850 1.00 84.75 408 GLY A CA 1
ATOM 3051 C C . GLY A 1 408 ? -11.340 26.958 43.363 1.00 84.75 408 GLY A C 1
ATOM 3052 O O . GLY A 1 408 ? -11.624 26.903 44.559 1.00 84.75 408 GLY A O 1
ATOM 3053 N N . THR A 1 409 ? -12.151 27.507 42.458 1.00 77.50 409 THR A N 1
ATOM 3054 C CA . THR A 1 409 ? -13.431 28.151 42.784 1.00 77.50 409 THR A CA 1
ATOM 3055 C C . THR A 1 409 ? -14.434 27.133 43.322 1.00 77.50 409 THR A C 1
ATOM 3057 O O . THR A 1 409 ? -15.032 27.368 44.363 1.00 77.50 409 THR A O 1
ATOM 3060 N N . LEU A 1 410 ? -14.560 25.958 42.698 1.00 69.06 410 LEU A N 1
ATOM 3061 C CA . LEU A 1 410 ? -15.403 24.863 43.191 1.00 69.06 410 LEU A CA 1
ATOM 3062 C C . LEU A 1 410 ? -14.970 24.392 44.578 1.00 69.06 410 LEU A C 1
ATOM 3064 O O . LEU A 1 410 ? -15.812 24.135 45.432 1.00 69.06 410 LEU A O 1
ATOM 3068 N N . LYS A 1 411 ? -13.661 24.316 44.832 1.00 76.31 411 LYS A N 1
ATOM 3069 C CA . LYS A 1 411 ? -13.133 23.979 46.156 1.00 76.31 411 LYS A CA 1
ATOM 3070 C C . LYS A 1 411 ? -13.448 25.062 47.192 1.00 76.31 411 LYS A C 1
ATOM 3072 O O . LYS A 1 411 ? -13.761 24.721 48.327 1.00 76.31 411 LYS A O 1
ATOM 3077 N N . ALA A 1 412 ? -13.394 26.337 46.812 1.00 78.00 412 ALA A N 1
ATOM 3078 C CA . ALA A 1 412 ? -13.771 27.457 47.674 1.00 78.00 412 ALA A CA 1
ATOM 3079 C C . ALA A 1 412 ? -15.287 27.498 47.948 1.00 78.00 412 ALA A C 1
ATOM 3081 O O . ALA A 1 412 ? -15.690 27.727 49.086 1.00 78.00 412 ALA A O 1
ATOM 3082 N N . VAL A 1 413 ? -16.117 27.198 46.942 1.00 74.94 413 VAL A N 1
ATOM 3083 C CA . VAL A 1 413 ? -17.581 27.063 47.072 1.00 74.94 413 VAL A CA 1
ATOM 3084 C C . VAL A 1 413 ? -17.944 25.868 47.961 1.00 74.94 413 VAL A C 1
ATOM 3086 O O . VAL A 1 413 ? -18.791 25.961 48.840 1.00 74.94 413 VAL A O 1
ATOM 3089 N N . ALA A 1 414 ? -17.253 24.739 47.806 1.00 68.88 414 ALA A N 1
ATOM 3090 C CA . ALA A 1 414 ? -17.445 23.582 48.677 1.00 68.88 414 ALA A CA 1
ATOM 3091 C C . ALA A 1 414 ? -16.974 23.839 50.122 1.00 68.88 414 ALA A C 1
ATOM 3093 O O . ALA A 1 414 ? -17.456 23.195 51.052 1.00 68.88 414 ALA A O 1
ATOM 3094 N N . ALA A 1 415 ? -16.025 24.760 50.311 1.00 72.75 415 ALA A N 1
ATOM 3095 C CA . ALA A 1 415 ? -15.502 25.157 51.614 1.00 72.75 415 ALA A CA 1
ATOM 3096 C C . ALA A 1 415 ? -16.258 26.335 52.249 1.00 72.75 415 ALA A C 1
ATOM 3098 O O . ALA A 1 415 ? -15.947 26.696 53.383 1.00 72.75 415 ALA A O 1
ATOM 3099 N N . THR A 1 416 ? -17.215 26.953 51.549 1.00 87.00 416 THR A N 1
ATOM 3100 C CA . THR A 1 416 ? -17.957 28.093 52.096 1.00 87.00 416 THR A CA 1
ATOM 3101 C C . THR A 1 416 ? -18.971 27.608 53.119 1.00 87.00 416 THR A C 1
ATOM 3103 O O . THR A 1 416 ? -19.698 26.635 52.901 1.00 87.00 416 THR A O 1
ATOM 3106 N N . GLU A 1 417 ? -19.026 28.318 54.242 1.00 83.50 417 GLU A N 1
ATOM 3107 C CA . GLU A 1 417 ? -19.885 27.964 55.369 1.00 83.50 417 GLU A CA 1
ATOM 3108 C C . GLU A 1 417 ? -21.369 27.953 54.972 1.00 83.50 417 GLU A C 1
ATOM 3110 O O . GLU A 1 417 ? -22.111 27.090 55.418 1.00 83.50 417 GLU A O 1
ATOM 3115 N N . GLU A 1 418 ? -21.789 28.817 54.044 1.00 76.56 418 GLU A N 1
ATOM 3116 C CA . GLU A 1 418 ? -23.158 28.858 53.511 1.00 76.56 418 GLU A CA 1
ATOM 3117 C C . GLU A 1 418 ? -23.554 27.562 52.784 1.00 76.56 418 GLU A C 1
ATOM 3119 O O . GLU A 1 418 ? -24.635 27.017 53.018 1.00 76.56 418 GLU A O 1
ATOM 3124 N N . PHE A 1 419 ? -22.675 27.013 51.936 1.00 76.88 419 PHE A N 1
ATOM 3125 C CA . PHE A 1 419 ? -22.932 25.743 51.247 1.00 76.88 419 PHE A CA 1
ATOM 3126 C C . PHE A 1 419 ? -22.989 24.580 52.242 1.00 76.88 419 PHE A C 1
ATOM 3128 O O . PHE A 1 419 ? -23.864 23.713 52.163 1.00 76.88 419 PHE A O 1
ATOM 3135 N N . ARG A 1 420 ? -22.096 24.597 53.235 1.00 81.50 420 ARG A N 1
ATOM 3136 C CA . ARG A 1 420 ? -22.055 23.612 54.316 1.00 81.50 420 ARG A CA 1
ATOM 3137 C C . ARG A 1 420 ? -23.314 23.674 55.192 1.00 81.50 420 ARG A C 1
ATOM 3139 O O . ARG A 1 420 ? -23.915 22.634 55.456 1.00 81.50 420 ARG A O 1
ATOM 3146 N N . GLN A 1 421 ? -23.769 24.873 55.551 1.00 86.56 421 GLN A N 1
ATOM 3147 C CA . GLN A 1 421 ? -25.026 25.112 56.264 1.00 86.56 421 GLN A CA 1
ATOM 3148 C C . GLN A 1 421 ? -26.242 24.691 55.438 1.00 86.56 421 GLN A C 1
ATOM 3150 O O . GLN A 1 421 ? -27.189 24.132 55.989 1.00 86.56 421 GLN A O 1
ATOM 3155 N N . THR A 1 422 ? -26.215 24.896 54.120 1.00 83.12 422 THR A N 1
ATOM 3156 C CA . THR A 1 422 ? -27.290 24.451 53.224 1.00 83.12 422 THR A CA 1
ATOM 3157 C C . THR A 1 422 ? -27.372 22.925 53.200 1.00 83.12 422 THR A C 1
ATOM 3159 O O . THR A 1 422 ? -28.453 22.374 53.397 1.00 83.12 422 THR A O 1
ATOM 3162 N N . LEU A 1 423 ? -26.239 22.226 53.050 1.00 81.88 423 LEU A N 1
ATOM 3163 C CA . LEU A 1 423 ? -26.184 20.761 53.134 1.00 81.88 423 LEU A CA 1
ATOM 3164 C C . LEU A 1 423 ? -26.641 20.239 54.500 1.00 81.88 423 LEU A C 1
ATOM 3166 O O . LEU A 1 423 ? -27.360 19.243 54.570 1.00 81.88 423 LEU A O 1
ATOM 3170 N N . GLU A 1 424 ? -26.261 20.911 55.584 1.00 88.50 424 GLU A N 1
ATOM 3171 C CA . GLU A 1 424 ? -26.683 20.531 56.929 1.00 88.50 424 GLU A CA 1
ATOM 3172 C C . GLU A 1 424 ? -28.183 20.767 57.153 1.00 88.50 424 GLU A C 1
ATOM 3174 O O . GLU A 1 424 ? -28.859 19.931 57.751 1.00 88.50 424 GLU A O 1
ATOM 3179 N N . THR A 1 425 ? -28.733 21.857 56.618 1.00 90.44 425 THR A N 1
ATOM 3180 C CA . THR A 1 425 ? -30.174 22.145 56.649 1.00 90.44 425 THR A CA 1
ATOM 3181 C C . THR A 1 425 ? -30.951 21.095 55.865 1.00 90.44 425 THR A C 1
ATOM 3183 O O . THR A 1 425 ? -31.952 20.577 56.354 1.00 90.44 425 THR A O 1
ATOM 3186 N N . LEU A 1 426 ? -30.464 20.721 54.681 1.00 84.44 426 LEU A N 1
ATOM 3187 C CA . LEU A 1 426 ? -31.080 19.702 53.833 1.00 84.44 426 LEU A CA 1
ATOM 3188 C C . LEU A 1 426 ? -31.064 18.335 54.528 1.00 84.44 426 LEU A C 1
ATOM 3190 O O . LEU A 1 426 ? -32.083 17.649 54.568 1.00 84.44 426 LEU A O 1
ATOM 3194 N N . ARG A 1 427 ? -29.949 17.985 55.180 1.00 89.62 427 ARG A N 1
ATOM 3195 C CA . ARG A 1 427 ? -29.842 16.787 56.018 1.00 89.62 427 ARG A CA 1
ATOM 3196 C C . ARG A 1 427 ? -30.838 16.802 57.182 1.00 89.62 427 ARG A C 1
ATOM 3198 O O . ARG A 1 427 ? -31.555 15.823 57.360 1.00 89.62 427 ARG A O 1
ATOM 3205 N N . LYS A 1 428 ? -30.936 17.909 57.925 1.00 91.94 428 LYS A N 1
ATOM 3206 C CA . LYS A 1 428 ? -31.919 18.070 59.015 1.00 91.94 428 LYS A CA 1
ATOM 3207 C C . LYS A 1 428 ? -33.356 17.937 58.509 1.00 91.94 428 LYS A C 1
ATOM 3209 O O . LYS A 1 428 ? -34.186 17.337 59.183 1.00 91.94 428 LYS A O 1
ATOM 3214 N N . HIS A 1 429 ? -33.652 18.451 57.317 1.00 90.56 429 HIS A N 1
ATOM 3215 C CA . HIS A 1 429 ? -34.983 18.356 56.720 1.00 90.56 429 HIS A CA 1
ATOM 3216 C C . HIS A 1 429 ? -35.344 16.922 56.313 1.00 90.56 429 HIS A C 1
ATOM 3218 O O . HIS A 1 429 ? -36.496 16.512 56.470 1.00 90.56 429 HIS A O 1
ATOM 3224 N N . VAL A 1 430 ? -34.366 16.156 55.819 1.00 87.50 430 VAL A N 1
ATOM 3225 C CA . VAL A 1 430 ? -34.520 14.721 55.538 1.00 87.50 430 VAL A CA 1
ATOM 3226 C C . VAL A 1 430 ? -34.744 13.951 56.839 1.00 87.50 430 VAL A C 1
ATOM 3228 O O . VAL A 1 430 ? -35.712 13.205 56.935 1.00 87.50 430 VAL A O 1
ATOM 3231 N N . GLU A 1 431 ? -33.941 14.202 57.876 1.00 91.56 431 GLU A N 1
ATOM 3232 C CA . GLU A 1 431 ? -34.104 13.574 59.197 1.00 91.56 431 GLU A CA 1
ATOM 3233 C C . GLU A 1 431 ? -35.474 13.900 59.831 1.00 91.56 431 GLU A C 1
ATOM 3235 O O . GLU A 1 431 ? -36.126 13.021 60.397 1.00 91.56 431 GLU A O 1
ATOM 3240 N N . ALA A 1 432 ? -35.959 15.138 59.689 1.00 90.06 432 ALA A N 1
ATOM 3241 C CA . ALA A 1 432 ? -37.289 15.545 60.144 1.00 90.06 432 ALA A CA 1
ATOM 3242 C C . ALA A 1 432 ? -38.420 14.887 59.334 1.00 90.06 432 ALA A C 1
ATOM 3244 O O . ALA A 1 432 ? -39.437 14.489 59.905 1.00 90.06 432 ALA A O 1
ATOM 3245 N N . SER A 1 433 ? -38.238 14.741 58.018 1.00 90.19 433 SER A N 1
ATOM 3246 C CA . SER A 1 433 ? -39.198 14.041 57.154 1.00 90.19 433 SER A CA 1
ATOM 3247 C C . SER A 1 433 ? -39.289 12.560 57.527 1.00 90.19 433 SER A C 1
ATOM 3249 O O . SER A 1 433 ? -40.390 12.029 57.663 1.00 90.19 433 SER A O 1
ATOM 3251 N N . ASP A 1 434 ? -38.155 11.914 57.802 1.00 91.06 434 ASP A N 1
ATOM 3252 C CA . ASP A 1 434 ? -38.101 10.535 58.296 1.00 91.06 434 ASP A CA 1
ATOM 3253 C C . ASP A 1 434 ? -38.775 10.380 59.668 1.00 91.06 434 ASP A C 1
ATOM 3255 O O . ASP A 1 434 ? -39.473 9.393 59.920 1.00 91.06 434 ASP A O 1
ATOM 3259 N N . ALA A 1 435 ? -38.607 11.354 60.566 1.00 88.56 435 ALA A N 1
ATOM 3260 C CA . ALA A 1 435 ? -39.273 11.356 61.866 1.00 88.56 435 ALA A CA 1
ATOM 3261 C C . ALA A 1 435 ? -40.801 11.472 61.729 1.00 88.56 435 ALA A C 1
ATOM 3263 O O . ALA A 1 435 ? -41.533 10.725 62.382 1.00 88.56 435 ALA A O 1
ATOM 3264 N N . LEU A 1 436 ? -41.285 12.339 60.836 1.00 89.00 436 LEU A N 1
ATOM 3265 C CA . LEU A 1 436 ? -42.709 12.459 60.512 1.00 89.00 436 LEU A CA 1
ATOM 3266 C C . LEU A 1 436 ? -43.271 11.161 59.934 1.00 89.00 436 LEU A C 1
ATOM 3268 O O . LEU A 1 436 ? -44.328 10.705 60.367 1.00 89.00 436 LEU A O 1
ATOM 3272 N N . LEU A 1 437 ? -42.550 10.527 59.007 1.00 82.81 437 LEU A N 1
ATOM 3273 C CA . LEU A 1 437 ? -42.945 9.230 58.457 1.00 82.81 437 LEU A CA 1
ATOM 3274 C C . LEU A 1 437 ? -43.037 8.161 59.554 1.00 82.81 437 LEU A C 1
ATOM 3276 O O . LEU A 1 437 ? -43.978 7.368 59.552 1.00 82.81 437 LEU A O 1
ATOM 3280 N N . ARG A 1 438 ? -42.129 8.171 60.539 1.00 83.38 438 ARG A N 1
ATOM 3281 C CA . ARG A 1 438 ? -42.204 7.281 61.711 1.00 83.38 438 ARG A CA 1
ATOM 3282 C C . ARG A 1 438 ? -43.394 7.570 62.620 1.00 83.38 438 ARG A C 1
ATOM 3284 O O . ARG A 1 438 ? -43.963 6.630 63.169 1.00 83.38 438 ARG A O 1
ATOM 3291 N N . GLU A 1 439 ? -43.776 8.830 62.806 1.00 84.38 439 GLU A N 1
ATOM 3292 C CA . GLU A 1 439 ? -44.952 9.179 63.610 1.00 84.38 439 GLU A CA 1
ATOM 3293 C C . GLU A 1 439 ? -46.264 8.821 62.917 1.00 84.38 439 GLU A C 1
ATOM 3295 O O . GLU A 1 439 ? -47.164 8.282 63.557 1.00 84.38 439 GLU A O 1
ATOM 3300 N N . VAL A 1 440 ? -46.364 9.060 61.609 1.00 81.50 440 VAL A N 1
ATOM 3301 C CA . VAL A 1 440 ? -47.531 8.665 60.807 1.00 81.50 440 VAL A CA 1
ATOM 3302 C C . VAL A 1 440 ? -47.645 7.141 60.729 1.00 81.50 440 VAL A C 1
ATOM 3304 O O . VAL A 1 440 ? -48.751 6.607 60.729 1.00 81.50 440 VAL A O 1
ATOM 3307 N N . ALA A 1 441 ? -46.514 6.434 60.736 1.00 77.88 441 ALA A N 1
ATOM 3308 C CA . ALA A 1 441 ? -46.475 4.978 60.794 1.00 77.88 441 ALA A CA 1
ATOM 3309 C C . ALA A 1 441 ? -46.830 4.394 62.176 1.00 77.88 441 ALA A C 1
ATOM 3311 O O . ALA A 1 441 ? -46.971 3.173 62.282 1.00 77.88 441 ALA A O 1
ATOM 3312 N N . LYS A 1 442 ? -47.004 5.204 63.238 1.00 82.56 442 LYS A N 1
ATOM 3313 C CA . LYS A 1 442 ? -47.516 4.684 64.516 1.00 82.56 442 LYS A CA 1
ATOM 3314 C C . LYS A 1 442 ? -48.985 4.276 64.337 1.00 82.56 442 LYS A C 1
ATOM 3316 O O . LYS A 1 442 ? -49.815 5.123 64.000 1.00 82.56 442 LYS A O 1
ATOM 3321 N N . PRO A 1 443 ? -49.338 3.005 64.594 1.00 64.00 443 PRO A N 1
ATOM 3322 C CA . PRO A 1 443 ? -50.703 2.530 64.431 1.00 64.00 443 PRO A CA 1
ATOM 3323 C C . PRO A 1 443 ? -51.622 3.270 65.407 1.00 64.00 443 PRO A C 1
ATOM 3325 O O . PRO A 1 443 ? -51.492 3.146 66.625 1.00 64.00 443 PRO A O 1
ATOM 3328 N N . ARG A 1 444 ? -52.546 4.073 64.871 1.00 65.75 444 ARG A N 1
ATOM 3329 C CA . ARG A 1 444 ? -53.596 4.706 65.672 1.00 65.75 444 ARG A CA 1
ATOM 3330 C C . ARG A 1 444 ? -54.636 3.647 66.015 1.00 65.75 444 ARG A C 1
ATOM 3332 O O . ARG A 1 444 ? -55.283 3.104 65.125 1.00 65.75 444 ARG A O 1
ATOM 3339 N N . THR A 1 445 ? -54.800 3.360 67.301 1.00 62.72 445 THR A N 1
ATOM 3340 C CA . THR A 1 445 ? -55.832 2.450 67.802 1.00 62.72 445 THR A CA 1
ATOM 3341 C C . THR A 1 445 ? -57.201 3.109 67.625 1.00 62.72 445 THR A C 1
ATOM 3343 O O . THR A 1 445 ? -57.641 3.890 68.467 1.00 62.72 445 THR A O 1
ATOM 3346 N N . ILE A 1 446 ? -57.864 2.842 66.500 1.00 60.75 446 ILE A N 1
ATOM 3347 C CA . ILE A 1 446 ? -59.240 3.284 66.258 1.00 60.75 446 ILE A CA 1
ATOM 3348 C C . ILE A 1 446 ? -60.147 2.384 67.103 1.00 60.75 446 ILE A C 1
ATOM 3350 O O . ILE A 1 446 ? -60.359 1.220 66.772 1.00 60.75 446 ILE A O 1
ATOM 3354 N N . ARG A 1 447 ? -60.649 2.900 68.230 1.00 56.81 447 ARG A N 1
ATOM 3355 C CA . ARG A 1 447 ? -61.736 2.253 68.976 1.00 56.81 447 ARG A CA 1
ATOM 3356 C C . ARG A 1 447 ? -63.047 2.562 68.257 1.00 56.81 447 ARG A C 1
ATOM 3358 O O . ARG A 1 447 ? -63.537 3.684 68.343 1.00 56.81 447 ARG A O 1
ATOM 3365 N N . LEU A 1 448 ? -63.575 1.582 67.529 1.00 56.19 448 LEU A N 1
ATOM 3366 C CA . LEU A 1 448 ? -64.933 1.623 66.992 1.00 56.19 448 LEU A CA 1
ATOM 3367 C C . LEU A 1 448 ? -65.913 1.467 68.164 1.00 56.19 448 LEU A C 1
ATOM 3369 O O . LEU A 1 448 ? -65.864 0.475 68.886 1.00 56.19 448 LEU A O 1
ATOM 3373 N N . VAL A 1 449 ? -66.742 2.487 68.387 1.00 56.03 449 VAL A N 1
ATOM 3374 C CA . VAL A 1 449 ? -67.875 2.452 69.319 1.00 56.03 449 VAL A CA 1
ATOM 3375 C C . VAL A 1 449 ? -69.099 2.129 68.472 1.00 56.03 449 VAL A C 1
ATOM 3377 O O . VAL A 1 449 ? -69.560 2.980 67.715 1.00 56.03 449 VAL A O 1
ATOM 3380 N N . GLU A 1 450 ? -69.565 0.886 68.527 1.00 62.38 450 GLU A N 1
ATOM 3381 C CA . GLU A 1 450 ? -70.751 0.448 67.792 1.00 62.38 450 GLU A CA 1
ATOM 3382 C C . GLU A 1 450 ? -72.007 0.891 68.555 1.00 62.38 450 GLU A C 1
ATOM 3384 O O . GLU A 1 450 ? -72.245 0.475 69.686 1.00 62.38 450 GLU A O 1
ATOM 3389 N N . SER A 1 451 ? -72.792 1.784 67.951 1.00 52.88 451 SER A N 1
ATOM 3390 C CA . SER A 1 451 ? -74.153 2.096 68.385 1.00 52.88 451 SER A CA 1
ATOM 3391 C C . SER A 1 451 ? -75.103 1.072 67.763 1.00 52.88 451 SER A C 1
ATOM 3393 O O . SER A 1 451 ? -75.321 1.101 66.549 1.00 52.88 451 SER A O 1
ATOM 3395 N N . GLU A 1 452 ? -75.630 0.157 68.575 1.00 52.62 452 GLU A N 1
ATOM 3396 C CA . GLU A 1 452 ? -76.610 -0.852 68.161 1.00 52.62 452 GLU A CA 1
ATOM 3397 C C . GLU A 1 452 ? -77.896 -0.176 67.659 1.00 52.62 452 GLU A C 1
ATOM 3399 O O . GLU A 1 452 ? -78.569 0.545 68.394 1.00 52.62 452 GLU A O 1
ATOM 3404 N N . GLY A 1 453 ? -78.216 -0.389 66.380 1.00 51.38 453 GLY A N 1
ATOM 3405 C CA . GLY A 1 453 ? -79.487 0.004 65.781 1.00 51.38 453 GLY A CA 1
ATOM 3406 C C . GLY A 1 453 ? -80.531 -1.092 65.981 1.00 51.38 453 GLY A C 1
ATOM 3407 O O . GLY A 1 453 ? -80.358 -2.208 65.488 1.00 51.38 453 GLY A O 1
ATOM 3408 N N . GLU A 1 454 ? -81.606 -0.760 66.694 1.00 48.75 454 GLU A N 1
ATOM 3409 C CA . GLU A 1 454 ? -82.809 -1.579 66.856 1.00 48.75 454 GLU A CA 1
ATOM 3410 C C . GLU A 1 454 ? -83.441 -1.905 65.493 1.00 48.75 454 GLU A C 1
ATOM 3412 O O . GLU A 1 454 ? -83.774 -1.016 64.710 1.00 48.75 454 GLU A O 1
ATOM 3417 N N . VAL A 1 455 ? -83.630 -3.197 65.217 1.00 50.41 455 VAL A N 1
ATOM 3418 C CA . VAL A 1 455 ? -84.421 -3.685 64.082 1.00 50.41 455 VAL A CA 1
ATOM 3419 C C . VAL A 1 455 ? -85.754 -4.196 64.627 1.00 50.41 455 VAL A C 1
ATOM 3421 O O . VAL A 1 455 ? -85.845 -5.312 65.141 1.00 50.41 455 VAL A O 1
ATOM 3424 N N . GLU A 1 456 ? -86.782 -3.354 64.521 1.00 53.34 456 GLU A N 1
ATOM 3425 C CA . GLU A 1 456 ? -88.191 -3.694 64.738 1.00 53.34 456 GLU A CA 1
ATOM 3426 C C . GLU A 1 456 ? -88.635 -4.794 63.757 1.00 53.34 456 GLU A C 1
ATOM 3428 O O . GLU A 1 456 ? -88.498 -4.665 62.539 1.00 53.34 456 GLU A O 1
ATOM 3433 N N . LYS A 1 457 ? -89.176 -5.894 64.294 1.00 48.91 457 LYS A N 1
ATOM 3434 C CA . LYS A 1 457 ? -89.871 -6.938 63.528 1.00 48.91 457 LYS A CA 1
ATOM 3435 C C . LYS A 1 457 ? -91.372 -6.654 63.543 1.00 48.91 457 LYS A C 1
ATOM 3437 O O . LYS A 1 457 ? -91.943 -6.541 64.626 1.00 48.91 457 LYS A O 1
ATOM 3442 N N . SER A 1 458 ? -91.983 -6.612 62.359 1.00 54.38 458 SER A N 1
ATOM 3443 C CA . SER A 1 458 ? -93.434 -6.739 62.166 1.00 54.38 458 SER A CA 1
ATOM 3444 C C . SER A 1 458 ? -93.819 -8.152 61.754 1.00 54.38 458 SER A C 1
ATOM 3446 O O . SER A 1 458 ? -92.955 -8.863 61.187 1.00 54.38 458 SER A O 1
#

Secondary structure (DSSP, 8-state):
--SHHHHHHHTTTT---HHHHHHHHHHHHHHHHS-TTTS-HHHHHHHHHHHHHHHHHHHHHHHHHHHHHHHHT-SS-TT--TT-HHHHHHHHHH----SHHHHHHHHHHHHHHTT--HHHHHHHHHHHHHHHHHHHHHHHHHHHHHHHHHHHTT--HHHHHHHHHHHHHHHHHHHHHHHHHHHHIIIIIGGGS--BPTT-SSBHHHHHHHHHHHHHHHHHHH---HHHHHHHHHHHHHHHHHHHHHHHHHHHHHHTS-HHHHHHHHHHHHHHHHHHHHHHHHHHHHHHHHHHHHHHHHHHHHHHHHHHHHHHHHHHHHHHHHHHHHHHHHHHHHHHHHHHHHHHHHTTS-HHHHHHHHHHHHHHHHHHHHHHHHHHHHHHHHHHHHHHHHHHHHHHHHHHHHHHHHHHHHHHHHT-HHHHHHHHHHHHHHHHHHHHHHHHTS---------PPP----